Protein AF-0000000076203353 (afdb_homodimer)

Structure (mmCIF, N/CA/C/O backbone):
data_AF-0000000076203353-model_v1
#
loop_
_entity.id
_entity.type
_entity.pdbx_description
1 polymer Peroxin-26
#
loop_
_atom_site.group_PDB
_atom_site.id
_atom_site.type_symbol
_atom_site.label_atom_id
_atom_site.label_alt_id
_atom_site.label_comp_id
_atom_site.label_asym_id
_atom_site.label_entity_id
_atom_site.label_seq_id
_atom_site.pdbx_PDB_ins_code
_atom_site.Cartn_x
_atom_site.Cartn_y
_atom_site.Cartn_z
_atom_site.occupancy
_atom_site.B_iso_or_equiv
_atom_site.auth_seq_id
_atom_site.auth_comp_id
_atom_site.auth_asym_id
_atom_site.auth_atom_id
_atom_site.pdbx_PDB_model_num
ATOM 1 N N . MET A 1 1 ? -32.438 -30.594 28.797 1 20.84 1 MET A N 1
ATOM 2 C CA . MET A 1 1 ? -31.406 -31.25 28 1 20.84 1 MET A CA 1
ATOM 3 C C . MET A 1 1 ? -30.656 -30.25 27.141 1 20.84 1 MET A C 1
ATOM 5 O O . MET A 1 1 ? -31.25 -29.547 26.328 1 20.84 1 MET A O 1
ATOM 9 N N . ALA A 1 2 ? -29.484 -29.844 27.656 1 24.98 2 ALA A N 1
ATOM 10 C CA . ALA A 1 2 ? -28.609 -28.688 27.562 1 24.98 2 ALA A CA 1
ATOM 11 C C . ALA A 1 2 ? -27.797 -28.719 26.266 1 24.98 2 ALA A C 1
ATOM 13 O O . ALA A 1 2 ? -27.109 -29.703 25.969 1 24.98 2 ALA A O 1
ATOM 14 N N . SER A 1 3 ? -28.344 -28.109 25.188 1 23.17 3 SER A N 1
ATOM 15 C CA . SER A 1 3 ? -27.906 -28.141 23.797 1 23.17 3 SER A CA 1
ATOM 16 C C . SER A 1 3 ? -26.484 -27.609 23.641 1 23.17 3 SER A C 1
ATOM 18 O O . SER A 1 3 ? -26.203 -26.453 23.953 1 23.17 3 SER A O 1
ATOM 20 N N . LYS A 1 4 ? -25.453 -28.5 23.859 1 25.52 4 LYS A N 1
ATOM 21 C CA . LYS A 1 4 ? -24.016 -28.25 23.922 1 25.52 4 LYS A CA 1
ATOM 22 C C . LYS A 1 4 ? -23.5 -27.609 22.641 1 25.52 4 LYS A C 1
ATOM 24 O O . LYS A 1 4 ? -23.703 -28.156 21.547 1 25.52 4 LYS A O 1
ATOM 29 N N . GLU A 1 5 ? -23.281 -26.312 22.625 1 27.33 5 GLU A N 1
ATOM 30 C CA . GLU A 1 5 ? -22.875 -25.359 21.594 1 27.33 5 GLU A CA 1
ATOM 31 C C . GLU A 1 5 ? -21.516 -25.734 21 1 27.33 5 GLU A C 1
ATOM 33 O O . GLU A 1 5 ? -20.562 -26 21.75 1 27.33 5 GLU A O 1
ATOM 38 N N . ILE A 1 6 ? -21.5 -26.438 19.859 1 32 6 ILE A N 1
ATOM 39 C CA . ILE A 1 6 ? -20.344 -26.922 19.109 1 32 6 ILE A CA 1
ATOM 40 C C . ILE A 1 6 ? -19.375 -25.781 18.859 1 32 6 ILE A C 1
ATOM 42 O O . ILE A 1 6 ? -19.719 -24.797 18.188 1 32 6 ILE A O 1
ATOM 46 N N . GLY A 1 7 ? -18.422 -25.438 19.797 1 24.61 7 GLY A N 1
ATOM 47 C CA . GLY A 1 7 ? -17.422 -24.391 19.844 1 24.61 7 GLY A CA 1
ATOM 48 C C . GLY A 1 7 ? -16.438 -24.453 18.688 1 24.61 7 GLY A C 1
ATOM 49 O O . GLY A 1 7 ? -16.266 -25.5 18.078 1 24.61 7 GLY A O 1
ATOM 50 N N . PRO A 1 8 ? -16.078 -23.328 18.016 1 28.2 8 PRO A N 1
ATOM 51 C CA . PRO A 1 8 ? -15.297 -23.125 16.797 1 28.2 8 PRO A CA 1
ATOM 52 C C . PRO A 1 8 ? -13.93 -23.812 16.859 1 28.2 8 PRO A C 1
ATOM 54 O O . PRO A 1 8 ? -13.32 -23.875 17.922 1 28.2 8 PRO A O 1
ATOM 57 N N . ARG A 1 9 ? -13.664 -24.812 16.062 1 24.41 9 ARG A N 1
ATOM 58 C CA . ARG A 1 9 ? -12.508 -25.688 16.016 1 24.41 9 ARG A CA 1
ATOM 59 C C . ARG A 1 9 ? -11.211 -24.891 15.875 1 24.41 9 ARG A C 1
ATOM 61 O O . ARG A 1 9 ? -11.055 -24.125 14.922 1 24.41 9 ARG A O 1
ATOM 68 N N . LYS A 1 10 ? -10.367 -24.734 16.906 1 28.41 10 LYS A N 1
ATOM 69 C CA . LYS A 1 10 ? -9.023 -24.172 17.016 1 28.41 10 LYS A CA 1
ATOM 70 C C . LYS A 1 10 ? -8.016 -25 16.219 1 28.41 10 LYS A C 1
ATOM 72 O O . LYS A 1 10 ? -7.621 -26.078 16.656 1 28.41 10 LYS A O 1
ATOM 77 N N . THR A 1 11 ? -8.211 -25.297 14.883 1 26.12 11 THR A N 1
ATOM 78 C CA . THR A 1 11 ? -7.199 -26.125 14.242 1 26.12 11 THR A CA 1
ATOM 79 C C . THR A 1 11 ? -5.809 -25.531 14.445 1 26.12 11 THR A C 1
ATOM 81 O O . THR A 1 11 ? -5.582 -24.359 14.172 1 26.12 11 THR A O 1
ATOM 84 N N . ASP A 1 12 ? -4.98 -26.047 15.32 1 27.86 12 ASP A N 1
ATOM 85 C CA . ASP A 1 12 ? -3.586 -25.859 15.703 1 27.86 12 ASP A CA 1
ATOM 86 C C . ASP A 1 12 ? -2.654 -26.109 14.523 1 27.86 12 ASP A C 1
ATOM 88 O O . ASP A 1 12 ? -2.334 -27.25 14.203 1 27.86 12 ASP A O 1
ATOM 92 N N . HIS A 1 13 ? -2.809 -25.469 13.344 1 29.64 13 HIS A N 1
ATOM 93 C CA . HIS A 1 13 ? -1.892 -25.5 12.211 1 29.64 13 HIS A CA 1
ATOM 94 C C . HIS A 1 13 ? -0.461 -25.203 12.656 1 29.64 13 HIS A C 1
ATOM 96 O O . HIS A 1 13 ? 0.315 -24.609 11.906 1 29.64 13 HIS A O 1
ATOM 102 N N . SER A 1 14 ? 0.09 -25.703 13.773 1 28.64 14 SER A N 1
ATOM 103 C CA . SER A 1 14 ? 1.342 -25.297 14.398 1 28.64 14 SER A CA 1
ATOM 104 C C . SER A 1 14 ? 2.547 -25.828 13.641 1 28.64 14 SER A C 1
ATOM 106 O O . SER A 1 14 ? 3.629 -25.25 13.672 1 28.64 14 SER A O 1
ATOM 108 N N . THR A 1 15 ? 2.633 -27.156 13.242 1 30.2 15 THR A N 1
ATOM 109 C CA . THR A 1 15 ? 3.982 -27.672 13.062 1 30.2 15 THR A CA 1
ATOM 110 C C . THR A 1 15 ? 4.57 -27.203 11.734 1 30.2 15 THR A C 1
ATOM 112 O O . THR A 1 15 ? 4.484 -27.906 10.727 1 30.2 15 THR A O 1
ATOM 115 N N . ILE A 1 16 ? 4.082 -26.375 10.93 1 35.88 16 ILE A N 1
ATOM 116 C CA . ILE A 1 16 ? 4.754 -25.953 9.695 1 35.88 16 ILE A CA 1
ATOM 117 C C . ILE A 1 16 ? 6.234 -25.719 9.977 1 35.88 16 ILE A C 1
ATOM 119 O O . ILE A 1 16 ? 6.59 -25.109 10.984 1 35.88 16 ILE A O 1
ATOM 123 N N . HIS A 1 17 ? 7.258 -26.562 9.562 1 34.19 17 HIS A N 1
ATOM 124 C CA . HIS A 1 17 ? 8.672 -26.203 9.586 1 34.19 17 HIS A CA 1
ATOM 125 C C . HIS A 1 17 ? 8.859 -24.688 9.648 1 34.19 17 HIS A C 1
ATOM 127 O O . HIS A 1 17 ? 8.188 -23.953 8.93 1 34.19 17 HIS A O 1
ATOM 133 N N . THR A 1 18 ? 9.195 -24.141 10.703 1 37.22 18 THR A N 1
ATOM 134 C CA . THR A 1 18 ? 9.445 -22.781 11.133 1 37.22 18 THR A CA 1
ATOM 135 C C . THR A 1 18 ? 10.297 -22.031 10.109 1 37.22 18 THR A C 1
ATOM 137 O O . THR A 1 18 ? 11.531 -22.094 10.148 1 37.22 18 THR A O 1
ATOM 140 N N . ASN A 1 19 ? 10.375 -22.406 8.867 1 44.5 19 ASN A N 1
ATOM 141 C CA . ASN A 1 19 ? 11.031 -21.484 7.938 1 44.5 19 ASN A CA 1
ATOM 142 C C . ASN A 1 19 ? 11.008 -20.047 8.445 1 44.5 19 ASN A C 1
ATOM 144 O O . ASN A 1 19 ? 9.93 -19.5 8.711 1 44.5 19 ASN A O 1
ATOM 148 N N . ILE A 1 20 ? 12.094 -19.75 9.211 1 51.66 20 ILE A N 1
ATOM 149 C CA . ILE A 1 20 ? 12.336 -18.406 9.703 1 51.66 20 ILE A CA 1
ATOM 150 C C . ILE A 1 20 ? 11.664 -17.391 8.781 1 51.66 20 ILE A C 1
ATOM 152 O O . ILE A 1 20 ? 12.047 -17.25 7.613 1 51.66 20 ILE A O 1
ATOM 156 N N . GLU A 1 21 ? 10.477 -17.312 8.969 1 75.56 21 GLU A N 1
ATOM 157 C CA . GLU A 1 21 ? 9.68 -16.312 8.281 1 75.56 21 GLU A CA 1
ATOM 158 C C . GLU A 1 21 ? 10.43 -14.977 8.195 1 75.56 21 GLU A C 1
ATOM 160 O O . GLU A 1 21 ? 10.742 -14.367 9.219 1 75.56 21 GLU A O 1
ATOM 16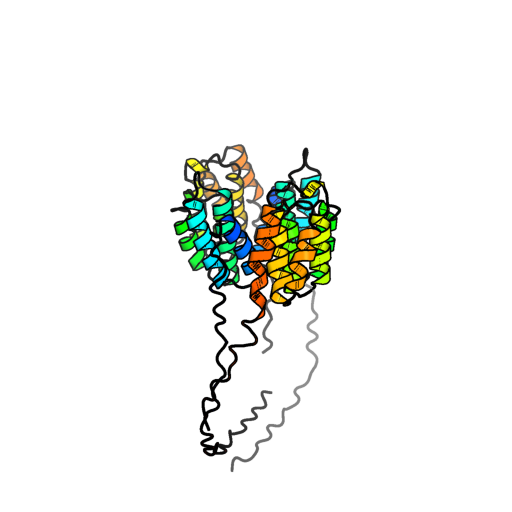5 N N . SER A 1 22 ? 11.195 -14.859 7.109 1 88.69 22 SER A N 1
ATOM 166 C CA . SER A 1 22 ? 11.898 -13.602 6.867 1 88.69 22 SER A CA 1
ATOM 167 C C . SER A 1 22 ? 10.945 -12.414 6.977 1 88.69 22 SER A C 1
ATOM 169 O O . SER A 1 22 ? 9.727 -12.586 7.023 1 88.69 22 SER A O 1
ATOM 171 N N . ALA A 1 23 ? 11.445 -11.32 7.273 1 93.75 23 ALA A N 1
ATOM 172 C CA . ALA A 1 23 ? 10.656 -10.094 7.297 1 93.75 23 ALA A CA 1
ATOM 173 C C . ALA A 1 23 ? 9.828 -9.953 6.02 1 93.75 23 ALA A C 1
ATOM 175 O O . ALA A 1 23 ? 8.672 -9.523 6.066 1 93.75 23 ALA A O 1
ATOM 176 N N . LYS A 1 24 ? 10.445 -10.344 4.961 1 93.12 24 LYS A N 1
ATOM 177 C CA . LYS A 1 24 ? 9.75 -10.281 3.68 1 93.12 24 LYS A CA 1
ATOM 178 C C . LYS A 1 24 ? 8.555 -11.227 3.656 1 93.12 24 LYS A C 1
ATOM 180 O O . LYS A 1 24 ? 7.488 -10.875 3.141 1 93.12 24 LYS A O 1
ATOM 185 N N . HIS A 1 25 ? 8.688 -12.367 4.168 1 93.31 25 HIS A N 1
ATOM 186 C CA . HIS A 1 25 ? 7.574 -13.305 4.266 1 93.31 25 HIS A CA 1
ATOM 187 C C . HIS A 1 25 ? 6.449 -12.734 5.121 1 93.31 25 HIS A C 1
ATOM 189 O O . HIS A 1 25 ? 5.27 -12.898 4.793 1 93.31 25 HIS A O 1
ATOM 195 N N . CYS A 1 26 ? 6.855 -12.086 6.195 1 96.19 26 CYS A N 1
ATOM 196 C CA . CYS A 1 26 ? 5.855 -11.453 7.043 1 96.19 26 CYS A CA 1
ATOM 197 C C . CYS A 1 26 ? 5.082 -10.391 6.266 1 96.19 26 CYS A C 1
ATOM 199 O O . CYS A 1 26 ? 3.863 -10.273 6.414 1 96.19 26 CYS A O 1
ATOM 201 N N . LEU A 1 27 ? 5.777 -9.711 5.449 1 96.88 27 LEU A N 1
ATOM 202 C CA . LEU A 1 27 ? 5.129 -8.664 4.668 1 96.88 27 LEU A CA 1
ATOM 203 C C . LEU A 1 27 ? 4.113 -9.266 3.697 1 96.88 27 LEU A C 1
ATOM 205 O O . LEU A 1 27 ? 2.988 -8.766 3.588 1 96.88 27 LEU A O 1
ATOM 209 N N . ASP A 1 28 ? 4.473 -10.305 3.08 1 94.62 28 ASP A N 1
ATOM 210 C CA . ASP A 1 28 ? 3.574 -10.953 2.129 1 94.62 28 ASP A CA 1
ATOM 211 C C . ASP A 1 28 ? 2.34 -11.516 2.832 1 94.62 28 ASP A C 1
ATOM 213 O O . ASP A 1 28 ? 1.22 -11.367 2.338 1 94.62 28 ASP A O 1
ATOM 217 N N . LEU A 1 29 ? 2.58 -12.094 3.9 1 96.12 29 LEU A N 1
ATOM 218 C CA . LEU A 1 29 ? 1.475 -12.633 4.688 1 96.12 29 LEU A CA 1
ATOM 219 C C . LEU A 1 29 ? 0.569 -11.508 5.188 1 96.12 29 LEU A C 1
ATOM 221 O O . LEU A 1 29 ? -0.657 -11.641 5.172 1 96.12 29 LEU A O 1
ATOM 225 N N . ALA A 1 30 ? 1.167 -10.484 5.648 1 98 30 ALA A N 1
ATOM 226 C CA . ALA A 1 30 ? 0.386 -9.344 6.129 1 98 30 ALA A CA 1
ATOM 227 C C . ALA A 1 30 ? -0.497 -8.773 5.023 1 98 30 ALA A C 1
ATOM 229 O O . ALA A 1 30 ? -1.661 -8.445 5.258 1 98 30 ALA A O 1
ATOM 230 N N . ARG A 1 31 ? 0.06 -8.641 3.875 1 95.44 31 ARG A N 1
ATOM 231 C CA . ARG A 1 31 ? -0.713 -8.148 2.74 1 95.44 31 ARG A CA 1
ATOM 232 C C . ARG A 1 31 ? -1.909 -9.047 2.457 1 95.44 31 ARG A C 1
ATOM 234 O O . ARG A 1 31 ? -3.01 -8.562 2.188 1 95.44 31 ARG A O 1
ATOM 241 N N . GLU A 1 32 ? -1.694 -10.281 2.479 1 95.12 32 GLU A N 1
ATOM 242 C CA . GLU A 1 32 ? -2.768 -11.258 2.307 1 95.12 32 GLU A CA 1
ATOM 243 C C . GLU A 1 32 ? -3.844 -11.086 3.377 1 95.12 32 GLU A C 1
ATOM 245 O O . GLU A 1 32 ? -5.035 -11.055 3.064 1 95.12 32 GLU A O 1
ATOM 250 N N . GLN A 1 33 ? -3.385 -10.977 4.547 1 97.56 33 GLN A N 1
ATOM 251 C CA . GLN A 1 33 ? -4.312 -10.867 5.672 1 97.56 33 GLN A CA 1
ATOM 252 C C . GLN A 1 33 ? -5.129 -9.578 5.586 1 97.56 33 GLN A C 1
ATOM 254 O O . GLN A 1 33 ? -6.301 -9.562 5.961 1 97.56 33 GLN A O 1
ATOM 259 N N . LEU A 1 34 ? -4.461 -8.523 5.098 1 97.19 34 LEU A N 1
ATOM 260 C CA . LEU A 1 34 ? -5.191 -7.277 4.883 1 97.19 34 LEU A CA 1
ATOM 261 C C . LEU A 1 34 ? -6.27 -7.457 3.818 1 97.19 34 LEU A C 1
ATOM 263 O O . LEU A 1 34 ? -7.422 -7.082 4.027 1 97.19 34 LEU A O 1
ATOM 267 N N . LEU A 1 35 ? -5.926 -8.078 2.779 1 94.31 35 LEU A N 1
ATOM 268 C CA . LEU A 1 35 ? -6.84 -8.289 1.663 1 94.31 35 LEU A CA 1
ATOM 269 C C . LEU A 1 35 ? -8.016 -9.156 2.086 1 94.31 35 LEU A C 1
ATOM 271 O O . LEU A 1 35 ? -9.148 -8.938 1.642 1 94.31 35 LEU A O 1
ATOM 275 N N . PHE A 1 36 ? -7.789 -10.094 2.971 1 94 36 PHE A N 1
ATOM 276 C CA . PHE A 1 36 ? -8.812 -11.031 3.404 1 94 36 PHE A CA 1
ATOM 277 C C . PHE A 1 36 ? -9.547 -10.508 4.637 1 94 36 PHE A C 1
ATOM 279 O O . PHE A 1 36 ? -10.352 -11.219 5.234 1 94 36 PHE A O 1
ATOM 286 N N . LYS A 1 37 ? -9.203 -9.344 5.043 1 95.88 37 LYS A N 1
ATOM 287 C CA . LYS A 1 37 ? -9.867 -8.617 6.121 1 95.88 37 LYS A CA 1
ATOM 288 C C . LYS A 1 37 ? -9.648 -9.305 7.465 1 95.88 37 LYS A C 1
ATOM 290 O O . LYS A 1 37 ? -10.539 -9.328 8.312 1 95.88 37 LYS A O 1
ATOM 295 N N . HIS A 1 38 ? -8.57 -10.023 7.59 1 97.5 38 HIS A N 1
ATOM 296 C CA . HIS A 1 38 ? -8.086 -10.523 8.875 1 97.5 38 HIS A CA 1
ATOM 297 C C . HIS A 1 38 ? -7.184 -9.5 9.555 1 97.5 38 HIS A C 1
ATOM 299 O O . HIS A 1 38 ? -5.984 -9.727 9.711 1 97.5 38 HIS A O 1
ATOM 305 N N . PHE A 1 39 ? -7.758 -8.5 10.086 1 98.06 39 PHE A N 1
ATOM 306 C CA . PHE A 1 39 ? -7.035 -7.289 10.461 1 98.06 39 PHE A CA 1
ATOM 307 C C . PHE A 1 39 ? -6.223 -7.516 11.727 1 98.06 39 PHE A C 1
ATOM 309 O O . PHE A 1 39 ? -5.078 -7.062 11.828 1 98.06 39 PHE A O 1
ATOM 316 N N . ASP A 1 40 ? -6.824 -8.234 12.672 1 98.31 40 ASP A N 1
ATOM 317 C CA . ASP A 1 40 ? -6.09 -8.492 13.906 1 98.31 40 ASP A CA 1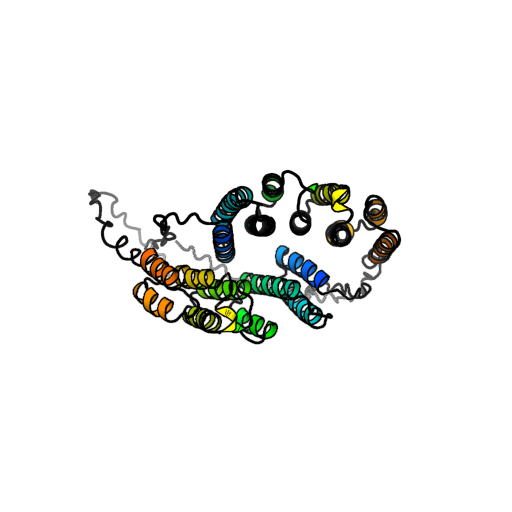
ATOM 318 C C . ASP A 1 40 ? -4.824 -9.297 13.633 1 98.31 40 ASP A C 1
ATOM 320 O O . ASP A 1 40 ? -3.746 -8.969 14.133 1 98.31 40 ASP A O 1
ATOM 324 N N . ASP A 1 41 ? -5.012 -10.297 12.836 1 98.62 41 ASP A N 1
ATOM 325 C CA . ASP A 1 41 ? -3.863 -11.125 12.461 1 98.62 41 ASP A CA 1
ATOM 326 C C . ASP A 1 41 ? -2.844 -10.32 11.664 1 98.62 41 ASP A C 1
ATOM 328 O O . ASP A 1 41 ? -1.636 -10.508 11.82 1 98.62 41 ASP A O 1
ATOM 332 N N . CYS A 1 42 ? -3.299 -9.469 10.812 1 98.62 42 CYS A N 1
ATOM 333 C CA . CYS A 1 42 ? -2.455 -8.594 10 1 98.62 42 CYS A CA 1
ATOM 334 C C . CYS A 1 42 ? -1.559 -7.73 10.883 1 98.62 42 CYS A C 1
ATOM 336 O O . CYS A 1 42 ? -0.35 -7.652 10.664 1 98.62 42 CYS A O 1
ATOM 338 N N . ILE A 1 43 ? -2.121 -7.16 11.875 1 98.69 43 ILE A N 1
ATOM 339 C CA . ILE A 1 43 ? -1.39 -6.273 12.773 1 98.69 43 ILE A CA 1
ATOM 340 C C . ILE A 1 43 ? -0.302 -7.062 13.5 1 98.69 43 ILE A C 1
ATOM 342 O O . ILE A 1 43 ? 0.851 -6.625 13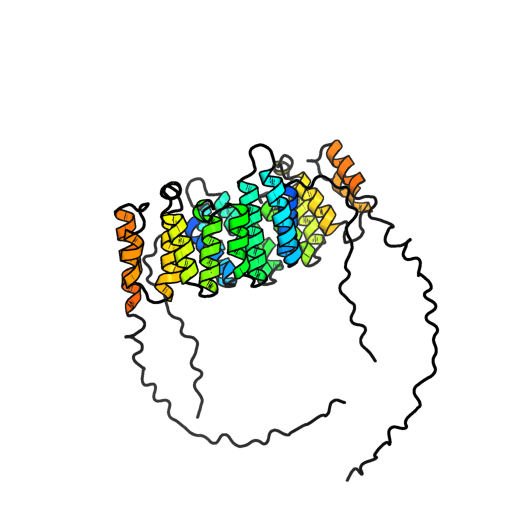.562 1 98.69 43 ILE A O 1
ATOM 346 N N . LYS A 1 44 ? -0.649 -8.211 13.953 1 98.62 44 LYS A N 1
ATOM 347 C CA . LYS A 1 44 ? 0.315 -9.062 14.648 1 98.62 44 LYS A CA 1
ATOM 348 C C . LYS A 1 44 ? 1.466 -9.453 13.727 1 98.62 44 LYS A C 1
ATOM 350 O O . LYS A 1 44 ? 2.629 -9.43 14.133 1 98.62 44 LYS A O 1
ATOM 355 N N . THR A 1 45 ? 1.125 -9.82 12.578 1 98.69 45 THR A N 1
ATOM 356 C CA . THR A 1 45 ? 2.123 -10.211 11.586 1 98.69 45 THR A CA 1
ATOM 357 C C . THR A 1 45 ? 3.047 -9.047 11.258 1 98.69 45 THR A C 1
ATOM 359 O O . THR A 1 45 ? 4.258 -9.227 11.102 1 98.69 45 THR A O 1
ATOM 362 N N . CYS A 1 46 ? 2.484 -7.82 11.086 1 98.69 46 CYS A N 1
ATOM 363 C CA . CYS A 1 46 ? 3.291 -6.633 10.82 1 98.69 46 CYS A CA 1
ATOM 364 C C . CYS A 1 46 ? 4.266 -6.367 11.961 1 98.69 46 CYS A C 1
ATOM 366 O O . CYS A 1 46 ? 5.441 -6.082 11.727 1 98.69 46 CYS A O 1
ATOM 368 N N . GLU A 1 47 ? 3.777 -6.508 13.141 1 98.25 47 GLU A N 1
ATOM 369 C CA . GLU A 1 47 ? 4.629 -6.262 14.305 1 98.25 47 GLU A CA 1
ATOM 370 C C . GLU A 1 47 ? 5.785 -7.254 14.359 1 98.25 47 GLU A C 1
ATOM 372 O O . GLU A 1 47 ? 6.934 -6.863 14.594 1 98.25 47 GLU A O 1
ATOM 377 N N . LYS A 1 48 ? 5.477 -8.477 14.133 1 97.75 48 LYS A N 1
ATOM 378 C CA . LYS A 1 48 ? 6.508 -9.508 14.102 1 97.75 48 LYS A CA 1
ATOM 379 C C . LYS A 1 48 ? 7.52 -9.242 13 1 97.75 48 LYS A C 1
ATOM 381 O O . LYS A 1 48 ? 8.727 -9.359 13.211 1 97.75 48 LYS A O 1
ATOM 386 N N . GLY A 1 49 ? 7.012 -8.906 11.867 1 97.75 49 GLY A N 1
ATOM 387 C CA . GLY A 1 49 ? 7.879 -8.633 10.727 1 97.75 49 GLY A CA 1
ATOM 388 C C . GLY A 1 49 ? 8.805 -7.449 10.953 1 97.75 49 GLY A C 1
ATOM 389 O O . GLY A 1 49 ? 9.961 -7.469 10.523 1 97.75 49 GLY A O 1
ATOM 390 N N . ILE A 1 50 ? 8.32 -6.438 11.586 1 97.5 50 ILE A N 1
ATOM 391 C CA . ILE A 1 50 ? 9.109 -5.242 11.852 1 97.5 50 ILE A CA 1
ATOM 392 C C . ILE A 1 50 ? 10.273 -5.586 12.773 1 97.5 50 ILE A C 1
ATOM 394 O O . ILE A 1 50 ? 11.406 -5.148 12.547 1 97.5 50 ILE A O 1
ATOM 398 N N . VAL A 1 51 ? 10 -6.379 13.805 1 95.94 51 VAL A N 1
ATOM 399 C CA . VAL A 1 51 ? 11.047 -6.809 14.727 1 95.94 51 VAL A CA 1
ATOM 400 C C . VAL A 1 51 ? 12.133 -7.57 13.961 1 95.94 51 VAL A C 1
ATOM 402 O O . VAL A 1 51 ? 13.32 -7.301 14.117 1 95.94 51 VAL A O 1
ATOM 405 N N . LYS A 1 52 ? 11.688 -8.422 13.086 1 95.06 52 LYS A N 1
ATOM 406 C CA . LYS A 1 52 ? 12.609 -9.227 12.297 1 95.06 52 LYS A CA 1
ATOM 407 C C . LYS A 1 52 ? 13.414 -8.359 11.336 1 95.06 52 LYS A C 1
ATOM 409 O O . LYS A 1 52 ? 14.617 -8.562 11.172 1 95.06 52 LYS A O 1
ATOM 414 N N . ALA A 1 53 ? 12.742 -7.457 10.719 1 95.69 53 ALA A N 1
ATOM 415 C CA . ALA A 1 53 ? 13.398 -6.594 9.734 1 95.69 53 ALA A CA 1
ATOM 416 C C . ALA A 1 53 ? 14.461 -5.723 10.398 1 95.69 53 ALA A C 1
ATOM 418 O O . ALA A 1 53 ? 15.508 -5.445 9.805 1 95.69 53 ALA A O 1
ATOM 419 N N . LYS A 1 54 ? 14.227 -5.266 11.531 1 93.88 54 LYS A N 1
ATOM 420 C CA . LYS A 1 54 ? 15.156 -4.379 12.234 1 93.88 54 LYS A CA 1
ATOM 421 C C . LYS A 1 54 ? 16.359 -5.156 12.773 1 93.88 54 LYS A C 1
ATOM 423 O O . LYS A 1 54 ? 17.438 -4.594 12.945 1 93.88 54 LYS A O 1
ATOM 428 N N . LEU A 1 55 ? 16.188 -6.43 13.031 1 91.44 55 LEU A N 1
ATOM 429 C CA . LEU A 1 55 ? 17.25 -7.27 13.562 1 91.44 55 LEU A CA 1
ATOM 430 C C . LEU A 1 55 ? 18.172 -7.762 12.445 1 91.44 55 LEU A C 1
ATOM 432 O O . LEU A 1 55 ? 19.297 -8.18 12.703 1 91.44 55 LEU A O 1
ATOM 436 N N . GLU A 1 56 ? 17.562 -7.781 11.195 1 84.88 56 GLU A N 1
ATOM 437 C CA . GLU A 1 56 ? 18.375 -8.195 10.062 1 84.88 56 GLU A CA 1
ATOM 438 C C . GLU A 1 56 ? 19.594 -7.285 9.891 1 84.88 56 GLU A C 1
ATOM 440 O O . GLU A 1 56 ? 19.547 -6.113 10.258 1 84.88 56 GLU A O 1
ATOM 445 N N . TYR A 1 57 ? 20.688 -7.824 9.336 1 70.12 57 TYR A N 1
ATOM 446 C CA . TYR A 1 57 ? 21.922 -7.074 9.062 1 70.12 57 TYR A CA 1
ATOM 447 C C . TYR A 1 57 ? 21.641 -5.895 8.141 1 70.12 57 TYR A C 1
ATOM 449 O O . TYR A 1 57 ? 20.984 -6.047 7.102 1 70.12 57 TYR A O 1
ATOM 457 N N . ASN A 1 58 ? 22.062 -4.719 8.391 1 74 58 ASN A N 1
ATOM 458 C CA . ASN A 1 58 ? 21.906 -3.447 7.695 1 74 58 ASN A CA 1
ATOM 459 C C . ASN A 1 58 ? 20.469 -2.949 7.738 1 74 58 ASN A C 1
ATOM 461 O O . ASN A 1 58 ? 20.172 -1.841 7.289 1 74 58 ASN A O 1
ATOM 465 N N . GLY A 1 59 ? 19.609 -3.818 8.289 1 72.81 59 GLY A N 1
ATOM 466 C CA . GLY A 1 59 ? 18.219 -3.391 8.359 1 72.81 59 GLY A CA 1
ATOM 467 C C . GLY A 1 59 ? 17.562 -3.285 6.996 1 72.81 59 GLY A C 1
ATOM 468 O O . GLY A 1 59 ? 18.234 -3.352 5.965 1 72.81 59 GLY A O 1
ATOM 469 N N . SER A 1 60 ? 16.281 -3.471 6.758 1 86.44 60 SER A N 1
ATOM 470 C CA . SER A 1 60 ? 15.508 -3.291 5.539 1 86.44 60 SER A CA 1
ATOM 471 C C . SER A 1 60 ? 14.469 -2.18 5.699 1 86.44 60 SER A C 1
ATOM 473 O O . SER A 1 60 ? 13.289 -2.449 5.926 1 86.44 60 SER A O 1
ATOM 475 N N . PRO A 1 61 ? 15.023 -0.859 5.547 1 92.88 61 PRO A N 1
ATOM 476 C CA . PRO A 1 61 ? 14.102 0.252 5.797 1 92.88 61 PRO A CA 1
ATOM 477 C C . PRO A 1 61 ? 12.852 0.189 4.922 1 92.88 61 PRO A C 1
ATOM 479 O O . PRO A 1 61 ? 11.766 0.583 5.355 1 92.88 61 PRO A O 1
ATOM 482 N N . ASP A 1 62 ? 13.086 -0.354 3.777 1 94 62 ASP A N 1
ATOM 483 C CA . ASP A 1 62 ? 11.945 -0.432 2.863 1 94 62 ASP A CA 1
ATOM 484 C C . ASP A 1 62 ? 10.898 -1.421 3.369 1 94 62 ASP A C 1
ATOM 486 O O . ASP A 1 62 ? 9.695 -1.171 3.262 1 94 62 ASP A O 1
ATOM 490 N N . ILE A 1 63 ? 11.367 -2.521 3.875 1 96 63 ILE A N 1
ATOM 491 C CA . ILE A 1 63 ? 10.453 -3.541 4.379 1 96 63 ILE A CA 1
ATOM 492 C C . ILE A 1 63 ? 9.789 -3.051 5.66 1 96 63 ILE A C 1
ATOM 494 O O . ILE A 1 63 ? 8.594 -3.268 5.867 1 96 63 ILE A O 1
ATOM 498 N N . VAL A 1 64 ? 10.539 -2.359 6.512 1 97.5 64 VAL A N 1
ATOM 499 C CA . VAL A 1 64 ? 9.984 -1.796 7.738 1 97.5 64 VAL A CA 1
ATOM 500 C C . VAL A 1 64 ? 8.867 -0.808 7.395 1 97.5 64 VAL A C 1
ATOM 502 O O . VAL A 1 64 ? 7.781 -0.87 7.969 1 97.5 64 VAL A O 1
ATOM 505 N N . GLU A 1 65 ? 9.125 0.034 6.488 1 97.69 65 GLU A N 1
ATOM 506 C CA . GLU A 1 65 ? 8.133 1.032 6.09 1 97.69 65 GLU A CA 1
ATOM 507 C C . GLU A 1 65 ? 6.887 0.371 5.512 1 97.69 65 GLU A C 1
ATOM 509 O O . GLU A 1 65 ? 5.762 0.767 5.828 1 97.69 65 GLU A O 1
ATOM 514 N N . ALA A 1 66 ? 7.098 -0.638 4.672 1 97.06 66 ALA A N 1
ATOM 515 C CA . ALA A 1 66 ? 5.969 -1.327 4.051 1 97.06 66 ALA A CA 1
ATOM 516 C C . ALA A 1 66 ? 5.109 -2.027 5.102 1 97.06 66 ALA A C 1
ATOM 518 O O . ALA A 1 66 ? 3.881 -1.935 5.066 1 97.06 66 ALA A O 1
ATOM 519 N N . LEU A 1 67 ? 5.777 -2.643 6.016 1 98.25 67 LEU A N 1
ATOM 520 C CA . LEU A 1 67 ? 5.055 -3.311 7.094 1 98.25 67 LEU A CA 1
ATOM 521 C C . LEU A 1 67 ? 4.301 -2.299 7.949 1 98.25 67 LEU A C 1
ATOM 523 O O . LEU A 1 67 ? 3.16 -2.545 8.352 1 98.25 67 LEU A O 1
ATOM 527 N N . CYS A 1 68 ? 4.941 -1.229 8.234 1 98.62 68 CYS A N 1
ATOM 528 C CA . CYS A 1 68 ? 4.297 -0.18 9.016 1 98.62 68 CYS A CA 1
ATOM 529 C C . CYS A 1 68 ? 3.055 0.345 8.305 1 98.62 68 CYS A C 1
ATOM 531 O O . CYS A 1 68 ? 2.004 0.516 8.922 1 98.62 68 CYS A O 1
ATOM 533 N N . ILE A 1 69 ? 3.137 0.538 7.055 1 98.19 69 ILE A N 1
ATOM 534 C CA . ILE A 1 69 ? 2.033 1.062 6.258 1 98.19 69 ILE A CA 1
ATOM 535 C C . ILE A 1 69 ? 0.881 0.059 6.25 1 98.19 69 ILE A C 1
ATOM 537 O O . ILE A 1 69 ? -0.277 0.433 6.449 1 98.19 69 ILE A O 1
ATOM 541 N N . VAL A 1 70 ? 1.186 -1.187 6.066 1 98.25 70 VAL A N 1
ATOM 542 C CA . VAL A 1 70 ? 0.158 -2.223 6.074 1 98.25 70 VAL A CA 1
ATOM 543 C C . VAL A 1 70 ? -0.523 -2.262 7.441 1 98.25 70 VAL A C 1
ATOM 545 O O . VAL A 1 70 ? -1.746 -2.389 7.527 1 98.25 70 VAL A O 1
ATOM 548 N N . GLY A 1 71 ? 0.25 -2.141 8.5 1 98.69 71 GLY A N 1
ATOM 549 C CA . GLY A 1 71 ? -0.31 -2.078 9.844 1 98.69 71 GLY A CA 1
ATOM 550 C C . GLY A 1 71 ? -1.256 -0.909 10.039 1 98.69 71 GLY A C 1
ATOM 551 O O . GLY A 1 71 ? -2.348 -1.074 10.586 1 98.69 71 GLY A O 1
ATOM 552 N N . ILE A 1 72 ? -0.841 0.239 9.555 1 98.38 72 ILE A N 1
ATOM 553 C CA . ILE A 1 72 ? -1.684 1.427 9.648 1 98.38 72 ILE A CA 1
ATOM 554 C C . ILE A 1 72 ? -3.004 1.181 8.93 1 98.38 72 ILE A C 1
ATOM 556 O O . ILE A 1 72 ? -4.074 1.515 9.445 1 98.38 72 ILE A O 1
ATOM 560 N N . GLN A 1 73 ? -2.924 0.592 7.781 1 96.44 73 GLN A N 1
ATOM 561 C CA . GLN A 1 73 ? -4.125 0.31 7.004 1 96.44 73 GLN A CA 1
ATOM 562 C C . GLN A 1 73 ? -5.055 -0.637 7.754 1 96.44 73 GLN A C 1
ATOM 564 O O . GLN A 1 73 ? -6.277 -0.457 7.742 1 96.44 73 GLN A O 1
ATOM 569 N N . ALA A 1 74 ? -4.477 -1.575 8.375 1 98.19 74 ALA A N 1
ATOM 570 C CA . ALA A 1 74 ? -5.289 -2.508 9.148 1 98.19 74 ALA A CA 1
ATOM 571 C C . ALA A 1 74 ? -5.992 -1.795 10.305 1 98.19 74 ALA A C 1
ATOM 573 O O . ALA A 1 74 ? -7.188 -1.999 10.531 1 98.19 74 ALA A O 1
ATOM 574 N N . TYR A 1 75 ? -5.305 -0.927 11.008 1 97.81 75 TYR A N 1
ATOM 575 C CA . TYR A 1 75 ? -5.914 -0.147 12.078 1 97.81 75 TYR A CA 1
ATOM 576 C C . TYR A 1 75 ? -7.039 0.732 11.539 1 97.81 75 TYR A C 1
ATOM 578 O O . TYR A 1 75 ? -8.07 0.894 12.188 1 97.81 75 TYR A O 1
ATOM 586 N N . ALA A 1 76 ? -6.746 1.329 10.383 1 95.88 76 ALA A N 1
ATOM 587 C CA . ALA A 1 76 ? -7.758 2.188 9.766 1 95.88 76 ALA A CA 1
ATOM 588 C C . ALA A 1 76 ? -9.023 1.401 9.453 1 95.88 76 ALA A C 1
ATOM 590 O O . ALA A 1 76 ? -10.133 1.874 9.703 1 95.88 76 ALA A O 1
ATOM 591 N N . GLU A 1 77 ? -8.922 0.194 8.922 1 94.38 77 GLU A N 1
ATOM 592 C CA . GLU A 1 77 ? -10.055 -0.661 8.586 1 94.38 77 GLU A CA 1
ATOM 593 C C . GLU A 1 77 ? -10.844 -1.054 9.836 1 94.38 77 GLU A C 1
ATOM 595 O O . GLU A 1 77 ? -12.062 -1.192 9.781 1 94.38 77 GLU A O 1
ATOM 600 N N . LEU A 1 78 ? -10.125 -1.14 10.93 1 96.31 78 LEU A N 1
ATOM 601 C CA . LEU A 1 78 ? -10.734 -1.517 12.195 1 96.31 78 LEU A CA 1
ATOM 602 C C . LEU A 1 78 ? -11.328 -0.297 12.898 1 96.31 78 LEU A C 1
ATOM 604 O O . LEU A 1 78 ? -12 -0.431 13.922 1 96.31 78 LEU A O 1
ATOM 608 N N . ASN A 1 79 ? -11.117 0.821 12.398 1 94.44 79 ASN A N 1
ATOM 609 C CA . ASN A 1 79 ? -11.5 2.09 13.008 1 94.44 79 ASN A CA 1
ATOM 610 C C . ASN A 1 79 ? -10.836 2.279 14.367 1 94.44 79 ASN A C 1
ATOM 612 O O . ASN A 1 79 ? -11.469 2.748 15.312 1 94.44 79 ASN A O 1
ATOM 616 N N . HIS A 1 80 ? -9.641 1.744 14.492 1 96.56 80 HIS A N 1
ATOM 617 C CA . HIS A 1 80 ? -8.828 1.949 15.68 1 96.56 80 HIS A CA 1
ATOM 618 C C . HIS A 1 80 ? -7.766 3.02 15.438 1 96.56 80 HIS A C 1
ATOM 620 O O . HIS A 1 80 ? -6.578 2.785 15.672 1 96.56 80 HIS A O 1
ATOM 626 N N . TRP A 1 81 ? -8.211 4.227 15.062 1 93.81 81 TRP A N 1
ATOM 627 C CA . TRP A 1 81 ? -7.312 5.301 14.672 1 93.81 81 TRP A CA 1
ATOM 628 C C . TRP A 1 81 ? -6.449 5.75 15.844 1 93.81 81 TRP A C 1
ATOM 630 O O . TRP A 1 81 ? -5.305 6.168 15.656 1 93.81 81 TRP A O 1
ATOM 640 N N . GLN A 1 82 ? -6.902 5.57 17.062 1 95.94 82 GLN A N 1
ATOM 641 C CA . GLN A 1 82 ? -6.168 5.996 18.25 1 95.94 82 GLN A CA 1
ATOM 642 C C . GLN A 1 82 ? -4.918 5.145 18.469 1 95.94 82 GLN A C 1
ATOM 644 O O . GLN A 1 82 ? -4 5.551 19.188 1 95.94 82 GLN A O 1
ATOM 649 N N . GLN A 1 83 ? -4.898 4.027 17.875 1 97.44 83 GLN A N 1
ATOM 650 C CA . GLN A 1 83 ? -3.781 3.111 18.062 1 97.44 83 GLN A CA 1
ATOM 651 C C . GLN A 1 83 ? -2.662 3.396 17.062 1 97.44 83 GLN A C 1
ATOM 653 O O . GLN A 1 83 ? -1.546 2.896 17.219 1 97.44 83 GLN A O 1
ATOM 658 N N . VAL A 1 84 ? -2.902 4.199 16.125 1 97.69 84 VAL A N 1
ATOM 659 C CA . VAL A 1 84 ? -1.979 4.379 15.008 1 97.69 84 VAL A CA 1
ATOM 660 C C . VAL A 1 84 ? -0.735 5.129 15.477 1 97.69 84 VAL A C 1
ATOM 662 O O . VAL A 1 84 ? 0.392 4.719 15.188 1 97.69 84 VAL A O 1
ATOM 665 N N . LEU A 1 85 ? -0.917 6.152 16.203 1 97.75 85 LEU A N 1
ATOM 666 C CA . LEU A 1 85 ? 0.239 6.938 16.625 1 97.75 85 LEU A CA 1
ATOM 667 C C . LEU A 1 85 ? 1.121 6.141 17.578 1 97.75 85 LEU A C 1
ATOM 669 O O . LEU A 1 85 ? 2.342 6.094 17.406 1 97.75 85 LEU A O 1
ATOM 673 N N . PRO A 1 86 ? 0.542 5.473 18.578 1 97.75 86 PRO A N 1
ATOM 674 C CA . PRO A 1 86 ? 1.374 4.594 19.406 1 97.75 86 PRO A CA 1
ATOM 675 C C . PRO A 1 86 ? 2.092 3.521 18.578 1 97.75 86 PRO A C 1
ATOM 677 O O . PRO A 1 86 ? 3.264 3.23 18.844 1 97.75 86 PRO A O 1
ATOM 680 N N . TYR A 1 87 ? 1.432 2.986 17.688 1 98.31 87 TYR A N 1
ATOM 681 C CA . TYR A 1 87 ? 1.991 1.965 16.797 1 98.31 87 TYR A CA 1
ATOM 682 C C . TYR A 1 87 ? 3.186 2.508 16.031 1 98.31 87 TYR A C 1
ATOM 684 O O . TYR A 1 87 ? 4.262 1.9 16.031 1 98.31 87 TYR A O 1
ATOM 692 N N . VAL A 1 88 ? 3.094 3.654 15.406 1 98.25 88 VAL A N 1
ATOM 693 C CA . VAL A 1 88 ? 4.137 4.273 14.594 1 98.25 88 VAL A CA 1
ATOM 694 C C . VAL A 1 88 ? 5.312 4.68 15.484 1 98.25 88 VAL A C 1
ATOM 696 O O . VAL A 1 88 ? 6.473 4.543 15.094 1 98.25 88 VAL A O 1
ATOM 699 N N . GLN A 1 89 ? 5.016 5.164 16.594 1 96.94 89 GLN A N 1
ATOM 700 C CA . GLN A 1 89 ? 6.062 5.59 17.516 1 96.94 89 GLN A CA 1
ATOM 701 C C . GLN A 1 89 ? 6.871 4.395 18.016 1 96.94 89 GLN A C 1
ATOM 703 O O . GLN A 1 89 ? 8.07 4.516 18.266 1 96.94 89 GLN A O 1
ATOM 708 N N . ASN A 1 90 ? 6.199 3.291 18.141 1 97.12 90 ASN A N 1
ATOM 709 C CA . ASN A 1 90 ? 6.914 2.07 18.5 1 97.12 90 ASN A CA 1
ATOM 710 C C . ASN A 1 90 ? 7.844 1.613 17.375 1 97.12 90 ASN A C 1
ATOM 712 O O . ASN A 1 90 ? 8.922 1.079 17.641 1 97.12 90 ASN A O 1
ATOM 716 N N . VAL A 1 91 ? 7.461 1.888 16.219 1 97.94 91 VAL A N 1
ATOM 717 C CA . VAL A 1 91 ? 8.242 1.441 15.062 1 97.94 91 VAL A CA 1
ATOM 718 C C . VAL A 1 91 ? 9.438 2.367 14.859 1 97.94 91 VAL A C 1
ATOM 720 O O . VAL A 1 91 ? 10.562 1.904 14.648 1 97.94 91 VAL A O 1
ATOM 723 N N . TYR A 1 92 ? 9.289 3.715 14.914 1 97.31 92 TYR A N 1
ATOM 724 C CA . TYR A 1 92 ? 10.336 4.656 14.523 1 97.31 92 TYR A CA 1
ATOM 725 C C . TYR A 1 92 ? 10.805 5.473 15.727 1 97.31 92 TYR A C 1
ATOM 727 O O . TYR A 1 92 ? 11.648 6.363 15.586 1 97.31 92 TYR A O 1
ATOM 735 N N . THR A 1 93 ? 10.344 5.273 16.828 1 95.69 93 THR A N 1
ATOM 736 C CA . THR A 1 93 ? 10.719 5.918 18.094 1 95.69 93 THR A CA 1
ATOM 737 C C . THR A 1 93 ? 10.023 7.266 18.234 1 95.69 93 THR A C 1
ATOM 739 O O . THR A 1 93 ? 9.641 7.66 19.344 1 95.69 93 THR A O 1
ATOM 742 N N . SER A 1 94 ? 9.906 8.078 17.094 1 96.56 94 SER A N 1
ATOM 743 C CA . SER A 1 94 ? 9.227 9.367 17.125 1 96.56 94 SER A CA 1
ATOM 744 C C . SER A 1 94 ? 8.703 9.742 15.734 1 96.56 94 SER A C 1
ATOM 746 O O . SER A 1 94 ? 9.094 9.141 14.734 1 96.56 94 SER A O 1
ATOM 748 N N . ILE A 1 95 ? 7.852 10.75 15.695 1 97.56 95 ILE A N 1
ATOM 749 C CA . ILE A 1 95 ? 7.199 11.172 14.461 1 97.56 95 ILE A CA 1
ATOM 750 C C . ILE A 1 95 ? 8.234 11.742 13.5 1 97.56 95 ILE A C 1
ATOM 752 O O . ILE A 1 95 ? 8.172 11.492 12.289 1 97.56 95 ILE A O 1
ATOM 756 N N . GLU A 1 96 ? 9.172 12.469 14.055 1 97.31 96 GLU A N 1
ATOM 757 C CA . GLU A 1 96 ? 10.148 13.133 13.188 1 97.31 96 GLU A CA 1
ATOM 758 C C . GLU A 1 96 ? 11.062 12.117 12.508 1 97.31 96 GLU A C 1
ATOM 760 O O . GLU A 1 96 ? 11.719 12.43 11.516 1 97.31 96 GLU A O 1
ATOM 765 N N . GLU A 1 97 ? 11.109 10.883 13 1 97.69 97 GLU A N 1
ATOM 766 C CA . GLU A 1 97 ? 11.961 9.836 12.438 1 97.69 97 GLU A CA 1
ATOM 767 C C . GLU A 1 97 ? 11.219 9.039 11.375 1 97.69 97 GLU A C 1
ATOM 769 O O . GLU A 1 97 ? 11.82 8.219 10.664 1 97.69 97 GLU A O 1
ATOM 774 N N . CYS A 1 98 ? 10 9.32 11.195 1 98.06 98 CYS A N 1
ATOM 775 C CA . CYS A 1 98 ? 9.18 8.562 10.258 1 98.06 98 CYS A CA 1
ATOM 776 C C . CYS A 1 98 ? 9.43 9.016 8.82 1 98.06 98 CYS A C 1
ATOM 778 O O . CYS A 1 98 ? 9.625 10.211 8.57 1 98.06 98 CYS A O 1
ATOM 780 N N . PRO A 1 99 ? 9.391 8 7.926 1 97.62 99 PRO A N 1
ATOM 781 C CA . PRO A 1 99 ? 9.359 8.414 6.52 1 97.62 99 PRO A CA 1
ATOM 782 C C . PRO A 1 99 ? 8.094 9.188 6.156 1 97.62 99 PRO A C 1
ATOM 784 O O . PRO A 1 99 ? 7.066 9.047 6.82 1 97.62 99 PRO A O 1
ATOM 787 N N . PHE A 1 100 ? 8.133 9.992 5.094 1 97.38 100 PHE A N 1
ATOM 788 C CA . PHE A 1 100 ? 7.051 10.875 4.656 1 97.38 100 PHE A CA 1
ATOM 789 C C . PHE A 1 100 ? 5.746 10.102 4.52 1 97.38 100 PHE A C 1
ATOM 791 O O . PHE A 1 100 ? 4.695 10.562 4.977 1 97.38 100 PHE A O 1
ATOM 798 N N . ARG A 1 101 ? 5.816 8.914 3.914 1 96.44 101 ARG A N 1
ATOM 799 C CA . ARG A 1 101 ? 4.602 8.164 3.619 1 96.44 101 ARG A CA 1
ATOM 800 C C . ARG A 1 101 ? 3.863 7.793 4.902 1 96.44 101 ARG A C 1
ATOM 802 O O . ARG A 1 101 ? 2.631 7.809 4.941 1 96.44 101 ARG A O 1
ATOM 809 N N . VAL A 1 102 ? 4.57 7.469 5.844 1 98.25 102 VAL A N 1
ATOM 810 C CA . VAL A 1 102 ? 3.982 7.109 7.133 1 98.25 102 VAL A CA 1
ATOM 811 C C . VAL A 1 102 ? 3.35 8.344 7.773 1 98.25 102 VAL A C 1
ATOM 813 O O . VAL A 1 102 ? 2.215 8.289 8.258 1 98.25 102 VAL A O 1
ATOM 816 N N . VAL A 1 103 ? 4.059 9.445 7.754 1 98.5 103 VAL A N 1
ATOM 817 C CA . VAL A 1 103 ? 3.555 10.688 8.328 1 98.5 103 VAL A CA 1
ATOM 818 C C . VAL A 1 103 ? 2.305 11.133 7.57 1 98.5 103 VAL A C 1
ATOM 820 O O . VAL A 1 103 ? 1.325 11.57 8.18 1 98.5 103 VAL A O 1
ATOM 823 N N . GLN A 1 104 ? 2.33 11.016 6.336 1 97.94 104 GLN A N 1
ATOM 824 C CA . GLN A 1 104 ? 1.192 11.336 5.48 1 97.94 104 GLN A CA 1
ATOM 825 C C . GLN A 1 104 ? -0.058 10.578 5.926 1 97.94 104 GLN A C 1
ATOM 827 O O . GLN A 1 104 ? -1.122 11.18 6.094 1 97.94 104 GLN A O 1
ATOM 832 N N . LEU A 1 105 ? 0.111 9.328 6.098 1 97.69 105 LEU A N 1
ATOM 833 C CA . LEU A 1 105 ? -1.017 8.492 6.492 1 97.69 105 LEU A CA 1
ATOM 834 C C . LEU A 1 105 ? -1.527 8.883 7.875 1 97.69 105 LEU A C 1
ATOM 836 O O . LEU A 1 105 ? -2.738 8.906 8.109 1 97.69 105 LEU A O 1
ATOM 840 N N . CYS A 1 106 ? -0.585 9.188 8.75 1 98.19 106 CYS A N 1
ATOM 841 C CA . CYS A 1 106 ? -0.983 9.617 10.086 1 98.19 106 CYS A CA 1
ATOM 842 C C . CYS A 1 106 ? -1.812 10.898 10.023 1 98.19 106 CYS A C 1
ATOM 844 O O . CYS A 1 106 ? -2.871 10.984 10.648 1 98.19 106 CYS A O 1
ATOM 846 N N . VAL A 1 107 ? -1.402 11.844 9.258 1 98.12 107 VAL A N 1
ATOM 847 C CA . VAL A 1 107 ? -2.117 13.109 9.148 1 98.12 107 VAL A CA 1
ATOM 848 C C . VAL A 1 107 ? -3.48 12.883 8.5 1 98.12 107 VAL A C 1
ATOM 850 O O . VAL A 1 107 ? -4.5 13.359 9 1 98.12 107 VAL A O 1
ATOM 853 N N . LEU A 1 108 ? -3.533 12.102 7.449 1 97.5 108 LEU A N 1
ATOM 854 C CA . LEU A 1 108 ? -4.77 11.852 6.719 1 97.5 108 LEU A CA 1
ATOM 855 C C . LEU A 1 108 ? -5.781 11.125 7.598 1 97.5 108 LEU A C 1
ATOM 857 O O . LEU A 1 108 ? -6.965 11.461 7.605 1 97.5 108 LEU A O 1
ATOM 861 N N . LEU A 1 109 ? -5.305 10.188 8.289 1 97.38 109 LEU A N 1
ATOM 862 C CA . LEU A 1 109 ? -6.195 9.406 9.141 1 97.38 109 LEU A CA 1
ATOM 863 C C . LEU A 1 109 ? -6.812 10.281 10.227 1 97.38 109 LEU A C 1
ATOM 865 O O . LEU A 1 109 ? -8.016 10.203 10.477 1 97.38 109 LEU A O 1
ATOM 869 N N . HIS A 1 110 ? -6.012 11.094 10.852 1 97.5 110 HIS A N 1
ATOM 870 C CA . HIS A 1 110 ? -6.523 11.953 11.914 1 97.5 110 HIS A CA 1
ATOM 871 C C . HIS A 1 110 ? -7.406 13.055 11.352 1 97.5 110 HIS A C 1
ATOM 873 O O . HIS A 1 110 ? -8.344 13.508 12.008 1 97.5 110 HIS A O 1
ATOM 879 N N . ALA A 1 111 ? -7.129 13.469 10.141 1 96.75 111 ALA A N 1
ATOM 880 C CA . ALA A 1 111 ? -8.023 14.414 9.477 1 96.75 111 ALA A CA 1
ATOM 881 C C . ALA A 1 111 ? -9.383 13.781 9.203 1 96.75 111 ALA A C 1
ATOM 883 O O . ALA A 1 111 ? -10.422 14.438 9.367 1 96.75 111 ALA A O 1
ATOM 884 N N . LYS A 1 112 ? -9.375 12.578 8.805 1 95.69 112 LYS A N 1
ATOM 885 C CA . LYS A 1 112 ? -10.594 11.844 8.5 1 95.69 112 LYS A CA 1
ATOM 886 C C . LYS A 1 11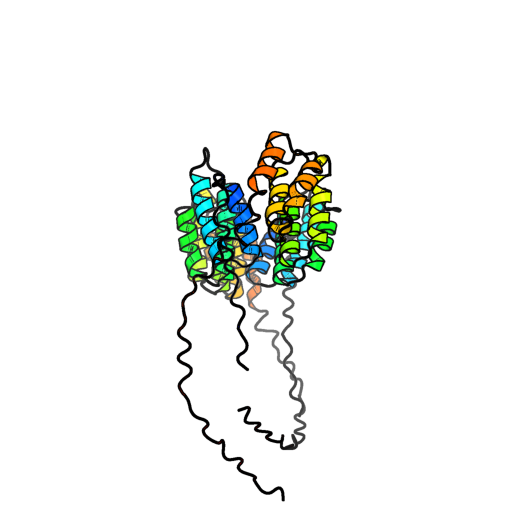2 ? -11.531 11.812 9.703 1 95.69 112 LYS A C 1
ATOM 888 O O . LYS A 1 112 ? -12.75 11.938 9.555 1 95.69 112 LYS A O 1
ATOM 893 N N . VAL A 1 113 ? -11.023 11.672 10.859 1 95.81 113 VAL A N 1
ATOM 894 C CA . VAL A 1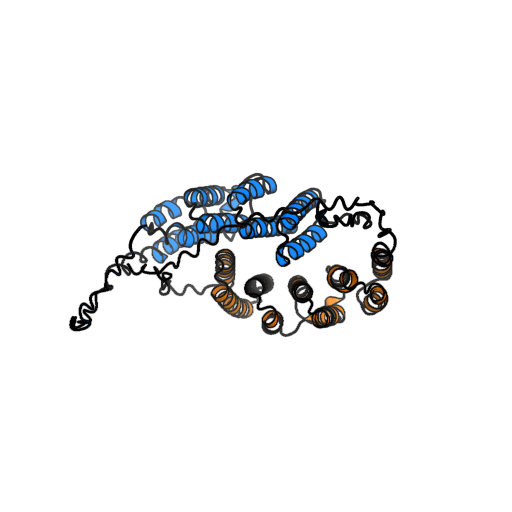 113 ? -11.844 11.57 12.062 1 95.81 113 VAL A CA 1
ATOM 895 C C . VAL A 1 113 ? -11.922 12.93 12.75 1 95.81 113 VAL A C 1
ATOM 897 O O . VAL A 1 113 ? -12.344 13.023 13.906 1 95.81 113 VAL A O 1
ATOM 900 N N . GLU A 1 114 ? -11.367 13.906 12.203 1 96.19 114 GLU A N 1
ATOM 901 C CA . GLU A 1 114 ? -11.453 15.305 12.602 1 96.19 114 GLU A CA 1
ATOM 902 C C . GLU A 1 114 ? -10.688 15.555 13.898 1 96.19 114 GLU A C 1
ATOM 904 O O . GLU A 1 114 ? -11.141 16.312 14.758 1 96.19 114 GLU A O 1
ATOM 909 N N . GLU A 1 115 ? -9.68 14.797 14.086 1 96.44 115 GLU A N 1
ATOM 910 C CA . GLU A 1 115 ? -8.727 15.086 15.148 1 96.44 115 GLU A CA 1
ATOM 911 C C . GLU A 1 115 ? -7.656 16.078 14.68 1 96.44 115 GLU A C 1
ATOM 913 O O . GLU A 1 115 ? -6.473 15.727 14.609 1 96.44 115 GLU A O 1
ATOM 918 N N . TYR A 1 116 ? -8.008 17.312 14.523 1 97.12 116 TYR A N 1
ATOM 919 C CA . TYR A 1 116 ? -7.215 18.312 13.82 1 97.12 116 TYR A CA 1
ATOM 920 C C . TYR A 1 116 ? -6.031 18.766 14.664 1 97.12 116 TYR A C 1
ATOM 922 O O . TYR A 1 116 ? -4.973 19.109 14.133 1 97.12 116 TYR A O 1
ATOM 930 N N . SER A 1 117 ? -6.277 18.766 15.977 1 96.56 117 SER A N 1
ATOM 931 C CA . SER A 1 117 ? -5.156 19.094 16.844 1 96.56 117 SER A CA 1
ATOM 932 C C . SER A 1 117 ? -4 18.125 16.656 1 96.56 117 SER A C 1
ATOM 934 O O . SER A 1 117 ? -2.836 18.516 16.625 1 96.56 117 SER A O 1
ATOM 936 N N . GLN A 1 118 ? -4.336 16.891 16.531 1 96.88 118 GLN A N 1
ATOM 937 C CA . GLN A 1 118 ? -3.324 15.867 16.297 1 96.88 118 GLN A CA 1
ATOM 938 C C . GLN A 1 118 ? -2.682 16.047 14.922 1 96.88 118 GLN A C 1
ATOM 940 O O . GLN A 1 118 ? -1.474 15.859 14.766 1 96.88 118 GLN A O 1
ATOM 945 N N . CYS A 1 119 ? -3.477 16.406 13.922 1 97.94 119 CYS A N 1
ATOM 946 C CA . CYS A 1 119 ? -2.936 16.688 12.594 1 97.94 119 CYS A CA 1
ATOM 947 C C . CYS A 1 119 ? -1.835 17.734 12.664 1 97.94 119 CYS A C 1
ATOM 949 O O . CYS A 1 119 ? -0.758 17.547 12.094 1 97.94 119 CYS A O 1
ATOM 951 N N . TYR A 1 120 ? -2.152 18.75 13.43 1 97.75 120 TYR A N 1
ATOM 952 C CA . TYR A 1 120 ? -1.188 19.828 13.555 1 97.75 120 TYR A CA 1
ATOM 953 C C . TYR A 1 120 ? 0.082 19.359 14.25 1 97.75 120 TYR A C 1
ATOM 955 O O . TYR A 1 120 ? 1.192 19.656 13.797 1 97.75 120 TYR A O 1
ATOM 963 N N . ALA A 1 121 ? -0.151 18.703 15.328 1 97.81 121 ALA A N 1
ATOM 964 C CA . ALA A 1 121 ? 0.992 18.234 16.109 1 97.81 121 ALA A CA 1
ATOM 965 C C . ALA A 1 121 ? 1.902 17.344 15.266 1 97.81 121 ALA A C 1
ATOM 967 O O . ALA A 1 121 ? 3.117 17.562 15.219 1 97.81 121 ALA A O 1
ATOM 968 N N . ILE A 1 122 ? 1.354 16.391 14.539 1 98.44 122 ILE A N 1
ATOM 969 C CA . ILE A 1 122 ? 2.1 15.438 13.719 1 98.44 122 ILE A CA 1
ATOM 970 C C . ILE A 1 122 ? 2.855 16.188 12.625 1 98.44 122 ILE A C 1
ATOM 972 O O . ILE A 1 122 ? 4.07 16.016 12.477 1 98.44 122 ILE A O 1
ATOM 976 N N . ALA A 1 123 ? 2.152 17.031 11.883 1 98.56 123 ALA A N 1
ATOM 977 C CA . ALA A 1 123 ? 2.764 17.766 10.781 1 98.56 123 ALA A CA 1
ATOM 978 C C . ALA A 1 123 ? 3.861 18.688 11.281 1 98.56 123 ALA A C 1
ATOM 980 O O . ALA A 1 123 ? 4.965 18.719 10.727 1 98.56 123 ALA A O 1
ATOM 981 N N . SER A 1 124 ? 3.6 19.375 12.344 1 97.94 124 SER A N 1
ATOM 982 C CA . SER A 1 124 ? 4.535 20.375 12.867 1 97.94 124 SER A CA 1
ATOM 983 C C . SER A 1 124 ? 5.82 19.703 13.359 1 97.94 124 SER A C 1
ATOM 985 O O . SER A 1 124 ? 6.918 20.188 13.078 1 97.94 124 SER A O 1
ATOM 987 N N . ILE A 1 125 ? 5.637 18.625 14.078 1 98.12 125 ILE A N 1
ATOM 988 C CA . ILE A 1 125 ? 6.789 17.906 14.625 1 98.12 125 ILE A CA 1
ATOM 989 C C . ILE A 1 125 ? 7.699 17.453 13.484 1 98.12 125 ILE A C 1
ATOM 991 O O . ILE A 1 125 ? 8.914 17.656 13.531 1 98.12 125 ILE A O 1
ATOM 995 N N . TRP A 1 126 ? 7.16 16.891 12.438 1 98.62 126 TRP A N 1
ATOM 996 C CA . TRP A 1 126 ? 7.934 16.359 11.32 1 98.62 126 TRP A CA 1
ATOM 997 C C . TRP A 1 126 ? 8.562 17.5 10.516 1 98.62 126 TRP A C 1
ATOM 999 O O . TRP A 1 126 ? 9.742 17.438 10.164 1 98.62 126 TRP A O 1
ATOM 1009 N N . LEU A 1 127 ? 7.836 18.594 10.281 1 98.62 127 LEU A N 1
ATOM 1010 C CA . LEU A 1 127 ? 8.258 19.688 9.414 1 98.62 127 LEU A CA 1
ATOM 1011 C C . LEU A 1 127 ? 9.328 20.531 10.086 1 98.62 127 LEU A C 1
ATOM 1013 O O . LEU A 1 127 ? 10.18 21.109 9.414 1 98.62 127 LEU A O 1
ATOM 1017 N N . LYS A 1 128 ? 9.359 20.594 11.344 1 97.94 128 LYS A N 1
ATOM 1018 C CA . LYS A 1 128 ? 10.266 21.469 12.07 1 97.94 128 LYS A CA 1
ATOM 1019 C C . LYS A 1 128 ? 11.617 20.781 12.305 1 97.94 128 LYS A C 1
ATOM 1021 O O . LYS A 1 128 ? 12.602 21.453 12.633 1 97.94 128 LYS A O 1
ATOM 1026 N N . ASP A 1 129 ? 11.609 19.5 12.141 1 98 129 ASP A N 1
ATOM 1027 C CA . ASP A 1 129 ? 12.867 18.781 12.344 1 98 129 ASP A CA 1
ATOM 1028 C C . ASP A 1 129 ? 13.859 19.078 11.227 1 98 129 ASP A C 1
ATOM 1030 O O . ASP A 1 129 ? 13.523 18.969 10.047 1 98 129 ASP A O 1
ATOM 1034 N N . VAL A 1 130 ? 15.102 19.359 11.562 1 97.75 130 VAL A N 1
ATOM 1035 C CA . VAL A 1 130 ? 16.141 19.797 10.633 1 97.75 130 VAL A CA 1
ATOM 1036 C C . VAL A 1 130 ? 16.422 18.688 9.617 1 97.75 130 VAL A C 1
ATOM 1038 O O . VAL A 1 130 ? 16.688 18.969 8.445 1 97.75 130 VAL A O 1
ATOM 1041 N N . LYS A 1 131 ? 16.297 17.453 9.969 1 96.94 131 LYS A N 1
ATOM 1042 C CA . LYS A 1 131 ? 16.594 16.312 9.117 1 96.94 131 LYS A CA 1
ATOM 1043 C C . LYS A 1 131 ? 15.602 16.219 7.953 1 96.94 131 LYS A C 1
ATOM 1045 O O . LYS A 1 131 ? 15.93 15.672 6.898 1 96.94 131 LYS A O 1
ATOM 1050 N N . ASN A 1 132 ? 14.398 16.781 8.242 1 98.12 132 ASN A N 1
ATOM 1051 C CA . ASN A 1 132 ? 13.336 16.594 7.258 1 98.12 132 ASN A CA 1
ATOM 1052 C C . ASN A 1 132 ? 13.203 17.828 6.355 1 98.12 132 ASN A C 1
ATOM 1054 O O . ASN A 1 132 ? 12.469 17.797 5.363 1 98.12 132 ASN A O 1
ATOM 1058 N N . GLN A 1 133 ? 13.906 18.828 6.574 1 97.31 133 GLN A N 1
ATOM 1059 C CA . GLN A 1 133 ? 13.734 20.094 5.871 1 97.31 133 GLN A CA 1
ATOM 1060 C C . GLN A 1 133 ? 14.117 19.969 4.402 1 97.31 133 GLN A C 1
ATOM 1062 O O . GLN A 1 133 ? 13.602 20.703 3.555 1 97.31 133 GLN A O 1
ATOM 1067 N N . ASN A 1 134 ? 15.031 19 4.082 1 96.75 134 ASN A N 1
ATOM 1068 C CA . ASN A 1 134 ? 15.477 18.828 2.701 1 96.75 134 ASN A CA 1
ATOM 1069 C C . ASN A 1 134 ? 14.82 17.594 2.057 1 96.75 134 ASN A C 1
ATOM 1071 O O . ASN A 1 134 ? 15.211 17.188 0.965 1 96.75 134 ASN A O 1
ATOM 1075 N N . ASP A 1 135 ? 13.914 17 2.752 1 97 135 ASP A N 1
ATOM 1076 C CA . ASP A 1 135 ? 13.188 15.867 2.17 1 97 135 ASP A CA 1
ATOM 1077 C C . ASP A 1 135 ? 12.469 16.281 0.886 1 97 135 ASP A C 1
ATOM 1079 O O . ASP A 1 135 ? 11.867 17.359 0.824 1 97 135 ASP A O 1
ATOM 1083 N N . PRO A 1 136 ? 12.516 15.453 -0.108 1 95.19 136 PRO A N 1
ATOM 1084 C CA . PRO A 1 136 ? 11.883 15.805 -1.38 1 95.19 136 PRO A CA 1
ATOM 1085 C C . PRO A 1 136 ? 10.375 15.984 -1.255 1 95.19 136 PRO A C 1
ATOM 1087 O O . PRO A 1 136 ? 9.766 16.688 -2.066 1 95.19 136 PRO A O 1
ATOM 1090 N N . ASP A 1 137 ? 9.836 15.43 -0.164 1 96.31 137 ASP A N 1
ATOM 1091 C CA . ASP A 1 137 ? 8.383 15.477 -0.021 1 96.31 137 ASP A CA 1
ATOM 1092 C C . ASP A 1 137 ? 7.969 16.5 1.024 1 96.31 137 ASP A C 1
ATOM 1094 O O . ASP A 1 137 ? 6.82 16.516 1.474 1 96.31 137 ASP A O 1
ATOM 1098 N N . TYR A 1 138 ? 8.922 17.359 1.381 1 97.94 138 TYR A N 1
ATOM 1099 C CA . TYR A 1 138 ? 8.656 18.375 2.398 1 97.94 138 TYR A CA 1
ATOM 1100 C C . TYR A 1 138 ? 7.469 19.234 2.01 1 97.94 138 TYR A C 1
ATOM 1102 O O . TYR A 1 138 ? 6.512 19.375 2.777 1 97.94 138 TYR A O 1
ATOM 1110 N N . LEU A 1 139 ? 7.469 19.734 0.852 1 97.19 139 LEU A N 1
ATOM 1111 C CA . LEU A 1 139 ? 6.406 20.594 0.341 1 97.19 139 LEU A CA 1
ATOM 1112 C C . LEU A 1 139 ? 5.078 19.844 0.283 1 97.19 139 LEU A C 1
ATOM 1114 O O . LEU A 1 139 ? 4.027 20.406 0.592 1 97.19 139 LEU A O 1
ATOM 1118 N N . THR A 1 140 ? 5.145 18.594 -0.115 1 96.38 140 THR A N 1
ATOM 1119 C CA . THR A 1 140 ? 3.949 17.766 -0.231 1 96.38 140 THR A CA 1
ATOM 1120 C C . THR A 1 140 ? 3.23 17.672 1.111 1 96.38 140 THR A C 1
ATOM 1122 O O . THR A 1 140 ? 2 17.719 1.168 1 96.38 140 THR A O 1
ATOM 1125 N N . LEU A 1 141 ? 4.012 17.547 2.168 1 98.12 141 LEU A N 1
ATOM 1126 C CA . LEU A 1 141 ? 3.391 17.438 3.484 1 98.12 141 LEU A CA 1
ATOM 1127 C C . LEU A 1 141 ? 2.715 18.75 3.871 1 98.12 141 LEU A C 1
ATOM 1129 O O . LEU A 1 141 ? 1.619 18.75 4.438 1 98.12 141 LEU A O 1
ATOM 1133 N N . VAL A 1 142 ? 3.344 19.828 3.555 1 98.12 142 VAL A N 1
ATOM 1134 C CA . VAL A 1 142 ? 2.768 21.141 3.85 1 98.12 142 VAL A CA 1
ATOM 1135 C C . VAL A 1 142 ? 1.438 21.297 3.115 1 98.12 142 VAL A C 1
ATOM 1137 O O . VAL A 1 142 ? 0.429 21.672 3.719 1 98.12 142 VAL A O 1
ATOM 1140 N N . GLU A 1 143 ? 1.429 20.969 1.943 1 96.25 143 GLU A N 1
ATOM 1141 C CA . GLU A 1 143 ? 0.222 21.078 1.129 1 96.25 143 GLU A CA 1
ATOM 1142 C C . GLU A 1 143 ? -0.878 20.156 1.641 1 96.25 143 GLU A C 1
ATOM 1144 O O . GLU A 1 143 ? -2.051 20.531 1.672 1 96.25 143 GLU A O 1
ATOM 1149 N N . LEU A 1 144 ? -0.463 19.062 1.903 1 96.81 144 LEU A N 1
ATOM 1150 C CA . LEU A 1 144 ? -1.414 18.094 2.43 1 96.81 144 LEU A CA 1
ATOM 1151 C C . LEU A 1 144 ? -2.133 18.641 3.656 1 96.81 144 LEU A C 1
ATOM 1153 O O . LEU A 1 144 ? -3.357 18.531 3.762 1 96.81 144 LEU A O 1
ATOM 1157 N N . TYR A 1 145 ? -1.355 19.156 4.582 1 97.94 145 TYR A N 1
ATOM 1158 C CA . TYR A 1 145 ? -1.946 19.734 5.785 1 97.94 145 TYR A CA 1
ATOM 1159 C C . TYR A 1 145 ? -2.904 20.875 5.438 1 97.94 145 TYR A C 1
ATOM 1161 O O . TYR A 1 145 ? -4.012 20.938 5.977 1 97.94 145 TYR A O 1
ATOM 1169 N N . ILE A 1 146 ? -2.537 21.672 4.535 1 97.06 146 ILE A N 1
ATOM 1170 C CA . ILE A 1 146 ? -3.355 22.812 4.145 1 97.06 146 ILE A CA 1
ATOM 1171 C C . ILE A 1 146 ? -4.656 22.312 3.508 1 97.06 146 ILE A C 1
ATOM 1173 O O . ILE A 1 146 ? -5.746 22.734 3.912 1 97.06 146 ILE A O 1
ATOM 1177 N N . ILE A 1 147 ? -4.574 21.406 2.66 1 94.44 147 ILE A N 1
ATOM 1178 C CA . ILE A 1 147 ? -5.699 20.969 1.842 1 94.44 147 ILE A CA 1
ATOM 1179 C C . ILE A 1 147 ? -6.664 20.141 2.689 1 94.44 147 ILE A C 1
ATOM 1181 O O . ILE A 1 147 ? -7.883 20.234 2.539 1 94.44 147 ILE A O 1
ATOM 1185 N N . ASN A 1 148 ? -6.148 19.406 3.594 1 95.62 148 ASN A N 1
ATOM 1186 C CA . ASN A 1 148 ? -6.992 18.422 4.27 1 95.62 148 ASN A CA 1
ATOM 1187 C C . ASN A 1 148 ? -7.383 18.891 5.668 1 95.62 148 ASN A C 1
ATOM 1189 O O . ASN A 1 148 ? -8.281 18.328 6.289 1 95.62 148 ASN A O 1
ATOM 1193 N N . VAL A 1 149 ? -6.715 19.938 6.156 1 96.88 149 VAL A N 1
ATOM 1194 C CA . VAL A 1 149 ? -6.996 20.359 7.523 1 96.88 149 VAL A CA 1
ATOM 1195 C C . VAL A 1 149 ? -7.457 21.812 7.523 1 96.88 149 VAL A C 1
ATOM 1197 O O . VAL A 1 149 ? -8.562 22.125 7.98 1 96.88 149 VAL A O 1
ATOM 1200 N N . LEU A 1 150 ? -6.691 22.703 6.941 1 96.75 150 LEU A N 1
ATOM 1201 C CA . LEU A 1 150 ? -6.996 24.125 7.047 1 96.75 150 LEU A CA 1
ATOM 1202 C C . LEU A 1 150 ? -8.156 24.5 6.141 1 96.75 150 LEU A C 1
ATOM 1204 O O . LEU A 1 150 ? -9.094 25.172 6.57 1 96.75 150 LEU A O 1
ATOM 1208 N N . VAL A 1 151 ? -8.164 24.031 4.926 1 94.06 151 VAL A N 1
ATOM 1209 C CA . VAL A 1 151 ? -9.141 24.453 3.918 1 94.06 151 VAL A CA 1
ATOM 1210 C C . VAL A 1 151 ? -10.523 23.938 4.293 1 94.06 151 VAL A C 1
ATOM 1212 O O . VAL A 1 151 ? -11.484 24.703 4.344 1 94.06 151 VAL A O 1
ATOM 1215 N N . PRO A 1 152 ? -10.625 22.688 4.594 1 92.69 152 PRO A N 1
ATOM 1216 C CA . PRO A 1 152 ? -11.969 22.203 4.926 1 92.69 152 PRO A CA 1
ATOM 1217 C C . PRO A 1 152 ? -12.555 22.875 6.164 1 92.69 152 PRO A C 1
ATOM 1219 O O . PRO A 1 152 ? -13.773 22.984 6.297 1 92.69 152 PRO A O 1
ATOM 1222 N N . ARG A 1 153 ? -11.68 23.328 7.078 1 94.75 153 ARG A N 1
ATOM 1223 C CA . ARG A 1 153 ? -12.102 24 8.305 1 94.75 153 ARG A CA 1
ATOM 1224 C C . ARG A 1 153 ? -12.25 25.5 8.086 1 94.75 153 ARG A C 1
ATOM 1226 O O . ARG A 1 153 ? -12.469 26.25 9.039 1 94.75 153 ARG A O 1
ATOM 1233 N N . GLN A 1 154 ? -12.133 25.938 6.867 1 92.38 154 GLN A N 1
ATOM 1234 C CA . GLN A 1 154 ? -12.25 27.328 6.473 1 92.38 154 GLN A CA 1
ATOM 1235 C C . GLN A 1 154 ? -11.258 28.203 7.246 1 92.38 154 GLN A C 1
ATOM 1237 O O . GLN A 1 154 ? -11.609 29.297 7.688 1 92.38 154 GLN A O 1
ATOM 1242 N N . GLN A 1 155 ? -10.133 27.688 7.535 1 94.75 155 GLN A N 1
ATOM 1243 C CA . GLN A 1 155 ? -9.094 28.406 8.266 1 94.75 155 GLN A CA 1
ATOM 1244 C C . GLN A 1 155 ? -7.965 28.844 7.336 1 94.75 155 GLN A C 1
ATOM 1246 O O . GLN A 1 155 ? -6.789 28.625 7.633 1 94.75 155 GLN A O 1
ATOM 1251 N N . CYS A 1 156 ? -8.32 29.453 6.277 1 92.19 156 CYS A N 1
ATOM 1252 C CA . CYS A 1 156 ? -7.355 29.891 5.273 1 92.19 156 CYS A CA 1
ATOM 1253 C C . CYS A 1 156 ? -6.449 30.984 5.824 1 92.19 156 CYS A C 1
ATOM 1255 O O . CYS A 1 156 ? -5.316 31.141 5.367 1 92.19 156 CYS A O 1
ATOM 1257 N N . ASN A 1 157 ? -6.984 31.734 6.777 1 93.25 157 ASN A N 1
ATOM 1258 C CA . ASN A 1 157 ? -6.195 32.781 7.414 1 93.25 157 ASN A CA 1
ATOM 1259 C C . ASN A 1 157 ? -4.973 32.219 8.125 1 93.25 157 ASN A C 1
ATOM 1261 O O . ASN A 1 157 ? -4.012 32.938 8.391 1 93.25 157 ASN A O 1
ATOM 1265 N N . LEU A 1 158 ? -4.996 30.938 8.414 1 95.38 158 LEU A N 1
ATOM 1266 C CA . LEU A 1 158 ? -3.91 30.312 9.148 1 95.38 158 LEU A CA 1
ATOM 1267 C C . LEU A 1 158 ? -2.863 29.734 8.195 1 95.38 158 LEU A C 1
ATOM 1269 O O . LEU A 1 158 ? -1.807 29.281 8.633 1 95.38 158 LEU A O 1
ATOM 1273 N N . ILE A 1 159 ? -3.059 29.844 6.926 1 96.38 159 ILE A N 1
ATOM 1274 C CA . ILE A 1 159 ? -2.145 29.266 5.945 1 96.38 159 ILE A CA 1
ATOM 1275 C C . ILE A 1 159 ? -0.81 30 5.988 1 96.38 159 ILE A C 1
ATOM 1277 O O . ILE A 1 159 ? 0.251 29.375 6.074 1 96.38 159 ILE A O 1
ATOM 1281 N N . GLN A 1 160 ? -0.912 31.281 5.996 1 95.44 160 GLN A N 1
ATOM 1282 C CA . GLN A 1 160 ? 0.312 32.062 5.973 1 95.44 160 GLN A CA 1
ATOM 1283 C C . GLN A 1 160 ? 1.145 31.828 7.23 1 95.44 160 GLN A C 1
ATOM 1285 O O . GLN A 1 160 ? 2.336 31.531 7.145 1 95.44 160 GLN A O 1
ATOM 1290 N N . PRO A 1 161 ? 0.595 32 8.445 1 96.38 161 PRO A N 1
ATOM 1291 C CA . PRO A 1 161 ? 1.385 31.719 9.648 1 96.38 161 PRO A CA 1
ATOM 1292 C C . PRO A 1 161 ? 1.972 30.312 9.641 1 96.38 161 PRO A C 1
ATOM 1294 O O . PRO A 1 161 ? 3.09 30.094 10.117 1 96.38 161 PRO A O 1
ATOM 1297 N N . PHE A 1 162 ? 1.238 29.375 9.148 1 97.19 162 PHE A N 1
ATOM 1298 C CA . PHE A 1 162 ? 1.708 27.984 9.102 1 97.19 162 PHE A CA 1
ATOM 1299 C C . PHE A 1 162 ? 2.893 27.859 8.156 1 97.19 162 PHE A C 1
ATOM 1301 O O . PHE A 1 162 ? 3.902 27.234 8.5 1 97.19 162 PHE A O 1
ATOM 1308 N N . VAL A 1 163 ? 2.779 28.391 6.957 1 97.38 163 VAL A N 1
ATOM 1309 C CA . VAL A 1 163 ? 3.809 28.344 5.926 1 97.38 163 VAL A CA 1
ATOM 1310 C C . VAL A 1 163 ? 5.07 29.047 6.426 1 97.38 163 VAL A C 1
ATOM 1312 O O . VAL A 1 163 ? 6.184 28.562 6.195 1 97.38 163 VAL A O 1
ATOM 1315 N N . GLU A 1 164 ? 4.949 30.094 7.145 1 96.12 164 GLU A N 1
ATOM 1316 C CA . GLU A 1 164 ? 6.078 30.844 7.672 1 96.12 164 GLU A CA 1
ATOM 1317 C C . GLU A 1 164 ? 6.816 30.062 8.758 1 96.12 164 GLU A C 1
ATOM 1319 O O . GLU A 1 164 ? 8.016 30.266 8.961 1 96.12 164 GLU A O 1
ATOM 1324 N N . ALA A 1 165 ? 6.047 29.219 9.391 1 96.62 165 ALA A N 1
ATOM 1325 C CA . ALA A 1 165 ? 6.629 28.422 10.469 1 96.62 165 ALA A CA 1
ATOM 1326 C C . ALA A 1 165 ? 7.348 27.188 9.922 1 96.62 165 ALA A C 1
ATOM 1328 O O . ALA A 1 165 ? 7.883 26.391 10.68 1 96.62 165 ALA A O 1
ATOM 1329 N N . CYS A 1 166 ? 7.422 27 8.594 1 97.88 166 CYS A N 1
ATOM 1330 C CA . CYS A 1 166 ? 8.07 25.844 7.961 1 97.88 166 CYS A CA 1
ATOM 1331 C C . CYS A 1 166 ? 9.43 26.234 7.398 1 97.88 166 CYS A C 1
ATOM 1333 O O . CYS A 1 166 ? 9.516 26.766 6.289 1 97.88 166 CYS A O 1
ATOM 1335 N N . PRO A 1 167 ? 10.461 25.875 8.031 1 97.25 167 PRO A N 1
ATOM 1336 C CA . PRO A 1 167 ? 11.789 26.359 7.648 1 97.25 167 PRO A CA 1
ATOM 1337 C C . PRO A 1 167 ? 12.289 25.734 6.344 1 97.25 167 PRO A C 1
ATOM 1339 O O . PRO A 1 167 ? 13.18 26.266 5.695 1 97.25 167 PRO A O 1
ATOM 1342 N N . GLY A 1 168 ? 11.719 24.641 6.004 1 97.75 168 GLY A N 1
ATOM 1343 C CA . GLY A 1 168 ? 12.211 23.938 4.828 1 97.75 168 GLY A CA 1
ATOM 1344 C C . GLY A 1 168 ? 11.695 24.516 3.525 1 97.75 168 GLY A C 1
ATOM 1345 O O . GLY A 1 168 ? 12.133 24.109 2.445 1 97.75 168 GLY A O 1
ATOM 1346 N N . LEU A 1 169 ? 10.836 25.484 3.57 1 98.06 169 LEU A N 1
ATOM 1347 C CA . LEU A 1 169 ? 10.25 26.094 2.375 1 98.06 169 LEU A CA 1
ATOM 1348 C C . LEU A 1 169 ? 11.109 27.25 1.878 1 98.06 169 LEU A C 1
ATOM 1350 O O . LEU A 1 169 ? 11.617 28.031 2.678 1 98.06 169 LEU A O 1
ATOM 1354 N N . ASN A 1 170 ? 11.352 27.281 0.609 1 96.88 170 ASN A N 1
ATOM 1355 C CA . ASN A 1 170 ? 11.984 28.469 0.035 1 96.88 170 ASN A CA 1
ATOM 1356 C C . ASN A 1 170 ? 10.961 29.547 -0.292 1 96.88 170 ASN A C 1
ATOM 1358 O O . ASN A 1 170 ? 9.758 29.344 -0.119 1 96.88 170 ASN A O 1
ATOM 1362 N N . TYR A 1 171 ? 11.461 30.641 -0.71 1 96.25 171 TYR A N 1
ATOM 1363 C CA . TYR A 1 171 ? 10.625 31.812 -0.916 1 96.25 171 TYR A CA 1
ATOM 1364 C C . TYR A 1 171 ? 9.547 31.547 -1.959 1 96.25 171 TYR A C 1
ATOM 1366 O O . TYR A 1 171 ? 8.383 31.875 -1.754 1 96.25 171 TYR A O 1
ATOM 1374 N N . GLU A 1 172 ? 9.844 30.969 -3.045 1 96.44 172 GLU A N 1
ATOM 1375 C CA . GLU A 1 172 ? 8.906 30.703 -4.133 1 96.44 172 GLU A CA 1
ATOM 1376 C C . GLU A 1 172 ? 7.793 29.766 -3.68 1 96.44 172 GLU A C 1
ATOM 1378 O O . GLU A 1 172 ? 6.625 29.969 -4.023 1 96.44 172 GLU A O 1
ATOM 1383 N N . GLN A 1 173 ? 8.211 28.781 -2.916 1 96.44 173 GLN A N 1
ATOM 1384 C CA . GLN A 1 173 ? 7.238 27.828 -2.404 1 96.44 173 GLN A CA 1
ATOM 1385 C C . GLN A 1 173 ? 6.254 28.5 -1.453 1 96.44 173 GLN A C 1
ATOM 1387 O O . GLN A 1 173 ? 5.051 28.234 -1.514 1 96.44 173 GLN A O 1
ATOM 1392 N N . ARG A 1 174 ? 6.715 29.328 -0.612 1 96.12 174 ARG A N 1
ATOM 1393 C CA . ARG A 1 174 ? 5.867 30.031 0.338 1 96.12 174 ARG A CA 1
ATOM 1394 C C . ARG A 1 174 ? 4.832 30.891 -0.385 1 96.12 174 ARG A C 1
ATOM 1396 O O . ARG A 1 174 ? 3.652 30.875 -0.033 1 96.12 174 ARG A O 1
ATOM 1403 N N . LYS A 1 175 ? 5.289 31.562 -1.356 1 94.62 175 LYS A N 1
ATOM 1404 C CA . LYS A 1 175 ? 4.406 32.438 -2.131 1 94.62 175 LYS A CA 1
ATOM 1405 C C . LYS A 1 175 ? 3.344 31.625 -2.867 1 94.62 175 LYS A C 1
ATOM 1407 O O . LYS A 1 175 ? 2.17 32 -2.887 1 94.62 175 LYS A O 1
ATOM 1412 N N . MET A 1 176 ? 3.752 30.594 -3.471 1 94.25 176 MET A N 1
ATOM 1413 C CA . MET A 1 176 ? 2.842 29.734 -4.215 1 94.25 176 MET A CA 1
ATOM 1414 C C . MET A 1 176 ? 1.744 29.188 -3.305 1 94.25 176 MET A C 1
ATOM 1416 O O . MET A 1 176 ? 0.564 29.219 -3.658 1 94.25 176 MET A O 1
ATOM 1420 N N . LEU A 1 177 ? 2.104 28.734 -2.139 1 94.88 177 LEU A N 1
ATOM 1421 C CA . LEU A 1 177 ? 1.163 28.141 -1.193 1 94.88 177 LEU A CA 1
ATOM 1422 C C . LEU A 1 177 ? 0.16 29.188 -0.702 1 94.88 177 LEU A C 1
ATOM 1424 O O . LEU A 1 177 ? -1.038 28.906 -0.622 1 94.88 177 LEU A O 1
ATOM 1428 N N . CYS A 1 178 ? 0.609 30.328 -0.41 1 93.12 178 CYS A N 1
ATOM 1429 C CA . CYS A 1 178 ? -0.261 31.391 0.09 1 93.12 178 CYS A CA 1
ATOM 1430 C C . CYS A 1 178 ? -1.203 31.875 -1.003 1 93.12 178 CYS A C 1
ATOM 1432 O O . CYS A 1 178 ? -2.367 32.188 -0.734 1 93.12 178 CYS A O 1
ATOM 1434 N N . ASN A 1 179 ? -0.788 31.875 -2.203 1 91.44 179 ASN A N 1
ATOM 1435 C CA . ASN A 1 179 ? -1.59 32.375 -3.316 1 91.44 179 ASN A CA 1
ATOM 1436 C C . ASN A 1 179 ? -2.613 31.328 -3.773 1 91.44 179 ASN A C 1
ATOM 1438 O O . ASN A 1 179 ? -3.73 31.688 -4.156 1 91.44 179 ASN A O 1
ATOM 1442 N N . ASN A 1 180 ? -2.174 30.125 -3.758 1 88.88 180 ASN A N 1
ATOM 1443 C CA . ASN A 1 180 ? -3.014 29.062 -4.289 1 88.88 180 ASN A CA 1
ATOM 1444 C C . ASN A 1 180 ? -4.277 28.875 -3.451 1 88.88 180 ASN A C 1
ATOM 1446 O O . ASN A 1 180 ? -5.324 28.5 -3.979 1 88.88 180 ASN A O 1
ATOM 1450 N N . TYR A 1 181 ? -4.176 29.125 -2.205 1 84.38 181 TYR A N 1
ATOM 1451 C CA . TYR A 1 181 ? -5.281 28.703 -1.354 1 84.38 181 TYR A CA 1
ATOM 1452 C C . TYR A 1 181 ? -5.902 29.891 -0.638 1 84.38 181 TYR A C 1
ATOM 1454 O O . TYR A 1 181 ? -6.781 29.734 0.213 1 84.38 181 TYR A O 1
ATOM 1462 N N . LYS A 1 182 ? -5.547 31.078 -0.798 1 72.38 182 LYS A N 1
ATOM 1463 C CA . LYS A 1 182 ? -6.16 32.281 -0.25 1 72.38 182 LYS A CA 1
ATOM 1464 C C . LYS A 1 182 ? -7.586 32.438 -0.758 1 72.38 182 LYS A C 1
ATOM 1466 O O . LYS A 1 182 ? -8.477 32.875 -0.006 1 72.38 182 LYS A O 1
ATOM 1471 N N . ASN A 1 183 ? -7.895 32.219 -2.061 1 61.69 183 ASN A N 1
ATOM 1472 C CA . ASN A 1 183 ? -9.172 32.594 -2.65 1 61.69 183 ASN A CA 1
ATOM 1473 C C . ASN A 1 183 ? -10.234 31.516 -2.412 1 61.69 183 ASN A C 1
ATOM 1475 O O . ASN A 1 183 ? -11.328 31.578 -2.984 1 61.69 183 ASN A O 1
ATOM 1479 N N . PHE A 1 184 ? -10.008 30.531 -1.716 1 55 184 PHE A N 1
ATOM 1480 C CA . PHE A 1 184 ? -11.086 29.594 -1.434 1 55 184 PHE A CA 1
ATOM 1481 C C . PHE A 1 184 ? -12.078 30.203 -0.449 1 55 184 PHE A C 1
ATOM 1483 O O . PHE A 1 184 ? -13.008 29.531 -0.001 1 55 184 PHE A O 1
ATOM 1490 N N . GLU A 1 185 ? -12.07 31.5 0.002 1 49.25 185 GLU A N 1
ATOM 1491 C CA . GLU A 1 185 ? -13.078 32.156 0.837 1 49.25 185 GLU A CA 1
ATOM 1492 C C . GLU A 1 185 ? -14.477 31.969 0.276 1 49.25 185 GLU A C 1
ATOM 1494 O O . GLU A 1 185 ? -15.383 31.531 0.994 1 49.25 185 GLU A O 1
ATOM 1499 N N . PHE A 1 186 ? -15.078 33.094 -0.725 1 39.5 186 PHE A N 1
ATOM 1500 C CA . PHE A 1 186 ? -16.406 33.656 -0.965 1 39.5 186 PHE A CA 1
ATOM 1501 C C . PHE A 1 186 ? -17.266 32.688 -1.787 1 39.5 186 PHE A C 1
ATOM 1503 O O . PHE A 1 186 ? -18.375 33.031 -2.188 1 39.5 186 PHE A O 1
ATOM 1510 N N . LYS A 1 187 ? -16.781 31.828 -2.537 1 43.12 187 LYS A N 1
ATOM 1511 C CA . LYS A 1 187 ? -17.844 31.297 -3.381 1 43.12 187 LYS A CA 1
ATOM 1512 C C . LYS A 1 187 ? -18.969 30.703 -2.539 1 43.12 187 LYS A C 1
ATOM 1514 O O . LYS A 1 187 ? -19.984 30.25 -3.076 1 43.12 187 LYS A O 1
ATOM 1519 N N . SER A 1 188 ? -18.719 30.469 -1.293 1 36.97 188 SER A N 1
ATOM 1520 C CA . SER A 1 188 ? -19.953 29.969 -0.689 1 36.97 188 SER A CA 1
ATOM 1521 C C . SER A 1 188 ? -20.984 31.078 -0.541 1 36.97 188 SER A C 1
ATOM 1523 O O . SER A 1 188 ? -22.188 30.812 -0.415 1 36.97 188 SER A O 1
ATOM 1525 N N . SER A 1 189 ? -20.594 32.281 -0.079 1 34.31 189 SER A N 1
ATOM 1526 C CA . SER A 1 189 ? -21.703 33.188 0.275 1 34.31 189 SER A CA 1
ATOM 1527 C C . SER A 1 189 ? -22.375 33.75 -0.969 1 34.31 189 SER A C 1
ATOM 1529 O O . SER A 1 189 ? -23.531 34.156 -0.918 1 34.31 189 SER A O 1
ATOM 1531 N N . SER A 1 190 ? -21.688 34.25 -1.918 1 34.53 190 SER A N 1
ATOM 1532 C CA . SER A 1 190 ? -22.406 35.188 -2.77 1 34.53 190 SER A CA 1
ATOM 1533 C C . SER A 1 190 ? -23.328 34.469 -3.732 1 34.53 190 SER A C 1
ATOM 1535 O O . SER A 1 190 ? -24.406 34.969 -4.09 1 34.53 190 SER A O 1
ATOM 1537 N N . ASN A 1 191 ? -22.844 33.562 -4.516 1 34.38 191 ASN A N 1
ATOM 1538 C CA . ASN A 1 191 ? -23.734 33.281 -5.629 1 34.38 191 ASN A CA 1
ATOM 1539 C C . ASN A 1 191 ? -24.922 32.406 -5.191 1 34.38 191 ASN A C 1
ATOM 1541 O O . ASN A 1 191 ? -25.562 31.766 -6.02 1 34.38 191 ASN A O 1
ATOM 1545 N N . LEU A 1 192 ? -25.062 32.125 -3.828 1 29.8 192 LEU A N 1
ATOM 1546 C CA . LEU A 1 192 ? -26.359 31.578 -3.473 1 29.8 192 LEU A CA 1
ATOM 1547 C C . LEU A 1 192 ? -27.469 32.594 -3.709 1 29.8 192 LEU A C 1
ATOM 1549 O O . LEU A 1 192 ? -28.047 33.125 -2.756 1 29.8 192 LEU A O 1
ATOM 1553 N N . GLU A 1 193 ? -27.281 33.531 -4.598 1 29.67 193 GLU A N 1
ATOM 1554 C CA . GLU A 1 193 ? -28.547 34.156 -4.949 1 29.67 193 GLU A CA 1
ATOM 1555 C C . GLU A 1 193 ? -29.625 33.125 -5.25 1 29.67 193 GLU A C 1
ATOM 1557 O O . GLU A 1 193 ? -29.406 32.188 -6.016 1 29.67 193 GLU A O 1
ATOM 1562 N N . ASN A 1 194 ? -30.578 33 -4.367 1 29.19 194 ASN A N 1
ATOM 1563 C CA . ASN A 1 194 ? -31.875 32.312 -4.297 1 29.19 194 ASN A CA 1
ATOM 1564 C C . ASN A 1 194 ? -32.625 32.406 -5.613 1 29.19 194 ASN A C 1
ATOM 1566 O O . ASN A 1 194 ? -33.062 33.5 -6.008 1 29.19 194 ASN A O 1
ATOM 1570 N N . PRO A 1 195 ? -32.25 31.797 -6.66 1 28.44 195 PRO A N 1
ATOM 1571 C CA . PRO A 1 195 ? -33.312 32 -7.648 1 28.44 195 PRO A CA 1
ATOM 1572 C C . PRO A 1 195 ? -34.719 31.797 -7.07 1 28.44 195 PRO A C 1
ATOM 1574 O O . PRO A 1 195 ? -34.938 30.828 -6.34 1 28.44 195 PRO A O 1
ATOM 1577 N N . GLU A 1 196 ? -35.406 32.875 -6.754 1 28.98 196 GLU A N 1
ATOM 1578 C CA . GLU A 1 196 ? -36.812 33.031 -6.406 1 28.98 196 GLU A CA 1
ATOM 1579 C C . GLU A 1 196 ? -37.719 32.094 -7.254 1 28.98 196 GLU A C 1
ATOM 1581 O O . GLU A 1 196 ? -37.969 32.406 -8.422 1 28.98 196 GLU A O 1
ATOM 1586 N N . HIS A 1 197 ? -37.312 30.766 -7.438 1 26.44 197 HIS A N 1
ATOM 1587 C CA . HIS A 1 197 ? -38.469 30.062 -8 1 26.44 197 HIS A CA 1
ATOM 1588 C C . HIS A 1 197 ? -39.719 30.25 -7.148 1 26.44 197 HIS A C 1
ATOM 1590 O O . HIS A 1 197 ? -39.688 30 -5.941 1 26.44 197 HIS A O 1
ATOM 1596 N N . GLU A 1 198 ? -40.562 31.172 -7.504 1 24.08 198 GLU A N 1
ATOM 1597 C CA . GLU A 1 198 ? -41.969 31.391 -7.145 1 24.08 198 GLU A CA 1
ATOM 1598 C C . GLU A 1 198 ? -42.75 30.078 -7.035 1 24.08 198 GLU A C 1
ATOM 1600 O O . GLU A 1 198 ? -43.031 29.438 -8.047 1 24.08 198 GLU A O 1
ATOM 1605 N N . TYR A 1 199 ? -42.219 29.188 -6.191 1 21.41 199 TYR A N 1
ATOM 1606 C CA . TYR A 1 199 ? -43.156 28.125 -5.953 1 21.41 199 TYR A CA 1
ATOM 1607 C C . TYR A 1 199 ? -44.5 28.672 -5.484 1 21.41 199 TYR A C 1
ATOM 1609 O O . TYR A 1 199 ? -44.562 29.453 -4.523 1 21.41 199 TYR A O 1
ATOM 1617 N N . ASN A 1 200 ? -45.438 28.953 -6.461 1 21.81 200 ASN A N 1
ATOM 1618 C CA . ASN A 1 200 ? -46.844 29.125 -6.234 1 21.81 200 ASN A CA 1
ATOM 1619 C C . ASN A 1 200 ? -47.406 28.078 -5.281 1 21.81 200 ASN A C 1
ATOM 1621 O O . ASN A 1 200 ? -47.312 26.875 -5.547 1 21.81 200 ASN A O 1
ATOM 1625 N N . THR A 1 201 ? -47.438 28.422 -3.996 1 20.39 201 THR A N 1
ATOM 1626 C CA . THR A 1 201 ? -48.062 27.797 -2.826 1 20.39 201 THR A CA 1
ATOM 1627 C C . THR A 1 201 ? -49.5 27.422 -3.111 1 20.39 201 THR A C 1
ATOM 1629 O O . THR A 1 201 ? -50.406 27.766 -2.334 1 20.39 201 THR A O 1
ATOM 1632 N N . LYS A 1 202 ? -49.938 26.938 -4.418 1 21.27 202 LYS A N 1
ATOM 1633 C CA . LYS A 1 202 ? -51.344 26.562 -4.383 1 21.27 202 LYS A CA 1
ATOM 1634 C C . LYS A 1 202 ? -51.625 25.547 -3.275 1 21.27 202 LYS A C 1
ATOM 1636 O O . LYS A 1 202 ? -51.031 24.453 -3.275 1 21.27 202 LYS A O 1
ATOM 1641 N N . GLY A 1 203 ? -51.812 26 -1.964 1 20.77 203 GLY A N 1
ATOM 1642 C CA . GLY A 1 203 ? -52.344 25.484 -0.711 1 20.77 203 GLY A CA 1
ATOM 1643 C C . GLY A 1 203 ? -53.562 24.578 -0.896 1 20.77 203 GLY A C 1
ATOM 1644 O O . GLY A 1 203 ? -54.219 24.25 0.073 1 20.77 203 GLY A O 1
ATOM 1645 N N . GLU A 1 204 ? -54.094 24.281 -2.164 1 21.25 204 GLU A N 1
ATOM 1646 C CA . GLU A 1 204 ? -55.5 24.031 -1.898 1 21.25 204 GLU A CA 1
ATOM 1647 C C . GLU A 1 204 ? -55.688 22.828 -0.972 1 21.25 204 GLU A C 1
ATOM 1649 O O . GLU A 1 204 ? -56.562 22.844 -0.104 1 21.25 204 GLU A O 1
ATOM 1654 N N . ILE A 1 205 ? -55 21.672 -1.36 1 19.59 205 ILE A N 1
ATOM 1655 C CA . ILE A 1 205 ? -56 20.625 -1.428 1 19.59 205 ILE A CA 1
ATOM 1656 C C . ILE A 1 205 ? -56.438 20.25 -0.017 1 19.59 205 ILE A C 1
ATOM 1658 O O . ILE A 1 205 ? -57.656 20.219 0.268 1 19.59 205 ILE A O 1
ATOM 1662 N N . ILE A 1 206 ? -55.781 19.062 0.46 1 20.17 206 ILE A N 1
ATOM 1663 C CA . ILE A 1 206 ? -56.625 17.938 0.838 1 20.17 206 ILE A CA 1
ATOM 1664 C C . ILE A 1 206 ? -57.156 18.141 2.256 1 20.17 206 ILE A C 1
ATOM 1666 O O . ILE A 1 206 ? -56.406 18.5 3.16 1 20.17 206 ILE A O 1
ATOM 1670 N N . LYS A 1 207 ? -58.438 18.156 2.279 1 19.25 207 LYS A N 1
ATOM 1671 C CA . LYS A 1 207 ? -59.531 18.156 3.236 1 19.25 207 LYS A CA 1
ATOM 1672 C C . LYS A 1 207 ? -59.281 17.172 4.375 1 19.25 207 LYS A C 1
ATOM 1674 O O . LYS A 1 207 ? -58.562 16.172 4.188 1 19.25 207 LYS A O 1
ATOM 1679 N N . GLU A 1 208 ? -59.781 17.453 5.586 1 20.11 208 GLU A N 1
ATOM 1680 C CA . GLU A 1 208 ? -59.875 17.234 7.023 1 20.11 208 GLU A CA 1
ATOM 1681 C C . GLU A 1 208 ? -60.344 15.812 7.332 1 20.11 208 GLU A C 1
ATOM 1683 O O . GLU A 1 208 ? -60.594 15.477 8.492 1 20.11 208 GLU A O 1
ATOM 1688 N N . GLN A 1 209 ? -60.094 14.742 6.387 1 21.47 209 GLN A N 1
ATOM 1689 C CA . GLN A 1 209 ? -61.062 13.75 6.816 1 21.47 209 GLN A CA 1
ATOM 1690 C C . GLN A 1 209 ? -60.75 13.266 8.234 1 21.47 209 GLN A C 1
ATOM 1692 O O . GLN A 1 209 ? -59.594 13.086 8.602 1 21.47 209 GLN A O 1
ATOM 1697 N N . SER A 1 210 ? -61.75 13.422 9.164 1 20.8 210 SER A N 1
ATOM 1698 C CA . SER A 1 210 ? -62.094 13.234 10.57 1 20.8 210 SER A CA 1
ATOM 1699 C C . SER A 1 210 ? -61.781 11.805 11.031 1 20.8 210 SER A C 1
ATOM 1701 O O . SER A 1 210 ? -62.312 10.844 10.469 1 20.8 210 SER A O 1
ATOM 1703 N N . PRO A 1 211 ? -60.406 11.523 11.336 1 20.84 211 PRO A N 1
ATOM 1704 C CA . PRO A 1 211 ? -60.219 10.148 11.812 1 20.84 211 PRO A CA 1
ATOM 1705 C C . PRO A 1 211 ? -61.125 9.797 12.984 1 20.84 211 PRO A C 1
ATOM 1707 O O . PRO A 1 211 ? -61.312 10.609 13.898 1 20.84 211 PRO A O 1
ATOM 1710 N N . ASN A 1 212 ? -62.25 9.078 12.672 1 21.8 212 ASN A N 1
ATOM 1711 C CA . ASN A 1 212 ? -63.188 8.477 13.633 1 21.8 212 ASN A CA 1
ATOM 1712 C C . ASN A 1 212 ? -62.438 7.723 14.727 1 21.8 212 ASN A C 1
ATOM 1714 O O . ASN A 1 212 ? -61.562 6.906 14.438 1 21.8 212 ASN A O 1
ATOM 1718 N N . ILE A 1 213 ? -62.375 8.312 15.914 1 20.75 213 ILE A N 1
ATOM 1719 C CA . ILE A 1 213 ? -61.906 8.016 17.266 1 20.75 213 ILE A CA 1
ATOM 1720 C C . ILE A 1 213 ? -62.531 6.703 17.75 1 20.75 213 ILE A C 1
ATOM 1722 O O . ILE A 1 213 ? -63.75 6.645 18 1 20.75 213 ILE A O 1
ATOM 1726 N N . VAL A 1 214 ? -62.438 5.527 16.984 1 19.53 214 VAL A N 1
ATOM 1727 C CA . VAL A 1 214 ? -63.156 4.426 17.609 1 19.53 214 VAL A CA 1
ATOM 1728 C C . VAL A 1 214 ? -62.625 4.199 19.031 1 19.53 214 VAL A C 1
ATOM 1730 O O . VAL A 1 214 ? -61.438 4.012 19.234 1 19.53 214 VAL A O 1
ATOM 1733 N N . LYS A 1 215 ? -63.438 4.641 20.078 1 20.95 215 LYS A N 1
ATOM 1734 C CA . LYS A 1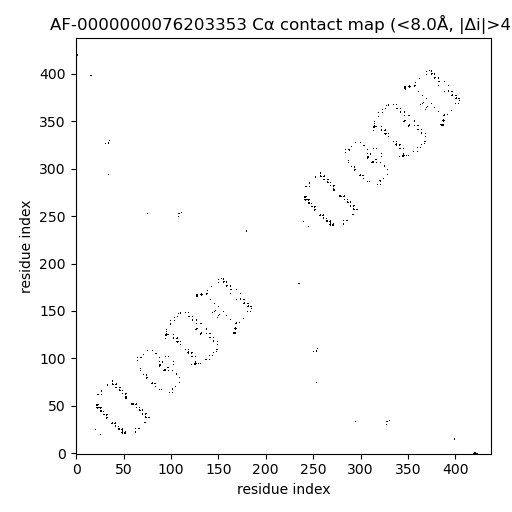 215 ? -63.531 4.605 21.531 1 20.95 215 LYS A CA 1
ATOM 1735 C C . LYS A 1 215 ? -63.594 3.17 22.047 1 20.95 215 LYS A C 1
ATOM 1737 O O . LYS A 1 215 ? -64.625 2.531 21.984 1 20.95 215 LYS A O 1
ATOM 1742 N N . GLY A 1 216 ? -62.906 2.041 21.531 1 21.88 216 GLY A N 1
ATOM 1743 C CA . GLY A 1 216 ? -63.281 0.779 22.156 1 21.88 216 GLY A CA 1
ATOM 1744 C C . GLY A 1 216 ? -63.125 0.785 23.656 1 21.88 216 GLY A C 1
ATOM 1745 O O . GLY A 1 216 ? -62.312 1.521 24.203 1 21.88 216 GLY A O 1
ATOM 1746 N N . THR A 1 217 ? -64.25 0.373 24.391 1 22.23 217 THR A N 1
ATOM 1747 C CA . THR A 1 217 ? -64.812 0.134 25.719 1 22.23 217 THR A CA 1
ATOM 1748 C C . THR A 1 217 ? -63.875 -0.736 26.547 1 22.23 217 THR A C 1
ATOM 1750 O O . THR A 1 217 ? -63.469 -1.818 26.109 1 22.23 217 THR A O 1
ATOM 1753 N N . LEU A 1 218 ? -62.938 -0.091 27.359 1 20.8 218 LEU A N 1
ATOM 1754 C CA . LEU A 1 218 ? -62.188 -0.622 28.5 1 20.8 218 LEU A CA 1
ATOM 1755 C C . LEU A 1 218 ? -63.125 -1.396 29.438 1 20.8 218 LEU A C 1
ATOM 1757 O O . LEU A 1 218 ? -64.062 -0.837 29.969 1 20.8 218 LEU A O 1
ATOM 1761 N N . TYR A 1 219 ? -63.562 -2.738 29.062 1 20.98 219 TYR A N 1
ATOM 1762 C CA . TYR A 1 219 ? -63.781 -3.506 30.281 1 20.98 219 TYR A CA 1
ATOM 1763 C C . TYR A 1 219 ? -62.438 -3.83 30.938 1 20.98 219 TYR A C 1
ATOM 1765 O O . TYR A 1 219 ? -61.406 -3.986 30.25 1 20.98 219 TYR A O 1
ATOM 1773 N N . MET B 1 1 ? -44.281 14.055 11 1 19.69 1 MET B N 1
ATOM 1774 C CA . MET B 1 1 ? -43.125 14.938 11.125 1 19.69 1 MET B CA 1
ATOM 1775 C C . MET B 1 1 ? -41.906 14.375 10.367 1 19.69 1 MET B C 1
ATOM 1777 O O . MET B 1 1 ? -41.375 13.32 10.727 1 19.69 1 MET B O 1
ATOM 1781 N N . ALA B 1 2 ? -41.844 14.641 9.039 1 26.56 2 ALA B N 1
ATOM 1782 C CA . ALA B 1 2 ? -41.094 14.039 7.945 1 26.56 2 ALA B CA 1
ATOM 1783 C C . ALA B 1 2 ? -39.594 14.398 8.039 1 26.56 2 ALA B C 1
ATOM 1785 O O . ALA B 1 2 ? -39.25 15.57 8.164 1 26.56 2 ALA B O 1
ATOM 1786 N N . SER B 1 3 ? -38.75 13.539 8.57 1 26.17 3 SER B N 1
ATOM 1787 C CA . SER B 1 3 ? -37.344 13.641 8.969 1 26.17 3 SER B CA 1
ATOM 1788 C C . SER B 1 3 ? -36.438 13.961 7.773 1 26.17 3 SER B C 1
ATOM 1790 O O . SER B 1 3 ? -36.469 13.242 6.773 1 26.17 3 SER B O 1
ATOM 1792 N N . LYS B 1 4 ? -36.094 15.273 7.512 1 29.33 4 LYS B N 1
ATOM 1793 C CA . LYS B 1 4 ? -35.375 15.883 6.398 1 29.33 4 LYS B CA 1
ATOM 1794 C C . LYS B 1 4 ? -33.969 15.281 6.266 1 29.33 4 LYS B C 1
ATOM 1796 O O . LYS B 1 4 ? -33.156 15.375 7.188 1 29.33 4 LYS B O 1
ATOM 1801 N N . GLU B 1 5 ? -33.875 14.203 5.5 1 27.64 5 GLU B N 1
ATOM 1802 C CA . GLU B 1 5 ? -32.656 13.438 5.215 1 27.64 5 GLU B CA 1
ATOM 1803 C C . GLU B 1 5 ? -31.578 14.32 4.609 1 27.64 5 GLU B C 1
ATOM 1805 O O . GLU B 1 5 ? -31.812 15.008 3.609 1 27.64 5 GLU B O 1
ATOM 1810 N N . ILE B 1 6 ? -30.719 14.945 5.457 1 31.27 6 ILE B N 1
ATOM 1811 C CA . ILE B 1 6 ? -29.609 15.828 5.133 1 31.27 6 ILE B CA 1
ATOM 1812 C C . ILE B 1 6 ? -28.703 15.164 4.102 1 31.27 6 ILE B C 1
ATOM 1814 O O . ILE B 1 6 ? -28.125 14.102 4.363 1 31.27 6 ILE B O 1
ATOM 1818 N N . GLY B 1 7 ? -28.969 15.273 2.766 1 26.03 7 GLY B N 1
ATOM 1819 C CA . GLY B 1 7 ? -28.266 14.703 1.618 1 26.03 7 GLY B CA 1
ATOM 1820 C C . GLY B 1 7 ? -26.797 15.086 1.562 1 26.03 7 GLY B C 1
ATOM 1821 O O . GLY B 1 7 ? -26.375 16.062 2.184 1 26.03 7 GLY B O 1
ATOM 1822 N N . PRO B 1 8 ? -25.875 14.148 1.266 1 30.06 8 PRO B N 1
ATOM 1823 C CA . PRO B 1 8 ? -24.406 14.266 1.315 1 30.06 8 PRO B CA 1
ATOM 1824 C C . PRO B 1 8 ? -23.875 15.445 0.498 1 30.06 8 PRO B C 1
ATOM 1826 O O . PRO B 1 8 ? -24.453 15.773 -0.549 1 30.06 8 PRO B O 1
ATOM 1829 N N . ARG B 1 9 ? -23.297 16.469 1.083 1 28.25 9 ARG B N 1
ATOM 1830 C CA . ARG B 1 9 ? -22.766 17.719 0.561 1 28.25 9 ARG B CA 1
ATOM 1831 C C . ARG B 1 9 ? -21.75 17.469 -0.545 1 28.25 9 ARG B C 1
ATOM 1833 O O . ARG B 1 9 ? -20.719 16.828 -0.315 1 28.25 9 ARG B O 1
ATOM 1840 N N . LYS B 1 10 ? -22.078 17.469 -1.862 1 31.38 10 LYS B N 1
ATOM 1841 C CA . LYS B 1 10 ? -21.234 17.438 -3.043 1 31.38 10 LYS B CA 1
ATOM 1842 C C . LYS B 1 10 ? -20.312 18.656 -3.09 1 31.38 10 LYS B C 1
ATOM 1844 O O . LYS B 1 10 ? -20.766 19.781 -3.35 1 31.38 10 LYS B O 1
ATOM 1849 N N . THR B 1 11 ? -19.422 18.938 -2.123 1 29.17 11 THR B N 1
ATOM 1850 C CA . THR B 1 11 ? -18.562 20.109 -2.281 1 29.17 11 THR B CA 1
ATOM 1851 C C . THR B 1 11 ? -17.797 20.031 -3.604 1 29.17 11 THR B C 1
ATOM 1853 O O . THR B 1 11 ? -17.156 19.031 -3.91 1 29.17 11 THR B O 1
ATOM 1856 N N . ASP B 1 12 ? -18.266 20.688 -4.648 1 28.94 12 ASP B N 1
ATOM 1857 C CA . ASP B 1 12 ? -17.703 20.969 -5.969 1 28.94 12 ASP B CA 1
ATOM 1858 C C . ASP B 1 12 ? -16.328 21.625 -5.852 1 28.94 12 ASP B C 1
ATOM 1860 O O . ASP B 1 12 ? -16.234 22.828 -5.645 1 28.94 12 ASP B O 1
ATOM 1864 N N . HIS B 1 13 ? -15.32 21.062 -5.191 1 30.36 13 HIS B N 1
ATOM 1865 C CA . HIS B 1 13 ? -13.953 21.562 -5.105 1 30.36 13 HIS B CA 1
ATOM 1866 C C . HIS B 1 13 ? -13.344 21.734 -6.496 1 30.36 13 HIS B C 1
ATOM 1868 O O . HIS B 1 13 ? -12.141 21.578 -6.68 1 30.36 13 HIS B O 1
ATOM 1874 N N . SER B 1 14 ? -14.047 22.219 -7.547 1 29.12 14 SER B N 1
ATOM 1875 C CA . SER B 1 14 ? -13.57 22.172 -8.922 1 29.12 14 SER B CA 1
ATOM 1876 C C . SER B 1 14 ? -12.469 23.188 -9.164 1 29.12 14 SER B C 1
ATOM 1878 O O . SER B 1 14 ? -11.656 23.047 -10.078 1 29.12 14 SER B O 1
ATOM 1880 N N . THR B 1 15 ? -12.562 24.484 -8.781 1 30.7 15 THR B N 1
ATOM 1881 C CA . THR B 1 15 ? -11.766 25.469 -9.492 1 30.7 15 THR B CA 1
ATOM 1882 C C . THR B 1 15 ? -10.305 25.391 -9.07 1 30.7 15 THR B C 1
ATOM 1884 O O . THR B 1 15 ? -9.859 26.156 -8.211 1 30.7 15 THR B O 1
ATOM 1887 N N . ILE B 1 16 ? -9.719 24.531 -8.359 1 35.91 16 ILE B N 1
ATOM 1888 C CA . ILE B 1 16 ? -8.312 24.578 -7.988 1 35.91 16 ILE B CA 1
ATOM 1889 C C . ILE B 1 16 ? -7.457 24.844 -9.227 1 35.91 16 ILE B C 1
ATOM 1891 O O . ILE B 1 16 ? -7.711 24.297 -10.297 1 35.91 16 ILE B O 1
ATOM 1895 N N . HIS B 1 17 ? -6.699 25.984 -9.445 1 34.12 17 HIS B N 1
ATOM 1896 C CA . HIS B 1 17 ? -5.648 26.188 -10.438 1 34.12 17 HIS B CA 1
ATOM 1897 C C . HIS B 1 17 ? -5.066 24.859 -10.906 1 34.12 17 HIS B C 1
ATOM 1899 O O . HIS B 1 17 ? -4.922 23.922 -10.109 1 34.12 17 HIS B O 1
ATOM 1905 N N . THR B 1 18 ? -5.195 24.469 -12.109 1 37.69 18 THR B N 1
ATOM 1906 C CA . THR B 1 18 ? -4.812 23.297 -12.883 1 37.69 18 THR B CA 1
ATOM 1907 C C . THR B 1 18 ? -3.361 22.906 -12.602 1 37.69 18 THR B C 1
ATOM 1909 O O . THR B 1 18 ? -2.447 23.375 -13.289 1 37.69 18 THR B O 1
ATOM 1912 N N . ASN B 1 19 ? -2.686 23.344 -11.602 1 44.56 19 ASN B N 1
ATOM 1913 C CA . ASN B 1 19 ? -1.375 22.766 -11.344 1 44.56 19 ASN B CA 1
ATOM 1914 C C . ASN B 1 19 ? -1.295 21.328 -11.844 1 44.56 19 ASN B C 1
ATOM 1916 O O . ASN B 1 19 ? -2.121 20.484 -11.477 1 44.56 19 ASN B O 1
ATOM 1920 N N . ILE B 1 20 ? -0.776 21.203 -13.094 1 51.88 20 ILE B N 1
ATOM 1921 C CA . ILE B 1 20 ? -0.503 19.938 -13.75 1 51.88 20 ILE B CA 1
ATOM 1922 C C . ILE B 1 20 ? -0.23 18.859 -12.695 1 51.88 20 ILE B C 1
ATOM 1924 O O . ILE B 1 20 ? 0.77 18.922 -11.977 1 51.88 20 ILE B O 1
ATOM 1928 N N . GLU B 1 21 ? -1.249 18.469 -12.18 1 75.25 21 GLU B N 1
ATOM 1929 C CA . GLU B 1 21 ? -1.219 17.359 -11.227 1 75.25 21 GLU B CA 1
ATOM 1930 C C . GLU B 1 21 ? -0.259 16.266 -11.688 1 75.25 21 GLU B C 1
ATOM 1932 O O . GLU B 1 21 ? -0.458 15.672 -12.75 1 75.25 21 GLU B O 1
ATOM 1937 N N . SER B 1 22 ? 0.985 16.438 -11.25 1 88.56 22 SER B N 1
ATOM 1938 C CA . SER B 1 22 ? 1.98 15.406 -11.547 1 88.56 22 SER B CA 1
ATOM 1939 C C . SER B 1 22 ? 1.472 14.016 -11.18 1 88.56 22 SER B C 1
ATOM 1941 O O . SER B 1 22 ? 0.446 13.883 -10.508 1 88.56 22 SER B O 1
ATOM 1943 N N . ALA B 1 23 ? 1.978 13.078 -11.773 1 93.88 23 ALA B N 1
ATOM 1944 C CA . ALA B 1 23 ? 1.645 11.695 -11.438 1 93.88 23 ALA B CA 1
ATOM 1945 C C . ALA B 1 23 ? 1.766 11.453 -9.938 1 93.88 23 ALA B C 1
ATOM 1947 O O . ALA B 1 23 ? 0.937 10.758 -9.344 1 93.88 23 ALA B O 1
ATOM 1948 N N . LYS B 1 24 ? 2.75 12.07 -9.398 1 93 24 LYS B N 1
ATOM 1949 C CA . LYS B 1 24 ? 2.955 11.938 -7.961 1 93 24 LYS B CA 1
ATOM 1950 C C . LYS B 1 24 ? 1.799 12.562 -7.184 1 93 24 LYS B C 1
ATOM 1952 O O . LYS B 1 24 ? 1.345 12.008 -6.184 1 93 24 LYS B O 1
ATOM 1957 N N . HIS B 1 25 ? 1.34 13.664 -7.578 1 93.06 25 HIS B N 1
ATOM 1958 C CA . HIS B 1 25 ? 0.181 14.281 -6.953 1 93.06 25 HIS B CA 1
ATOM 1959 C C . HIS B 1 25 ? -1.05 13.391 -7.055 1 93.06 25 HIS B C 1
ATOM 1961 O O . HIS B 1 25 ? -1.826 13.281 -6.102 1 93.06 25 HIS B O 1
ATOM 1967 N N . CYS B 1 26 ? -1.192 12.781 -8.219 1 96.19 26 CYS B N 1
ATOM 1968 C CA . CYS B 1 26 ? -2.303 11.852 -8.391 1 96.19 26 CYS B CA 1
ATOM 1969 C C . CYS B 1 26 ? -2.207 10.695 -7.398 1 96.19 26 CYS B C 1
ATOM 1971 O O . CYS B 1 26 ? -3.215 10.273 -6.832 1 96.19 26 CYS B O 1
ATOM 1973 N N . LEU B 1 27 ? -1.026 10.273 -7.18 1 96.88 27 LEU B N 1
ATOM 1974 C CA . LEU B 1 27 ? -0.831 9.164 -6.254 1 96.88 27 LEU B CA 1
ATOM 1975 C C . LEU B 1 27 ? -1.22 9.57 -4.836 1 96.88 27 LEU B C 1
ATOM 1977 O O . LEU B 1 27 ? -1.918 8.828 -4.145 1 96.88 27 LEU B O 1
ATOM 1981 N N . ASP B 1 28 ? -0.84 10.711 -4.449 1 94.44 28 ASP B N 1
ATOM 1982 C CA . ASP B 1 28 ? -1.161 11.188 -3.109 1 94.44 28 ASP B CA 1
ATOM 1983 C C . ASP B 1 28 ? -2.668 11.367 -2.939 1 94.44 28 ASP B C 1
ATOM 1985 O O . ASP B 1 28 ? -3.23 10.992 -1.906 1 94.44 28 ASP B O 1
ATOM 1989 N N . LEU B 1 29 ? -3.234 11.906 -3.906 1 96 29 LEU B N 1
ATOM 1990 C CA . LEU B 1 29 ? -4.684 12.086 -3.879 1 96 29 LEU B CA 1
ATOM 1991 C C . LEU B 1 29 ? -5.402 10.742 -3.859 1 96 29 LEU B C 1
ATOM 1993 O O . LEU B 1 29 ? -6.383 10.57 -3.135 1 96 29 LEU B O 1
ATOM 1997 N N . ALA B 1 30 ? -4.945 9.859 -4.652 1 98 30 ALA B N 1
ATOM 1998 C CA . ALA B 1 30 ? -5.551 8.531 -4.691 1 98 30 ALA B CA 1
ATOM 1999 C C . ALA B 1 30 ? -5.469 7.852 -3.33 1 98 30 ALA B C 1
ATOM 2001 O O . ALA B 1 30 ? -6.434 7.227 -2.883 1 98 30 ALA B O 1
ATOM 2002 N N . ARG B 1 31 ? -4.336 7.953 -2.719 1 95.38 31 ARG B N 1
ATOM 2003 C CA . ARG B 1 31 ? -4.172 7.375 -1.389 1 95.38 31 ARG B CA 1
ATOM 2004 C C . ARG B 1 31 ? -5.172 7.977 -0.405 1 95.38 31 ARG B C 1
ATOM 2006 O O . ARG B 1 31 ? -5.758 7.258 0.407 1 95.38 31 ARG B O 1
ATOM 2013 N N . GLU B 1 32 ? -5.312 9.219 -0.435 1 94.94 32 GLU B N 1
ATOM 2014 C CA . GLU B 1 32 ? -6.297 9.906 0.392 1 94.94 32 GLU B CA 1
ATOM 2015 C C . GLU B 1 32 ? -7.707 9.398 0.117 1 94.94 32 GLU B C 1
ATOM 2017 O O . GLU B 1 32 ? -8.453 9.094 1.048 1 94.94 32 GLU B O 1
ATOM 2022 N N . GLN B 1 33 ? -7.988 9.312 -1.115 1 97.56 33 GLN B N 1
ATOM 2023 C CA . GLN B 1 33 ? -9.328 8.891 -1.514 1 97.56 33 GLN B CA 1
ATOM 2024 C C . GLN B 1 33 ? -9.602 7.449 -1.078 1 97.56 33 GLN B C 1
ATOM 2026 O O . GLN B 1 33 ? -10.734 7.109 -0.722 1 97.56 33 GLN B O 1
ATOM 2031 N N . LEU B 1 34 ? -8.547 6.641 -1.143 1 97.19 34 LEU B N 1
ATOM 2032 C CA . LEU B 1 34 ? -8.688 5.273 -0.65 1 97.19 34 LEU B CA 1
ATOM 2033 C C . LEU B 1 34 ? -8.969 5.266 0.849 1 97.19 34 LEU B C 1
ATOM 2035 O O . LEU B 1 34 ? -9.906 4.598 1.306 1 97.19 34 LEU B O 1
ATOM 2039 N N . LEU B 1 35 ? -8.25 6.027 1.553 1 94.19 35 LEU B N 1
ATOM 2040 C CA . LEU B 1 35 ? -8.383 6.094 3.004 1 94.19 35 LEU B CA 1
ATOM 2041 C C . LEU B 1 35 ? -9.766 6.617 3.398 1 94.19 35 LEU B C 1
ATOM 2043 O O . LEU B 1 35 ? -10.344 6.164 4.391 1 94.19 35 LEU B O 1
ATOM 2047 N N . PHE B 1 36 ? -10.328 7.5 2.631 1 93.88 36 PHE B N 1
ATOM 2048 C CA . PHE B 1 36 ? -11.609 8.125 2.936 1 93.88 36 PHE B CA 1
ATOM 2049 C C . PHE B 1 36 ? -12.758 7.344 2.303 1 93.88 36 PHE B C 1
ATOM 2051 O O . PHE B 1 36 ? -13.906 7.789 2.334 1 93.88 36 PHE B O 1
ATOM 2058 N N . LYS B 1 37 ? -12.438 6.266 1.684 1 95.88 37 LYS B N 1
ATOM 2059 C CA . LYS B 1 37 ? -13.398 5.316 1.124 1 95.88 37 LYS B CA 1
ATOM 2060 C C . LYS B 1 37 ? -14.156 5.93 -0.048 1 95.88 37 LYS B C 1
ATOM 2062 O O . LYS B 1 37 ? -15.344 5.664 -0.228 1 95.88 37 LYS B O 1
ATOM 2067 N N . HIS B 1 38 ? -13.555 6.883 -0.706 1 97.44 38 HIS B N 1
ATOM 2068 C CA . HIS B 1 38 ? -14.031 7.383 -1.99 1 97.44 38 HIS B CA 1
ATOM 2069 C C . HIS B 1 38 ? -13.469 6.562 -3.145 1 97.44 38 HIS B C 1
ATOM 2071 O O . HIS B 1 38 ? -12.672 7.066 -3.939 1 97.44 38 HIS B O 1
ATOM 2077 N N . PHE B 1 39 ? -13.977 5.418 -3.334 1 98.06 39 PHE B N 1
ATOM 2078 C CA . PHE B 1 39 ? -13.328 4.395 -4.148 1 98.06 39 PHE B CA 1
ATOM 2079 C C . PHE B 1 39 ? -13.469 4.715 -5.629 1 98.06 39 PHE B C 1
ATOM 2081 O O . PHE B 1 39 ? -12.516 4.547 -6.398 1 98.06 39 PHE B O 1
ATOM 2088 N N . ASP B 1 40 ? -14.656 5.18 -6.004 1 98.25 40 ASP B N 1
ATOM 2089 C CA . ASP B 1 40 ? -14.852 5.512 -7.414 1 98.25 40 ASP B CA 1
ATOM 2090 C C . ASP B 1 40 ? -13.898 6.625 -7.848 1 98.25 40 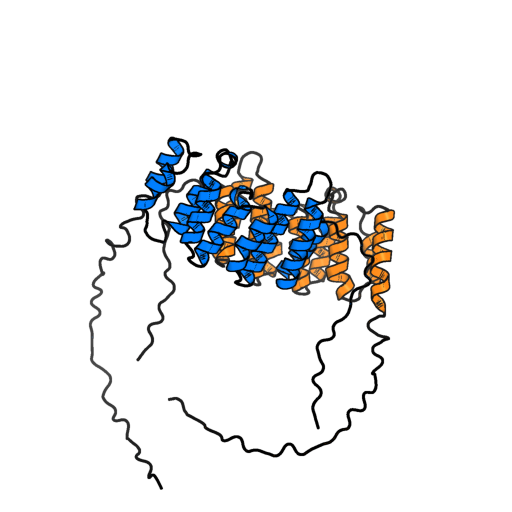ASP B C 1
ATOM 2092 O O . ASP B 1 40 ? -13.266 6.531 -8.898 1 98.25 40 ASP B O 1
ATOM 2096 N N . ASP B 1 41 ? -13.836 7.613 -7.02 1 98.56 41 ASP B N 1
ATOM 2097 C CA . ASP B 1 41 ? -12.93 8.719 -7.305 1 98.56 41 ASP B CA 1
ATOM 2098 C C . ASP B 1 41 ? -11.477 8.25 -7.297 1 98.56 41 ASP B C 1
ATOM 2100 O O . ASP B 1 41 ? -10.664 8.719 -8.102 1 98.56 41 ASP B O 1
ATOM 2104 N N . CYS B 1 42 ? -11.156 7.375 -6.398 1 98.62 42 CYS B N 1
ATOM 2105 C CA . CYS B 1 42 ? -9.82 6.805 -6.289 1 98.62 42 CYS B CA 1
ATOM 2106 C C . CYS B 1 42 ? -9.414 6.121 -7.59 1 98.62 42 CYS B C 1
ATOM 2108 O O . CYS B 1 42 ? -8.312 6.359 -8.102 1 98.62 42 CYS B O 1
ATOM 2110 N N . ILE B 1 43 ? -10.266 5.359 -8.125 1 98.69 43 ILE B N 1
ATOM 2111 C CA . ILE B 1 43 ? -9.984 4.613 -9.344 1 98.69 43 ILE B CA 1
ATOM 2112 C C . ILE B 1 43 ? -9.742 5.586 -10.5 1 98.69 43 ILE B C 1
ATOM 2114 O O . ILE B 1 43 ? -8.773 5.441 -11.242 1 98.69 43 ILE B O 1
ATOM 2118 N N . LYS B 1 44 ? -10.547 6.574 -10.586 1 98.56 44 LYS B N 1
ATOM 2119 C CA . LYS B 1 44 ? -10.398 7.574 -11.641 1 98.56 44 LYS B CA 1
ATOM 2120 C C . LYS B 1 44 ? -9.07 8.312 -11.508 1 98.56 44 LYS B C 1
ATOM 2122 O O . LYS B 1 44 ? -8.383 8.539 -12.508 1 98.56 44 LYS B O 1
ATOM 2127 N N . THR B 1 45 ? -8.758 8.656 -10.336 1 98.69 45 THR B N 1
ATOM 2128 C CA . THR B 1 45 ? -7.512 9.367 -10.07 1 98.69 45 THR B CA 1
ATOM 2129 C C . THR B 1 45 ? -6.309 8.492 -10.414 1 98.69 45 THR B C 1
ATOM 2131 O O . THR B 1 45 ? -5.32 8.977 -10.969 1 98.69 45 THR B O 1
ATOM 2134 N N . CYS B 1 46 ? -6.359 7.188 -10.07 1 98.69 46 CYS B N 1
ATOM 2135 C CA . CYS B 1 46 ? -5.281 6.258 -10.398 1 98.69 46 CYS B CA 1
ATOM 2136 C C . CYS B 1 46 ? -5.105 6.145 -11.906 1 98.69 46 CYS B C 1
ATOM 2138 O O . CYS B 1 46 ? -3.979 6.176 -12.406 1 98.69 46 CYS B O 1
ATOM 2140 N N . GLU B 1 47 ? -6.191 6.074 -12.578 1 98.25 47 GLU B N 1
ATOM 2141 C CA . GLU B 1 47 ? -6.125 5.953 -14.031 1 98.25 47 GLU B CA 1
ATOM 2142 C C . GLU B 1 47 ? -5.496 7.195 -14.664 1 98.25 47 GLU B C 1
ATOM 2144 O O . GLU B 1 47 ? -4.637 7.082 -15.539 1 98.25 47 GLU B O 1
ATOM 2149 N N . LYS B 1 48 ? -5.918 8.32 -14.203 1 97.69 48 LYS B N 1
ATOM 2150 C CA . LYS B 1 48 ? -5.348 9.57 -14.688 1 97.69 48 LYS B CA 1
ATOM 2151 C C . LYS B 1 48 ? -3.854 9.648 -14.375 1 97.69 48 LYS B C 1
ATOM 2153 O O . LYS B 1 48 ? -3.059 10.047 -15.234 1 97.69 48 LYS B O 1
ATOM 2158 N N . GLY B 1 49 ? -3.525 9.281 -13.188 1 97.75 49 GLY B N 1
ATOM 2159 C CA . GLY B 1 49 ? -2.131 9.32 -12.781 1 97.75 49 GLY B CA 1
ATOM 2160 C C . GLY B 1 49 ? -1.245 8.383 -13.586 1 97.75 49 GLY B C 1
ATOM 2161 O O . GLY B 1 49 ? -0.101 8.719 -13.898 1 97.75 49 GLY B O 1
ATOM 2162 N N . ILE B 1 50 ? -1.744 7.246 -13.898 1 97.5 50 ILE B N 1
ATOM 2163 C CA . ILE B 1 50 ? -0.981 6.262 -14.664 1 97.5 50 ILE B CA 1
ATOM 2164 C C . ILE B 1 50 ? -0.68 6.809 -16.062 1 97.5 50 ILE B C 1
ATOM 2166 O O . ILE B 1 50 ? 0.443 6.684 -16.547 1 97.5 50 ILE B O 1
ATOM 2170 N N . VAL B 1 51 ? -1.673 7.43 -16.688 1 96 51 VAL B N 1
ATOM 2171 C CA . VAL B 1 51 ? -1.482 8.031 -18 1 96 51 VAL B CA 1
ATOM 2172 C C . VAL B 1 51 ? -0.388 9.094 -17.938 1 96 51 VAL B C 1
ATOM 2174 O O . VAL B 1 51 ? 0.522 9.109 -18.766 1 96 51 VAL B O 1
ATOM 2177 N N . LYS B 1 52 ? -0.444 9.867 -16.906 1 95 52 LYS B N 1
ATOM 2178 C CA . LYS B 1 52 ? 0.53 10.938 -16.719 1 95 52 LYS B CA 1
ATOM 2179 C C . LYS B 1 52 ? 1.926 10.375 -16.469 1 95 52 LYS B C 1
ATOM 2181 O O . LYS B 1 52 ? 2.914 10.883 -17 1 95 52 LYS B O 1
ATOM 2186 N N . ALA B 1 53 ? 1.976 9.383 -15.641 1 95.75 53 ALA B N 1
ATOM 2187 C CA . ALA B 1 53 ? 3.26 8.789 -15.281 1 95.75 53 ALA B CA 1
ATOM 2188 C C . ALA B 1 53 ? 3.934 8.164 -16.5 1 95.75 53 ALA B C 1
ATOM 2190 O O . ALA B 1 53 ? 5.16 8.203 -16.625 1 95.75 53 ALA B O 1
ATOM 2191 N N . LYS B 1 54 ? 3.211 7.582 -17.328 1 93.88 54 LYS B N 1
ATOM 2192 C CA . LYS B 1 54 ? 3.758 6.906 -18.5 1 93.88 54 LYS B CA 1
ATOM 2193 C C . LYS B 1 54 ? 4.191 7.914 -19.562 1 93.88 54 LYS B C 1
ATOM 2195 O O . LYS B 1 54 ? 5.09 7.633 -20.359 1 93.88 54 LYS B O 1
ATOM 2200 N N . LEU B 1 55 ? 3.594 9.062 -19.578 1 91.31 55 LEU B N 1
ATOM 2201 C CA . LEU B 1 55 ? 3.912 10.094 -20.562 1 91.31 55 LEU B CA 1
ATOM 2202 C C . LEU B 1 55 ? 5.145 10.883 -20.141 1 91.31 55 LEU B C 1
ATOM 2204 O O . LEU B 1 55 ? 5.789 11.531 -20.969 1 91.31 55 LEU B O 1
ATOM 2208 N N . GLU B 1 56 ? 5.363 10.859 -18.766 1 84.75 56 GLU B N 1
ATOM 2209 C CA . GLU B 1 56 ? 6.547 11.555 -18.281 1 84.75 56 GLU B CA 1
ATOM 2210 C C . GLU B 1 56 ? 7.82 10.977 -18.906 1 84.75 56 GLU B C 1
ATOM 2212 O O . GLU B 1 56 ? 7.859 9.805 -19.266 1 84.75 56 GLU B O 1
ATOM 2217 N N . TYR B 1 57 ? 8.875 11.812 -19.031 1 69.94 57 TYR B N 1
ATOM 2218 C CA . TYR B 1 57 ? 10.172 11.406 -19.562 1 69.94 57 TYR B CA 1
ATOM 2219 C C . TYR B 1 57 ? 10.766 10.266 -18.75 1 69.94 57 TYR B C 1
ATOM 2221 O O . TYR B 1 57 ? 10.828 10.336 -17.531 1 69.94 57 TYR B O 1
ATOM 2229 N N . ASN B 1 58 ? 11.258 9.227 -19.297 1 74 58 ASN B N 1
ATOM 2230 C CA . ASN B 1 58 ? 11.852 8.008 -18.75 1 74 58 ASN B CA 1
ATOM 2231 C C . ASN B 1 58 ? 10.82 7.176 -18 1 74 58 ASN B C 1
ATOM 2233 O O . ASN B 1 58 ? 11.117 6.062 -17.562 1 74 58 ASN B O 1
ATOM 2237 N N . GLY B 1 59 ? 9.609 7.762 -17.875 1 72.81 59 GLY B N 1
ATOM 2238 C CA . GLY B 1 59 ? 8.586 7.004 -17.156 1 72.81 59 GLY B CA 1
ATOM 2239 C C . GLY B 1 59 ? 8.891 6.84 -15.68 1 72.81 59 GLY B C 1
ATOM 2240 O O . GLY B 1 59 ? 9.992 7.145 -15.227 1 72.81 59 GLY B O 1
ATOM 2241 N N . SER B 1 60 ? 7.977 6.711 -14.734 1 86.38 60 SER B N 1
ATOM 2242 C CA . SER B 1 60 ? 8.117 6.441 -13.305 1 86.38 60 SER B CA 1
ATOM 2243 C C . SER B 1 60 ? 7.496 5.098 -12.93 1 86.38 60 SER B C 1
ATOM 2245 O O . SER B 1 60 ? 6.375 5.047 -12.422 1 86.38 60 SER B O 1
ATOM 2247 N N . PRO B 1 61 ? 8.344 3.98 -13.219 1 92.81 61 PRO B N 1
ATOM 2248 C CA . PRO B 1 61 ? 7.754 2.658 -12.984 1 92.81 61 PRO B CA 1
ATOM 2249 C C . PRO B 1 61 ? 7.258 2.48 -11.555 1 92.81 61 PRO B C 1
ATOM 2251 O O . PRO B 1 61 ? 6.258 1.795 -11.32 1 92.81 61 PRO B O 1
ATOM 2254 N N . ASP B 1 62 ? 7.961 3.15 -10.703 1 94.06 62 ASP B N 1
ATOM 2255 C CA . ASP B 1 62 ? 7.57 3.02 -9.305 1 94.06 62 ASP B CA 1
ATOM 2256 C C . ASP B 1 62 ? 6.219 3.678 -9.047 1 94.06 62 ASP B C 1
ATOM 2258 O O . ASP B 1 62 ? 5.398 3.146 -8.297 1 94.06 62 ASP B O 1
ATOM 2262 N N . ILE B 1 63 ? 6.016 4.812 -9.641 1 96 63 ILE B N 1
ATOM 2263 C CA . ILE B 1 63 ? 4.762 5.531 -9.445 1 96 63 ILE B CA 1
ATOM 2264 C C . ILE B 1 63 ? 3.629 4.789 -10.156 1 96 63 ILE B C 1
ATOM 2266 O O . ILE B 1 63 ? 2.521 4.688 -9.625 1 96 63 ILE B O 1
ATOM 2270 N N . VAL B 1 64 ? 3.916 4.246 -11.336 1 97.5 64 VAL B N 1
ATOM 2271 C CA . VAL B 1 64 ? 2.922 3.467 -12.07 1 97.5 64 VAL B CA 1
ATOM 2272 C C . VAL B 1 64 ? 2.486 2.266 -11.234 1 97.5 64 VAL B C 1
ATOM 2274 O O . VAL B 1 64 ? 1.29 2.012 -11.078 1 97.5 64 VAL B O 1
ATOM 2277 N N . GLU B 1 65 ? 3.41 1.594 -10.695 1 97.69 65 GLU B N 1
ATOM 2278 C CA . GLU B 1 65 ? 3.107 0.42 -9.883 1 97.69 65 GLU B CA 1
ATOM 2279 C C . GLU B 1 65 ? 2.295 0.798 -8.648 1 97.69 65 GLU B C 1
ATOM 2281 O O . GLU B 1 65 ? 1.328 0.117 -8.305 1 97.69 65 GLU B O 1
ATOM 2286 N N . ALA B 1 66 ? 2.695 1.885 -8 1 97.06 66 ALA B N 1
ATOM 2287 C CA . ALA B 1 66 ? 1.994 2.324 -6.801 1 97.06 66 ALA B CA 1
ATOM 2288 C C . ALA B 1 66 ? 0.55 2.703 -7.113 1 97.06 66 ALA B C 1
ATOM 2290 O O . ALA B 1 66 ? -0.372 2.311 -6.395 1 97.06 66 ALA B O 1
ATOM 2291 N N . LEU B 1 67 ? 0.395 3.393 -8.188 1 98.25 67 LEU B N 1
ATOM 2292 C CA . LEU B 1 67 ? -0.95 3.773 -8.602 1 98.25 67 LEU B CA 1
ATOM 2293 C C . LEU B 1 67 ? -1.78 2.545 -8.953 1 98.25 67 LEU B C 1
ATOM 2295 O O . LEU B 1 67 ? -2.963 2.471 -8.609 1 98.25 67 LEU B O 1
ATOM 2299 N N . CYS B 1 68 ? -1.163 1.646 -9.633 1 98.62 68 CYS B N 1
ATOM 2300 C CA . CYS B 1 68 ? -1.855 0.412 -9.992 1 98.62 68 CYS B CA 1
ATOM 2301 C C . CYS B 1 68 ? -2.295 -0.346 -8.742 1 98.62 68 CYS B C 1
ATOM 2303 O O . CYS B 1 68 ? -3.43 -0.819 -8.672 1 98.62 68 CYS B O 1
ATOM 2305 N N . ILE B 1 69 ? -1.477 -0.413 -7.785 1 98.19 69 ILE B N 1
ATOM 2306 C CA . ILE B 1 69 ? -1.759 -1.129 -6.547 1 98.19 69 ILE B CA 1
ATOM 2307 C C . ILE B 1 69 ? -2.902 -0.443 -5.805 1 98.19 69 ILE B C 1
ATOM 2309 O O . ILE B 1 69 ? -3.834 -1.105 -5.336 1 98.19 69 ILE B O 1
ATOM 2313 N N . VAL B 1 70 ? -2.873 0.841 -5.719 1 98.25 70 VAL B N 1
ATOM 2314 C CA . VAL B 1 70 ? -3.939 1.588 -5.059 1 98.25 70 VAL B CA 1
ATOM 2315 C C . VAL B 1 70 ? -5.262 1.35 -5.785 1 98.25 70 VAL B C 1
ATOM 2317 O O . VAL B 1 70 ? -6.301 1.157 -5.152 1 98.25 70 VAL B O 1
ATOM 2320 N N . GLY B 1 71 ? -5.238 1.354 -7.109 1 98.69 71 GLY B N 1
ATOM 2321 C CA . GLY B 1 71 ? -6.426 1.051 -7.891 1 98.69 71 GLY B CA 1
ATOM 2322 C C . GLY B 1 71 ? -6.992 -0.327 -7.605 1 98.69 71 GLY B C 1
ATOM 2323 O O . GLY B 1 71 ? -8.203 -0.482 -7.418 1 98.69 71 GLY B O 1
ATOM 2324 N N . ILE B 1 72 ? -6.098 -1.293 -7.535 1 98.44 72 ILE B N 1
ATOM 2325 C CA . ILE B 1 72 ? -6.52 -2.654 -7.227 1 98.44 72 ILE B CA 1
ATOM 2326 C C . ILE B 1 72 ? -7.207 -2.688 -5.863 1 98.44 72 ILE B C 1
ATOM 2328 O O . ILE B 1 72 ? -8.258 -3.314 -5.703 1 98.44 72 ILE B O 1
ATOM 2332 N N . GLN B 1 73 ? -6.641 -2.004 -4.922 1 96.5 73 GLN B N 1
ATOM 2333 C CA . GLN B 1 73 ? -7.211 -1.97 -3.58 1 96.5 73 GLN B CA 1
ATOM 2334 C C . GLN B 1 73 ? -8.602 -1.341 -3.59 1 96.5 73 GLN B C 1
ATOM 2336 O O . GLN B 1 73 ? -9.508 -1.813 -2.898 1 96.5 73 GLN B O 1
ATOM 2341 N N . ALA B 1 74 ? -8.734 -0.343 -4.352 1 98.19 74 ALA B N 1
ATOM 2342 C CA . ALA B 1 74 ? -10.039 0.297 -4.453 1 98.19 74 ALA B CA 1
ATOM 2343 C C . ALA B 1 74 ? -11.07 -0.655 -5.051 1 98.19 74 ALA B C 1
ATOM 2345 O O . ALA B 1 74 ? -12.188 -0.771 -4.539 1 98.19 74 ALA B O 1
ATOM 2346 N N . TYR B 1 75 ? -10.719 -1.376 -6.094 1 97.88 75 TYR B N 1
ATOM 2347 C CA . TYR B 1 75 ? -11.609 -2.365 -6.68 1 97.88 75 TYR B CA 1
ATOM 2348 C C . TYR B 1 75 ? -11.969 -3.449 -5.672 1 97.88 75 TYR B C 1
ATOM 2350 O O . TYR B 1 75 ? -13.109 -3.914 -5.625 1 97.88 75 TYR B O 1
ATOM 2358 N N . ALA B 1 76 ? -10.93 -3.859 -4.93 1 95.88 76 ALA B N 1
ATOM 2359 C CA . ALA B 1 76 ? -11.164 -4.887 -3.92 1 95.88 76 ALA B CA 1
ATOM 2360 C C . ALA B 1 76 ? -12.172 -4.418 -2.875 1 95.88 76 ALA B C 1
ATOM 2362 O O . ALA B 1 76 ? -13.07 -5.168 -2.486 1 95.88 76 ALA B O 1
ATOM 2363 N N . GLU B 1 77 ? -12.086 -3.193 -2.404 1 94.5 77 GLU B N 1
ATOM 2364 C CA . GLU B 1 77 ? -12.992 -2.623 -1.413 1 94.5 77 GLU B CA 1
ATOM 2365 C C . GLU B 1 77 ? -14.414 -2.539 -1.954 1 94.5 77 GLU B C 1
ATOM 2367 O O . GLU B 1 77 ? -15.383 -2.705 -1.205 1 94.5 77 GLU B O 1
ATOM 2372 N N . LEU B 1 78 ? -14.508 -2.355 -3.26 1 96.31 78 LEU B N 1
ATOM 2373 C CA . LEU B 1 78 ? -15.805 -2.244 -3.916 1 96.31 78 LEU B CA 1
ATOM 2374 C C . LEU B 1 78 ? -16.359 -3.623 -4.254 1 96.31 78 LEU B C 1
ATOM 2376 O O . LEU B 1 78 ? -17.5 -3.742 -4.703 1 96.31 78 LEU B O 1
ATOM 2380 N N . ASN B 1 79 ? -15.617 -4.609 -4.051 1 94.5 79 ASN B N 1
ATOM 2381 C CA . ASN B 1 79 ? -15.953 -5.977 -4.434 1 94.5 79 ASN B CA 1
ATOM 2382 C C . ASN B 1 79 ? -16.156 -6.105 -5.941 1 94.5 79 ASN B C 1
ATOM 2384 O O . ASN B 1 79 ? -17.078 -6.797 -6.391 1 94.5 79 ASN B O 1
ATOM 2388 N N . HIS B 1 80 ? -15.43 -5.312 -6.676 1 96.56 80 HIS B N 1
ATOM 2389 C CA . HIS B 1 80 ? -15.414 -5.398 -8.133 1 96.56 80 HIS B CA 1
ATOM 2390 C C . HIS B 1 80 ? -14.18 -6.152 -8.625 1 96.56 80 HIS B C 1
ATOM 2392 O O . HIS B 1 80 ? -13.438 -5.648 -9.469 1 96.56 80 HIS B O 1
ATOM 2398 N N . TRP B 1 81 ? -14.031 -7.414 -8.172 1 94 81 TRP B N 1
ATOM 2399 C CA . TRP B 1 81 ? -12.836 -8.203 -8.445 1 94 81 TRP B CA 1
ATOM 2400 C C . TRP B 1 81 ? -12.719 -8.516 -9.938 1 94 81 TRP B C 1
ATOM 2402 O O . TRP B 1 81 ? -11.617 -8.625 -10.469 1 94 81 TRP B O 1
ATOM 2412 N N . GLN B 1 82 ? -13.812 -8.531 -10.656 1 96.12 82 GLN B N 1
ATOM 2413 C CA . GLN B 1 82 ? -13.812 -8.859 -12.078 1 96.12 82 GLN B CA 1
ATOM 2414 C C . GLN B 1 82 ? -13.164 -7.746 -12.898 1 96.12 82 GLN B C 1
ATOM 2416 O O . GLN B 1 82 ? -12.758 -7.965 -14.039 1 96.12 82 GLN B O 1
ATOM 2421 N N . GLN B 1 83 ? -13.094 -6.621 -12.344 1 97.5 83 GLN B N 1
ATOM 2422 C CA . GLN B 1 83 ? -12.555 -5.473 -13.062 1 97.5 83 GLN B CA 1
ATOM 2423 C C . GLN B 1 83 ? -11.039 -5.391 -12.906 1 97.5 83 GLN B C 1
ATOM 2425 O O . GLN B 1 83 ? -10.375 -4.641 -13.625 1 97.5 83 GLN B O 1
ATOM 2430 N N . VAL B 1 84 ? -10.492 -6.156 -12.062 1 97.75 84 VAL B N 1
ATOM 2431 C CA . VAL B 1 84 ? -9.086 -6.008 -11.688 1 97.75 84 VAL B CA 1
ATOM 2432 C C . VAL B 1 84 ? -8.195 -6.465 -12.844 1 97.75 84 VAL B C 1
ATOM 2434 O O . VAL B 1 84 ? -7.25 -5.77 -13.211 1 97.75 84 VAL B O 1
ATO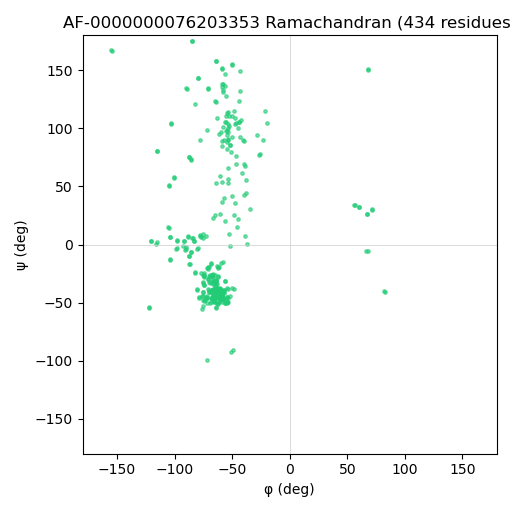M 2437 N N . LEU B 1 85 ? -8.5 -7.551 -13.406 1 97.75 85 LEU B N 1
ATOM 2438 C CA . LEU B 1 85 ? -7.641 -8.055 -14.469 1 97.75 85 LEU B CA 1
ATOM 2439 C C . LEU B 1 85 ? -7.688 -7.137 -15.688 1 97.75 85 LEU B C 1
ATOM 2441 O O . LEU B 1 85 ? -6.648 -6.777 -16.234 1 97.75 85 LEU B O 1
ATOM 2445 N N . PRO B 1 86 ? -8.875 -6.707 -16.125 1 97.81 86 PRO B N 1
ATOM 2446 C CA . PRO B 1 86 ? -8.914 -5.719 -17.203 1 97.81 86 PRO B CA 1
ATOM 2447 C C . PRO B 1 86 ? -8.141 -4.441 -16.859 1 97.81 86 PRO B C 1
ATOM 2449 O O . PRO B 1 86 ? -7.441 -3.893 -17.719 1 97.81 86 PRO B O 1
ATOM 2452 N N . TYR B 1 87 ? -8.273 -4.027 -15.719 1 98.31 87 TYR B N 1
ATOM 2453 C CA . TYR B 1 87 ? -7.59 -2.834 -15.242 1 98.31 87 TYR B CA 1
ATOM 2454 C C . TYR B 1 87 ? -6.078 -3.002 -15.328 1 98.31 87 TYR B C 1
ATOM 2456 O O . TYR B 1 87 ? -5.383 -2.154 -15.898 1 98.31 87 TYR B O 1
ATOM 2464 N N . VAL B 1 88 ? -5.516 -4.094 -14.859 1 98.31 88 VAL B N 1
ATOM 2465 C CA . VAL B 1 88 ? -4.082 -4.367 -14.836 1 98.31 88 VAL B CA 1
ATOM 2466 C C . VAL B 1 88 ? -3.568 -4.543 -16.266 1 98.31 88 VAL B C 1
ATOM 2468 O O . VAL B 1 88 ? -2.467 -4.098 -16.594 1 98.31 88 VAL B O 1
ATOM 2471 N N . GLN B 1 89 ? -4.316 -5.164 -17.031 1 97.06 89 GLN B N 1
ATOM 2472 C CA . GLN B 1 89 ? -3.918 -5.387 -18.422 1 97.06 89 GLN B CA 1
ATOM 2473 C C . GLN B 1 89 ? -3.857 -4.07 -19.188 1 97.06 89 GLN B C 1
ATOM 2475 O O . GLN B 1 89 ? -3.031 -3.912 -20.094 1 97.06 89 GLN B O 1
ATOM 2480 N N . ASN B 1 90 ? -4.73 -3.184 -18.844 1 97.19 90 ASN B N 1
ATOM 2481 C CA . ASN B 1 90 ? -4.676 -1.855 -19.453 1 97.19 90 ASN B CA 1
ATOM 2482 C C . ASN B 1 90 ? -3.42 -1.099 -19.031 1 97.19 90 ASN B C 1
ATOM 2484 O O . ASN B 1 90 ? -2.852 -0.34 -19.812 1 97.19 90 ASN B O 1
ATOM 2488 N N . VAL B 1 91 ? -2.99 -1.373 -17.859 1 97.94 91 VAL B N 1
ATOM 2489 C CA . VAL B 1 91 ? -1.834 -0.66 -17.328 1 97.94 91 VAL B CA 1
ATOM 2490 C C . VAL B 1 91 ? -0.551 -1.244 -17.922 1 97.94 91 VAL B C 1
ATOM 2492 O O . VAL B 1 91 ? 0.334 -0.502 -18.359 1 97.94 91 VAL B O 1
ATOM 2495 N N . TYR B 1 92 ? -0.361 -2.588 -18 1 97.38 92 TYR B N 1
ATOM 2496 C CA . TYR B 1 92 ? 0.911 -3.207 -18.344 1 97.38 92 TYR B CA 1
ATOM 2497 C C . TYR B 1 92 ? 0.798 -3.971 -19.656 1 97.38 92 TYR B C 1
ATOM 2499 O O . TYR B 1 92 ? 1.758 -4.609 -20.094 1 97.38 92 TYR B O 1
ATOM 2507 N N . THR B 1 93 ? -0.261 -3.99 -20.266 1 95.75 93 THR B N 1
ATOM 2508 C CA . THR B 1 93 ? -0.526 -4.621 -21.562 1 95.75 93 THR B CA 1
ATOM 2509 C C . THR B 1 93 ? -0.818 -6.109 -21.375 1 95.75 93 THR B C 1
ATOM 2511 O O . THR B 1 93 ? -1.655 -6.668 -22.094 1 95.75 93 THR B O 1
ATOM 2514 N N . SER B 1 94 ? -0.052 -6.824 -20.453 1 96.69 94 SER B N 1
ATOM 2515 C CA . SER B 1 94 ? -0.278 -8.242 -20.203 1 96.69 94 SER B CA 1
ATOM 2516 C C . SER B 1 94 ? 0.192 -8.625 -18.797 1 96.69 94 SER B C 1
ATOM 2518 O O . SER B 1 94 ? 0.924 -7.871 -18.156 1 96.69 94 SER B O 1
ATOM 2520 N N . ILE B 1 95 ? -0.204 -9.812 -18.359 1 97.62 95 ILE B N 1
ATOM 2521 C CA . ILE B 1 95 ? 0.091 -10.281 -17.016 1 97.62 95 ILE B CA 1
ATOM 2522 C C . ILE B 1 95 ? 1.595 -10.5 -16.859 1 97.62 95 ILE B C 1
ATOM 2524 O O . ILE B 1 95 ? 2.17 -10.18 -15.812 1 97.62 95 ILE B O 1
ATOM 2528 N N . GLU B 1 96 ? 2.201 -11.016 -17.906 1 97.38 96 GLU B N 1
ATOM 2529 C CA . GLU B 1 96 ? 3.621 -11.344 -17.797 1 97.38 96 GLU B CA 1
ATOM 2530 C C . GLU B 1 96 ? 4.473 -10.086 -17.688 1 97.38 96 GLU B C 1
ATOM 2532 O O . GLU B 1 96 ? 5.629 -10.148 -17.266 1 97.38 96 GLU B O 1
ATOM 2537 N N . GLU B 1 97 ? 3.92 -8.922 -18.031 1 97.62 97 GLU B N 1
ATOM 2538 C CA . GLU B 1 97 ? 4.645 -7.656 -17.969 1 97.62 97 GLU B CA 1
ATOM 2539 C C . GLU B 1 97 ? 4.473 -6.984 -16.609 1 97.62 97 GLU B C 1
ATOM 2541 O O . GLU B 1 97 ? 5.141 -5.992 -16.312 1 97.62 97 GLU B O 1
ATOM 2546 N N . CYS B 1 98 ? 3.699 -7.547 -15.797 1 98.12 98 CYS B N 1
ATOM 2547 C CA . CYS B 1 98 ? 3.4 -6.945 -14.5 1 98.12 98 CYS B CA 1
ATOM 2548 C C . CYS B 1 98 ? 4.527 -7.203 -13.508 1 98.12 98 CYS B C 1
ATOM 2550 O O . CYS B 1 98 ? 5.121 -8.281 -13.508 1 98.12 98 CYS B O 1
ATOM 2552 N N . PRO B 1 99 ? 4.746 -6.168 -12.68 1 97.62 99 PRO B N 1
ATOM 2553 C CA . PRO B 1 99 ? 5.625 -6.457 -11.547 1 97.62 99 PRO B CA 1
ATOM 2554 C C . PRO B 1 99 ? 5.035 -7.492 -10.586 1 97.62 99 PRO B C 1
ATOM 2556 O O . PRO B 1 99 ? 3.812 -7.66 -10.531 1 97.62 99 PRO B O 1
ATOM 2559 N N . PHE B 1 100 ? 5.871 -8.148 -9.805 1 97.31 100 PHE B N 1
ATOM 2560 C CA . PHE B 1 100 ? 5.488 -9.234 -8.906 1 97.31 100 PHE B CA 1
ATOM 2561 C C . PHE B 1 100 ? 4.352 -8.797 -7.988 1 97.31 100 PHE B C 1
ATOM 2563 O O . PHE B 1 100 ? 3.381 -9.539 -7.801 1 97.31 100 PHE B O 1
ATOM 2570 N N . ARG B 1 101 ? 4.461 -7.609 -7.41 1 96.44 101 ARG B N 1
ATOM 2571 C CA . ARG B 1 101 ? 3.492 -7.16 -6.418 1 96.44 101 ARG B CA 1
ATOM 2572 C C . ARG B 1 101 ? 2.09 -7.082 -7.012 1 96.44 101 ARG B C 1
ATOM 2574 O O . ARG B 1 101 ? 1.105 -7.395 -6.34 1 96.44 101 ARG B O 1
ATOM 2581 N N . VAL B 1 102 ? 2.025 -6.672 -8.164 1 98.31 102 VAL B N 1
ATOM 2582 C CA . VAL B 1 102 ? 0.743 -6.57 -8.852 1 98.31 102 VAL B CA 1
ATOM 2583 C C . VAL B 1 102 ? 0.184 -7.969 -9.109 1 98.31 102 VAL B C 1
ATOM 2585 O O . VAL B 1 102 ? -0.993 -8.227 -8.852 1 98.31 102 VAL B O 1
ATOM 2588 N N . VAL B 1 103 ? 1.022 -8.852 -9.586 1 98.5 103 VAL B N 1
ATOM 2589 C CA . VAL B 1 103 ? 0.607 -10.219 -9.867 1 98.5 103 VAL B CA 1
ATOM 2590 C C . VAL B 1 103 ? 0.17 -10.906 -8.57 1 98.5 103 VAL B C 1
ATOM 2592 O O . VAL B 1 103 ? -0.838 -11.609 -8.547 1 98.5 103 VAL B O 1
ATOM 2595 N N . GLN B 1 104 ? 0.863 -10.68 -7.562 1 98 104 GLN B N 1
ATOM 2596 C CA . GLN B 1 104 ? 0.537 -11.203 -6.242 1 98 104 GLN B CA 1
ATOM 2597 C C . GLN B 1 104 ? -0.882 -10.82 -5.832 1 98 104 GLN B C 1
ATOM 2599 O O . GLN B 1 104 ? -1.664 -11.672 -5.406 1 98 104 GLN B O 1
ATOM 2604 N N . LEU B 1 105 ? -1.152 -9.578 -5.965 1 97.75 105 LEU B N 1
ATOM 2605 C CA . LEU B 1 105 ? -2.467 -9.078 -5.582 1 97.75 105 LEU B CA 1
ATOM 2606 C C . LEU B 1 105 ? -3.559 -9.695 -6.453 1 97.75 105 LEU B C 1
ATOM 2608 O O . LEU B 1 105 ? -4.637 -10.039 -5.957 1 97.75 105 LEU B O 1
ATOM 2612 N N . CYS B 1 106 ? -3.254 -9.828 -7.727 1 98.25 106 CYS B N 1
ATOM 2613 C CA . CYS B 1 106 ? -4.223 -10.445 -8.625 1 98.25 106 CYS B CA 1
ATOM 2614 C C . CYS B 1 106 ? -4.523 -11.875 -8.203 1 98.25 106 CYS B C 1
ATOM 2616 O O . CYS B 1 106 ? -5.688 -12.273 -8.117 1 98.25 106 CYS B O 1
ATOM 2618 N N . VAL B 1 107 ? -3.523 -12.633 -7.891 1 98.19 107 VAL B N 1
ATOM 2619 C CA . VAL B 1 107 ? -3.711 -14.023 -7.496 1 98.19 107 VAL B CA 1
ATOM 2620 C C . VAL B 1 107 ? -4.469 -14.086 -6.172 1 98.19 107 VAL B C 1
ATOM 2622 O O . VAL B 1 107 ? -5.438 -14.844 -6.043 1 98.19 107 VAL B O 1
ATOM 2625 N N . LEU B 1 108 ? -4.105 -13.266 -5.223 1 97.56 108 LEU B N 1
ATOM 2626 C CA . LEU B 1 108 ? -4.723 -13.273 -3.9 1 97.56 108 LEU B CA 1
ATOM 2627 C C . LEU B 1 108 ? -6.195 -12.883 -3.988 1 97.56 108 LEU B C 1
ATOM 2629 O O . LEU B 1 108 ? -7.043 -13.508 -3.344 1 97.56 108 LEU B O 1
ATOM 2633 N N . LEU B 1 109 ? -6.445 -11.906 -4.738 1 97.5 109 LEU B N 1
ATOM 2634 C CA . LEU B 1 109 ? -7.82 -11.438 -4.867 1 97.5 109 LEU B CA 1
ATOM 2635 C C . LEU B 1 109 ? -8.711 -12.516 -5.477 1 97.5 109 LEU B C 1
ATOM 2637 O O . LEU B 1 109 ? -9.82 -12.758 -4.992 1 97.5 109 LEU B O 1
ATOM 2641 N N . HIS B 1 110 ? -8.234 -13.164 -6.512 1 97.56 110 HIS B N 1
ATOM 2642 C CA . HIS B 1 110 ? -9.031 -14.203 -7.152 1 97.56 110 HIS B CA 1
ATOM 2643 C C . HIS B 1 110 ? -9.133 -15.445 -6.27 1 97.56 110 HIS B C 1
ATOM 2645 O O . HIS B 1 110 ? -10.133 -16.156 -6.309 1 97.56 110 HIS B O 1
ATOM 2651 N N . ALA B 1 111 ? -8.117 -15.688 -5.469 1 96.88 111 ALA B N 1
ATOM 2652 C CA . ALA B 1 111 ? -8.211 -16.766 -4.488 1 96.88 111 ALA B CA 1
ATOM 2653 C C . ALA B 1 111 ? -9.273 -16.469 -3.438 1 96.88 111 ALA B C 1
ATOM 2655 O O . ALA B 1 111 ? -10.023 -17.359 -3.029 1 96.88 111 ALA B O 1
ATOM 2656 N N . LYS B 1 112 ? -9.328 -15.258 -3.027 1 95.88 112 LYS B N 1
ATOM 2657 C CA . LYS B 1 112 ? -10.297 -14.812 -2.023 1 95.88 112 LYS B CA 1
ATOM 2658 C C . LYS B 1 112 ? -11.727 -15.109 -2.465 1 95.88 112 LYS B C 1
ATOM 2660 O O . LYS B 1 112 ? -12.555 -15.523 -1.655 1 95.88 112 LYS B O 1
ATOM 2665 N N . VAL B 1 113 ? -12.016 -14.938 -3.695 1 95.94 113 VAL B N 1
ATOM 2666 C CA . VAL B 1 113 ? -13.375 -15.141 -4.199 1 95.94 113 VAL B CA 1
ATOM 2667 C C . VAL B 1 113 ? -13.484 -16.531 -4.824 1 95.94 113 VAL B C 1
ATOM 2669 O O . VAL B 1 113 ? -14.461 -16.828 -5.523 1 95.94 113 VAL B O 1
ATOM 2672 N N . GLU B 1 114 ? -12.5 -17.297 -4.773 1 96.25 114 GLU B N 1
ATOM 2673 C CA . GLU B 1 114 ? -12.453 -18.703 -5.16 1 96.25 114 GLU B CA 1
ATOM 2674 C C . GLU B 1 114 ? -12.531 -18.859 -6.676 1 96.25 114 GLU B C 1
ATOM 2676 O O . GLU B 1 114 ? -13.195 -19.766 -7.176 1 96.25 114 GLU B O 1
ATOM 2681 N N . GLU B 1 115 ? -12.047 -17.891 -7.348 1 96.44 115 GLU B N 1
ATOM 2682 C CA . GLU B 1 115 ? -11.836 -18.031 -8.781 1 96.44 115 GLU B CA 1
ATOM 2683 C C . GLU B 1 115 ? -10.484 -18.672 -9.086 1 96.44 115 GLU B C 1
ATOM 2685 O O . GLU B 1 115 ? -9.602 -18.047 -9.68 1 96.44 115 GLU B O 1
ATOM 2690 N N . TYR B 1 116 ? -10.359 -19.969 -8.852 1 97.19 116 TYR B N 1
ATOM 2691 C CA . TYR B 1 116 ? -9.086 -20.688 -8.805 1 97.19 116 TYR B CA 1
ATOM 2692 C C . TYR B 1 116 ? -8.531 -20.891 -10.211 1 97.19 116 TYR B C 1
ATOM 2694 O O . TYR B 1 116 ? -7.316 -20.938 -10.398 1 97.19 116 TYR B O 1
ATOM 2702 N N . SER B 1 117 ? -9.477 -21.047 -11.148 1 96.62 117 SER B N 1
ATOM 2703 C CA . SER B 1 117 ? -9.008 -21.156 -12.531 1 96.62 117 SER B CA 1
ATOM 2704 C C . SER B 1 117 ? -8.234 -19.922 -12.961 1 96.62 117 SER B C 1
ATOM 2706 O O . SER B 1 117 ? -7.207 -20.016 -13.633 1 96.62 117 SER B O 1
ATOM 2708 N N . GLN B 1 118 ? -8.742 -18.797 -12.562 1 96.94 118 GLN B N 1
ATOM 2709 C CA . GLN B 1 118 ? -8.055 -17.547 -12.859 1 96.94 118 GLN B CA 1
ATOM 2710 C C . GLN B 1 118 ? -6.727 -17.453 -12.117 1 96.94 118 GLN B C 1
ATOM 2712 O O . GLN B 1 118 ? -5.738 -16.969 -12.672 1 96.94 118 GLN B O 1
ATOM 2717 N N . CYS B 1 119 ? -6.699 -17.922 -10.883 1 98 119 CYS B N 1
ATOM 2718 C CA . CYS B 1 119 ? -5.449 -17.953 -10.133 1 98 119 CYS B CA 1
ATOM 2719 C C . CYS B 1 119 ? -4.367 -18.703 -10.898 1 98 119 CYS B C 1
ATOM 2721 O O . CYS B 1 119 ? -3.244 -18.219 -11.031 1 98 119 CYS B O 1
ATOM 2723 N N . TYR B 1 120 ? -4.793 -19.828 -11.414 1 97.75 120 TYR B N 1
ATOM 2724 C CA . TYR B 1 120 ? -3.846 -20.641 -12.156 1 97.75 120 TYR B CA 1
ATOM 2725 C C . TYR B 1 120 ? -3.365 -19.922 -13.414 1 97.75 120 TYR B C 1
ATOM 2727 O O . TYR B 1 120 ? -2.166 -19.906 -13.703 1 97.75 120 TYR B O 1
ATOM 2735 N N . ALA B 1 121 ? -4.324 -19.438 -14.117 1 97.81 121 ALA B N 1
ATOM 2736 C CA . ALA B 1 121 ? -3.988 -18.766 -15.367 1 97.81 121 ALA B CA 1
ATOM 2737 C C . ALA B 1 121 ? -3.012 -17.625 -15.133 1 97.81 121 ALA B C 1
ATOM 2739 O O . ALA B 1 121 ? -1.984 -17.516 -15.805 1 97.81 121 ALA B O 1
ATOM 2740 N N . ILE B 1 122 ? -3.256 -16.766 -14.141 1 98.44 122 ILE B N 1
ATOM 2741 C CA . ILE B 1 122 ? -2.439 -15.602 -13.828 1 98.44 122 ILE B CA 1
ATOM 2742 C C . ILE B 1 122 ? -1.039 -16.047 -13.414 1 98.44 122 ILE B C 1
ATOM 2744 O O . ILE B 1 122 ? -0.043 -15.586 -13.977 1 98.44 122 ILE B O 1
ATOM 2748 N N . ALA B 1 123 ? -0.967 -16.984 -12.477 1 98.56 123 ALA B N 1
ATOM 2749 C CA . ALA B 1 123 ? 0.322 -17.453 -11.977 1 98.56 123 ALA B CA 1
ATOM 2750 C C . ALA B 1 123 ? 1.126 -18.125 -13.086 1 98.56 123 ALA B C 1
ATOM 2752 O O . ALA B 1 123 ? 2.312 -17.844 -13.266 1 98.56 123 ALA B O 1
ATOM 2753 N N . SER B 1 124 ? 0.491 -18.938 -13.859 1 97.94 124 SER B N 1
ATOM 2754 C CA . SER B 1 124 ? 1.164 -19.703 -14.898 1 97.94 124 SER B CA 1
ATOM 2755 C C . SER B 1 124 ? 1.729 -18.781 -15.984 1 97.94 124 SER B C 1
ATOM 2757 O O . SER B 1 124 ? 2.871 -18.953 -16.422 1 97.94 124 SER B O 1
ATOM 2759 N N . ILE B 1 125 ? 0.906 -17.828 -16.391 1 98.06 125 ILE B N 1
ATOM 2760 C CA . ILE B 1 125 ? 1.325 -16.906 -17.438 1 98.06 125 ILE B CA 1
ATOM 2761 C C . ILE B 1 125 ? 2.576 -16.156 -16.984 1 98.06 125 ILE B C 1
ATOM 2763 O O . ILE B 1 125 ? 3.547 -16.047 -17.734 1 98.06 125 ILE B O 1
ATOM 2767 N N . TRP B 1 126 ? 2.617 -15.656 -15.781 1 98.62 126 TRP B N 1
ATOM 2768 C CA . TRP B 1 126 ? 3.734 -14.875 -15.266 1 98.62 126 TRP B CA 1
ATOM 2769 C C . TRP B 1 126 ? 4.965 -15.75 -15.055 1 98.62 126 TRP B C 1
ATOM 2771 O O . TRP B 1 126 ? 6.074 -15.375 -15.438 1 98.62 126 TRP B O 1
ATOM 2781 N N . LEU B 1 127 ? 4.789 -16.969 -14.539 1 98.69 127 LEU B N 1
ATOM 2782 C CA . LEU B 1 127 ? 5.879 -17.859 -14.148 1 98.69 127 LEU B CA 1
ATOM 2783 C C . LEU B 1 127 ? 6.543 -18.469 -15.375 1 98.69 127 LEU B C 1
ATOM 2785 O O . LEU B 1 127 ? 7.738 -18.766 -15.352 1 98.69 127 LEU B O 1
ATOM 2789 N N . LYS B 1 128 ? 5.863 -18.609 -16.422 1 98 128 LYS B N 1
ATOM 2790 C CA . LYS B 1 128 ? 6.379 -19.297 -17.609 1 98 128 LYS B CA 1
ATOM 2791 C C . LYS B 1 128 ? 7.141 -18.328 -18.516 1 98 128 LYS B C 1
ATOM 2793 O O . LYS B 1 128 ? 7.887 -18.75 -19.391 1 98 128 LYS B O 1
ATOM 2798 N N . ASP B 1 129 ? 6.914 -17.062 -18.281 1 97.94 129 ASP B N 1
ATOM 2799 C CA . ASP B 1 129 ? 7.602 -16.078 -19.109 1 97.94 129 ASP B CA 1
ATOM 2800 C C . ASP B 1 129 ? 9.094 -16.031 -18.781 1 97.94 129 ASP B C 1
ATOM 2802 O O . ASP B 1 129 ? 9.477 -15.93 -17.609 1 97.94 129 ASP B O 1
ATOM 2806 N N . VAL B 1 130 ? 9.961 -16.016 -19.766 1 97.81 130 VAL B N 1
ATOM 2807 C CA . VAL B 1 130 ? 11.406 -16.109 -19.625 1 97.81 130 VAL B CA 1
ATOM 2808 C C . VAL B 1 130 ? 11.938 -14.898 -18.875 1 97.81 130 VAL B C 1
ATOM 2810 O O . VAL B 1 130 ? 12.875 -15.016 -18.078 1 97.81 130 VAL B O 1
ATOM 2813 N N . LYS B 1 131 ? 11.32 -13.773 -19 1 97 131 LYS B N 1
ATOM 2814 C CA . LYS B 1 131 ? 11.758 -12.531 -18.375 1 97 131 LYS B CA 1
ATOM 2815 C C . LYS B 1 131 ? 11.625 -12.594 -16.859 1 97 131 LYS B C 1
ATOM 2817 O O . LYS B 1 131 ? 12.344 -11.906 -16.125 1 97 131 LYS B O 1
ATOM 2822 N N . ASN B 1 132 ? 10.656 -13.453 -16.469 1 98.12 132 ASN B N 1
ATOM 2823 C CA . ASN B 1 132 ? 10.336 -13.469 -15.039 1 98.12 132 ASN B CA 1
ATOM 2824 C C . ASN B 1 132 ? 11.047 -14.617 -14.32 1 98.12 132 ASN B C 1
ATOM 2826 O O . ASN B 1 132 ? 11.039 -14.688 -13.094 1 98.12 132 ASN B O 1
ATOM 2830 N N . GLN B 1 133 ? 11.742 -15.414 -14.977 1 97.31 133 GLN B N 1
ATOM 2831 C CA . GLN B 1 133 ? 12.32 -16.625 -14.406 1 97.31 133 GLN B CA 1
ATOM 2832 C C . GLN B 1 133 ? 13.43 -16.297 -13.406 1 97.31 133 GLN B C 1
ATOM 2834 O O . GLN B 1 133 ? 13.688 -17.062 -12.477 1 97.31 133 GLN B O 1
ATOM 2839 N N . ASN B 1 134 ? 14.086 -15.094 -13.594 1 96.75 134 ASN B N 1
ATOM 2840 C CA . ASN B 1 134 ? 15.172 -14.711 -12.703 1 96.75 134 ASN B CA 1
ATOM 2841 C C . ASN B 1 134 ? 14.727 -13.641 -11.711 1 96.75 134 ASN B C 1
ATOM 2843 O O . ASN B 1 134 ? 15.547 -13.055 -11.008 1 96.75 134 ASN B O 1
ATOM 2847 N N . ASP B 1 135 ? 13.461 -13.336 -11.727 1 97 135 ASP B N 1
ATOM 2848 C CA . ASP B 1 135 ? 12.945 -12.383 -10.742 1 97 135 ASP B CA 1
ATOM 2849 C C . ASP B 1 135 ? 13.211 -12.859 -9.32 1 97 135 ASP B C 1
ATOM 2851 O O . ASP B 1 135 ? 13.039 -14.039 -9.008 1 97 135 ASP B O 1
ATOM 2855 N N . PRO B 1 136 ? 13.617 -11.953 -8.469 1 95.19 136 PRO B N 1
ATOM 2856 C CA . PRO B 1 136 ? 13.93 -12.359 -7.09 1 95.19 136 PRO B CA 1
ATOM 2857 C C . PRO B 1 136 ? 12.711 -12.914 -6.348 1 95.19 136 PRO B C 1
ATOM 2859 O O . PRO B 1 136 ? 12.867 -13.672 -5.391 1 95.19 136 PRO B O 1
ATOM 2862 N N . ASP B 1 137 ? 11.539 -12.594 -6.867 1 96.38 137 ASP B N 1
ATOM 2863 C CA . ASP B 1 137 ? 10.336 -13 -6.16 1 96.38 137 ASP B CA 1
ATOM 2864 C C . ASP B 1 137 ? 9.656 -14.18 -6.855 1 96.38 137 ASP B C 1
ATOM 2866 O O . ASP B 1 137 ? 8.508 -14.5 -6.57 1 96.38 137 ASP B O 1
ATOM 2870 N N . TYR B 1 138 ? 10.406 -14.797 -7.766 1 98 138 TYR B N 1
ATOM 2871 C CA . TYR B 1 138 ? 9.867 -15.922 -8.531 1 98 138 TYR B CA 1
ATOM 2872 C C . TYR B 1 138 ? 9.375 -17.031 -7.598 1 98 138 TYR B C 1
ATOM 2874 O O . TYR B 1 138 ? 8.219 -17.453 -7.691 1 98 138 TYR B O 1
ATOM 2882 N N . LEU B 1 139 ? 10.156 -17.422 -6.695 1 97.12 139 LEU B N 1
ATOM 2883 C CA . LEU B 1 139 ? 9.828 -18.469 -5.742 1 97.12 139 LEU B CA 1
ATOM 2884 C C . LEU B 1 139 ? 8.641 -18.078 -4.879 1 97.12 139 LEU B C 1
ATOM 2886 O O . LEU B 1 139 ? 7.777 -18.906 -4.582 1 97.12 139 LEU B O 1
ATOM 2890 N N . THR B 1 140 ? 8.609 -16.812 -4.484 1 96.31 140 THR B N 1
ATOM 2891 C CA . THR B 1 140 ? 7.535 -16.312 -3.645 1 96.31 140 THR B CA 1
ATOM 2892 C C . THR B 1 140 ? 6.18 -16.484 -4.324 1 96.31 140 THR B C 1
ATOM 2894 O O . THR B 1 140 ? 5.195 -16.844 -3.672 1 96.31 140 THR B O 1
ATOM 2897 N N . LEU B 1 141 ? 6.156 -16.25 -5.629 1 98.19 141 LEU B N 1
ATOM 2898 C CA . LEU B 1 141 ? 4.895 -16.422 -6.344 1 98.19 141 LEU B CA 1
ATOM 2899 C C . LEU B 1 141 ? 4.465 -17.875 -6.379 1 98.19 141 LEU B C 1
ATOM 2901 O O . LEU B 1 141 ? 3.283 -18.188 -6.215 1 98.19 141 LEU B O 1
ATOM 2905 N N . VAL B 1 142 ? 5.41 -18.734 -6.559 1 98.19 142 VAL B N 1
ATOM 2906 C CA . VAL B 1 142 ? 5.113 -20.156 -6.574 1 98.19 142 VAL B CA 1
ATOM 2907 C C . VAL B 1 142 ? 4.523 -20.578 -5.23 1 98.19 142 VAL B C 1
ATOM 2909 O O . VAL B 1 142 ? 3.48 -21.234 -5.18 1 98.19 142 VAL B O 1
ATOM 2912 N N . GLU B 1 143 ? 5.098 -20.188 -4.242 1 96.31 143 GLU B N 1
ATOM 2913 C CA . GLU B 1 143 ? 4.641 -20.531 -2.896 1 96.31 143 GLU B CA 1
ATOM 2914 C C . GLU B 1 143 ? 3.26 -19.938 -2.617 1 96.31 143 GLU B C 1
ATOM 2916 O O . GLU B 1 143 ? 2.416 -20.594 -2.002 1 96.31 143 GLU B O 1
ATOM 2921 N N . LEU B 1 144 ? 3.178 -18.797 -2.98 1 96.88 144 LEU B N 1
ATOM 2922 C CA . LEU B 1 144 ? 1.893 -18.125 -2.793 1 96.88 144 LEU B CA 1
ATOM 2923 C C . LEU B 1 144 ? 0.766 -18.938 -3.432 1 96.88 144 LEU B C 1
ATOM 2925 O O . LEU B 1 144 ? -0.282 -19.141 -2.814 1 96.88 144 LEU B O 1
ATOM 2929 N N . TYR B 1 145 ? 0.979 -19.328 -4.668 1 98 145 TYR B N 1
ATOM 2930 C CA . TYR B 1 145 ? -0.029 -20.109 -5.359 1 98 145 TYR B CA 1
ATOM 2931 C C . TYR B 1 145 ? -0.302 -21.422 -4.617 1 98 145 TYR B C 1
ATOM 2933 O O . TYR B 1 145 ? -1.459 -21.797 -4.434 1 98 145 TYR B O 1
ATOM 2941 N N . ILE B 1 146 ? 0.695 -22.031 -4.148 1 97.06 146 ILE B N 1
ATOM 2942 C CA . ILE B 1 146 ? 0.559 -23.297 -3.449 1 97.06 146 ILE B CA 1
ATOM 2943 C C . ILE B 1 146 ? -0.219 -23.094 -2.152 1 97.06 146 ILE B C 1
ATOM 2945 O O . ILE B 1 146 ? -1.2 -23.797 -1.892 1 97.06 146 ILE B O 1
ATOM 2949 N N . ILE B 1 147 ? 0.093 -22.125 -1.429 1 94.62 147 ILE B N 1
ATOM 2950 C CA . ILE B 1 147 ? -0.432 -21.906 -0.085 1 94.62 147 ILE B CA 1
ATOM 2951 C C . ILE B 1 147 ? -1.874 -21.406 -0.167 1 94.62 147 ILE B C 1
ATOM 2953 O O . ILE B 1 147 ? -2.717 -21.797 0.644 1 94.62 147 ILE B O 1
ATOM 2957 N N . ASN B 1 148 ? -2.162 -20.656 -1.144 1 95.69 148 ASN B N 1
ATOM 2958 C CA . ASN B 1 148 ? -3.451 -19.969 -1.14 1 95.69 148 ASN B CA 1
ATOM 2959 C C . ASN B 1 148 ? -4.438 -20.625 -2.098 1 95.69 148 ASN B C 1
ATOM 2961 O O . ASN B 1 148 ? -5.637 -20.344 -2.053 1 95.69 148 ASN B O 1
ATOM 2965 N N . VAL B 1 149 ? -3.945 -21.516 -2.957 1 96.94 149 VAL B N 1
ATOM 2966 C CA . VAL B 1 149 ? -4.836 -22.109 -3.947 1 96.94 149 VAL B CA 1
ATOM 2967 C C . VAL B 1 149 ? -4.84 -23.625 -3.795 1 96.94 149 VAL B C 1
ATOM 2969 O O . VAL B 1 149 ? -5.887 -24.234 -3.561 1 96.94 149 VAL B O 1
ATOM 2972 N N . LEU B 1 150 ? -3.682 -24.25 -3.836 1 96.81 150 LEU B N 1
ATOM 2973 C CA . LEU B 1 150 ? -3.629 -25.703 -3.861 1 96.81 150 LEU B CA 1
ATOM 2974 C C . LEU B 1 150 ? -3.932 -26.281 -2.484 1 96.81 150 LEU B C 1
ATOM 2976 O O . LEU B 1 150 ? -4.738 -27.203 -2.359 1 96.81 150 LEU B O 1
ATOM 2980 N N . VAL B 1 151 ? -3.371 -25.734 -1.451 1 94.12 151 VAL B N 1
ATOM 2981 C CA . VAL B 1 151 ? -3.459 -26.297 -0.106 1 94.12 151 VAL B CA 1
ATOM 2982 C C . VAL B 1 151 ? -4.891 -26.172 0.412 1 94.12 151 VAL B C 1
ATOM 2984 O O . VAL B 1 151 ? -5.484 -27.156 0.856 1 94.12 151 VAL B O 1
ATOM 2987 N N . PRO B 1 152 ? -5.438 -25.016 0.322 1 92.69 152 PRO B N 1
ATOM 2988 C CA . PRO B 1 152 ? -6.801 -24.891 0.848 1 92.69 152 PRO B CA 1
ATOM 2989 C C . PRO B 1 152 ? -7.797 -25.781 0.113 1 92.69 152 PRO B C 1
ATOM 2991 O O . PRO B 1 152 ? -8.805 -26.203 0.692 1 92.69 152 PRO B O 1
ATOM 2994 N N . ARG B 1 153 ? -7.504 -26.078 -1.171 1 94.75 153 ARG B N 1
ATOM 2995 C CA . ARG B 1 153 ? -8.367 -26.922 -1.988 1 94.75 153 ARG B CA 1
ATOM 2996 C C . ARG B 1 153 ? -8 -28.406 -1.832 1 94.75 153 ARG B C 1
ATOM 2998 O O . ARG B 1 153 ? -8.539 -29.266 -2.533 1 94.75 153 ARG B O 1
ATOM 3005 N N . GLN B 1 154 ? -7.098 -28.688 -0.93 1 92.38 154 GLN B N 1
ATOM 3006 C CA . GLN B 1 154 ? -6.625 -30.047 -0.649 1 92.38 154 GLN B CA 1
ATOM 3007 C C . GLN B 1 154 ? -6.074 -30.703 -1.908 1 92.38 154 GLN B C 1
ATOM 3009 O O . GLN B 1 154 ? -6.328 -31.891 -2.154 1 92.38 154 GLN B O 1
ATOM 3014 N N . GLN B 1 155 ? -5.488 -29.969 -2.748 1 94.75 155 GLN B N 1
ATOM 3015 C CA . GLN B 1 155 ? -4.914 -30.469 -3.99 1 94.75 155 GLN B CA 1
ATOM 3016 C C . GLN B 1 155 ? -3.391 -30.531 -3.904 1 94.75 155 GLN B C 1
ATOM 3018 O O . GLN B 1 155 ? -2.691 -30.062 -4.797 1 94.75 155 GLN B O 1
ATOM 3023 N N . CYS B 1 156 ? -2.922 -31.141 -2.867 1 92.31 156 CYS B N 1
ATOM 3024 C CA . CYS B 1 156 ? -1.486 -31.234 -2.631 1 92.31 156 CYS B CA 1
ATOM 3025 C C . CYS B 1 156 ? -0.818 -32.125 -3.678 1 92.31 156 CYS B C 1
ATOM 3027 O O . CYS B 1 156 ? 0.37 -31.953 -3.963 1 92.31 156 CYS B O 1
ATOM 3029 N N . ASN B 1 157 ? -1.59 -33.031 -4.223 1 93.31 157 ASN B N 1
ATOM 3030 C CA . ASN B 1 157 ? -1.072 -33.906 -5.273 1 93.31 157 ASN B CA 1
ATOM 3031 C C . ASN B 1 157 ? -0.658 -33.094 -6.504 1 93.31 157 ASN B C 1
ATOM 3033 O O . ASN B 1 157 ? 0.133 -33.562 -7.32 1 93.31 157 ASN B O 1
ATOM 3037 N N . LEU B 1 158 ? -1.164 -31.906 -6.641 1 95.31 158 LEU B N 1
ATOM 3038 C CA . LEU B 1 158 ? -0.89 -31.078 -7.812 1 95.31 158 LEU B CA 1
ATOM 3039 C C . LEU B 1 158 ? 0.333 -30.203 -7.586 1 95.31 158 LEU B C 1
ATOM 3041 O O . LEU B 1 158 ? 0.799 -29.531 -8.508 1 95.31 158 LEU B O 1
ATOM 3045 N N . ILE B 1 159 ? 0.922 -30.25 -6.438 1 96.38 159 ILE B N 1
ATOM 3046 C CA . ILE B 1 159 ? 2.057 -29.391 -6.113 1 96.38 159 ILE B CA 1
ATOM 3047 C C . ILE B 1 159 ? 3.26 -29.781 -6.969 1 96.38 159 ILE B C 1
ATOM 3049 O O . ILE B 1 159 ? 3.889 -28.922 -7.598 1 96.38 159 ILE B O 1
ATOM 3053 N N . GLN B 1 160 ? 3.492 -31.016 -7.023 1 95.44 160 GLN B N 1
ATOM 3054 C CA . GLN B 1 160 ? 4.66 -31.484 -7.766 1 95.44 160 GLN B CA 1
ATOM 3055 C C . GLN B 1 160 ? 4.539 -31.156 -9.25 1 95.44 160 GLN B C 1
ATOM 3057 O O . GLN B 1 160 ? 5.445 -30.562 -9.836 1 95.44 160 GLN B O 1
ATOM 3062 N N . PRO B 1 161 ? 3.461 -31.562 -9.938 1 96.38 161 PRO B N 1
ATOM 3063 C CA . PRO B 1 161 ? 3.326 -31.172 -11.352 1 96.38 161 PRO B CA 1
ATOM 3064 C C . PRO B 1 161 ? 3.445 -29.672 -11.57 1 96.38 161 PRO B C 1
ATOM 3066 O O . PRO B 1 161 ? 4.004 -29.234 -12.578 1 96.38 161 PRO B O 1
ATOM 3069 N N . PHE B 1 162 ? 2.908 -28.891 -10.672 1 97.25 162 PHE B N 1
ATOM 3070 C CA . PHE B 1 162 ? 2.959 -27.438 -10.797 1 97.25 162 PHE B CA 1
ATOM 3071 C C . PHE B 1 162 ? 4.395 -26.938 -10.688 1 97.25 162 PHE B C 1
ATOM 3073 O O . PHE B 1 162 ? 4.836 -26.125 -11.5 1 97.25 162 PHE B O 1
ATOM 3080 N N . VAL B 1 163 ? 5.133 -27.406 -9.688 1 97.38 163 VAL B N 1
ATOM 3081 C CA . VAL B 1 163 ? 6.52 -27.031 -9.43 1 97.38 163 VAL B CA 1
ATOM 3082 C C . VAL B 1 163 ? 7.398 -27.438 -10.609 1 97.38 163 VAL B C 1
ATOM 3084 O O . VAL B 1 163 ? 8.281 -26.688 -11.023 1 97.38 163 VAL B O 1
ATOM 3087 N N . GLU B 1 164 ? 7.148 -28.531 -11.211 1 96.19 164 GLU B N 1
ATOM 3088 C CA . GLU B 1 164 ? 7.922 -29.031 -12.344 1 96.19 164 GLU B CA 1
ATOM 3089 C C . GLU B 1 164 ? 7.691 -28.188 -13.594 1 96.19 164 GLU B C 1
ATOM 3091 O O . GLU B 1 164 ? 8.562 -28.078 -14.453 1 96.19 164 GLU B O 1
ATOM 3096 N N . ALA B 1 165 ? 6.512 -27.594 -13.609 1 96.56 165 ALA B N 1
ATOM 3097 C CA . ALA B 1 165 ? 6.16 -26.766 -14.766 1 96.56 165 ALA B CA 1
ATOM 3098 C C . ALA B 1 165 ? 6.734 -25.359 -14.625 1 96.56 165 ALA B C 1
ATOM 3100 O O . ALA B 1 165 ? 6.531 -24.516 -15.492 1 96.56 165 ALA B O 1
ATOM 3101 N N . CYS B 1 166 ? 7.496 -25.047 -13.57 1 97.81 166 CYS B N 1
ATOM 3102 C CA . CYS B 1 166 ? 8.086 -23.734 -13.328 1 97.81 166 CYS B CA 1
ATOM 3103 C C . CYS B 1 166 ? 9.57 -23.734 -13.672 1 97.81 166 CYS B C 1
ATOM 3105 O O . CYS B 1 166 ? 10.398 -24.125 -12.859 1 97.81 166 CYS B O 1
ATOM 3107 N N . PRO B 1 167 ? 9.93 -23.188 -14.758 1 97.25 167 PRO B N 1
ATOM 3108 C CA . PRO B 1 167 ? 11.312 -23.281 -15.242 1 97.25 167 PRO B CA 1
ATOM 3109 C C . PRO B 1 167 ? 12.289 -22.453 -14.406 1 97.25 167 PRO B C 1
ATOM 3111 O O . PRO B 1 167 ? 13.492 -22.719 -14.422 1 97.25 167 PRO B O 1
ATOM 3114 N N . GLY B 1 168 ? 11.766 -21.5 -13.719 1 97.75 168 GLY B N 1
ATOM 3115 C CA . GLY B 1 168 ? 12.656 -20.609 -12.984 1 97.75 168 GLY B CA 1
ATOM 3116 C C . GLY B 1 168 ? 13.133 -21.203 -11.672 1 97.75 168 GLY B C 1
ATOM 3117 O O . GLY B 1 168 ? 13.992 -20.625 -11.008 1 97.75 168 GLY B O 1
ATOM 3118 N N . LEU B 1 169 ? 12.68 -22.375 -11.297 1 98 169 LEU B N 1
ATOM 3119 C CA . LEU B 1 169 ? 13.047 -23 -10.039 1 98 169 LEU B CA 1
ATOM 3120 C C . LEU B 1 169 ? 14.289 -23.875 -10.203 1 98 169 LEU B C 1
ATOM 3122 O O . LEU B 1 169 ? 14.43 -24.562 -11.211 1 98 169 LEU B O 1
ATOM 3126 N N . ASN B 1 170 ? 15.203 -23.75 -9.297 1 96.88 170 ASN B N 1
ATOM 3127 C CA . ASN B 1 170 ? 16.312 -24.703 -9.273 1 96.88 170 ASN B CA 1
ATOM 3128 C C . ASN B 1 170 ? 15.961 -25.969 -8.508 1 96.88 170 ASN B C 1
ATOM 3130 O O . ASN B 1 170 ? 14.867 -26.078 -7.949 1 96.88 170 ASN B O 1
ATOM 3134 N N . TYR B 1 171 ? 16.859 -26.875 -8.539 1 96.25 171 TYR B N 1
ATOM 3135 C CA . TYR B 1 171 ? 16.594 -28.188 -7.988 1 96.25 171 TYR B CA 1
ATOM 3136 C C . TYR B 1 171 ? 16.281 -28.109 -6.5 1 96.25 171 TYR B C 1
ATOM 3138 O O . TYR B 1 171 ? 15.336 -28.734 -6.023 1 96.25 171 TYR B O 1
ATOM 3146 N N . GLU B 1 172 ? 16.984 -27.391 -5.742 1 96.38 172 GLU B N 1
ATOM 3147 C CA . GLU B 1 172 ? 16.812 -27.281 -4.301 1 96.38 172 GLU B CA 1
ATOM 3148 C C . GLU B 1 172 ? 15.453 -26.672 -3.957 1 96.38 172 GLU B C 1
ATOM 3150 O O . GLU B 1 172 ? 14.781 -27.141 -3.027 1 96.38 172 GLU B O 1
ATOM 3155 N N . GLN B 1 173 ? 15.109 -25.672 -4.742 1 96.38 173 GLN B N 1
ATOM 3156 C CA . GLN B 1 173 ? 13.82 -25.031 -4.531 1 96.38 173 GLN B CA 1
ATOM 3157 C C . GLN B 1 173 ? 12.672 -25.984 -4.797 1 96.38 173 GLN B C 1
ATOM 3159 O O . GLN B 1 173 ? 11.695 -26.031 -4.043 1 96.38 173 GLN B O 1
ATOM 3164 N N . ARG B 1 174 ? 12.75 -26.75 -5.801 1 96.06 174 ARG B N 1
ATOM 3165 C CA . ARG B 1 174 ? 11.719 -27.719 -6.148 1 96.06 174 ARG B CA 1
ATOM 3166 C C . ARG B 1 174 ? 11.523 -28.75 -5.035 1 96.06 174 ARG B C 1
ATOM 3168 O O . ARG B 1 174 ? 10.391 -29.047 -4.648 1 96.06 174 ARG B O 1
ATOM 3175 N N . LYS B 1 175 ? 12.609 -29.203 -4.551 1 94.62 175 LYS B N 1
ATOM 3176 C CA . LYS B 1 175 ? 12.562 -30.203 -3.482 1 94.62 175 LYS B CA 1
ATOM 3177 C C . LYS B 1 175 ? 11.953 -29.625 -2.213 1 94.62 175 LYS B C 1
ATOM 3179 O O . LYS B 1 175 ? 11.133 -30.266 -1.559 1 94.62 175 LYS B O 1
ATOM 3184 N N . MET B 1 176 ? 12.367 -28.469 -1.881 1 94.25 176 MET B N 1
ATOM 3185 C CA . MET B 1 176 ? 11.859 -27.797 -0.688 1 94.25 176 MET B CA 1
ATOM 3186 C C . MET B 1 176 ? 10.352 -27.625 -0.767 1 94.25 176 MET B C 1
ATOM 3188 O O . MET B 1 176 ? 9.633 -27.922 0.191 1 94.25 176 MET B O 1
ATOM 3192 N N . LEU B 1 177 ? 9.859 -27.188 -1.886 1 94.94 177 LEU B N 1
ATOM 3193 C CA . LEU B 1 177 ? 8.438 -26.922 -2.08 1 94.94 177 LEU B CA 1
ATOM 3194 C C . LEU B 1 177 ? 7.629 -28.203 -1.988 1 94.94 177 LEU B C 1
ATOM 3196 O O . LEU B 1 177 ? 6.574 -28.234 -1.35 1 94.94 177 LEU B O 1
ATOM 3200 N N . CYS B 1 178 ? 8.094 -29.234 -2.561 1 93.25 178 CYS B N 1
ATOM 3201 C CA . CYS B 1 178 ? 7.387 -30.5 -2.555 1 93.25 178 CYS B CA 1
ATOM 3202 C C . CYS B 1 178 ? 7.391 -31.125 -1.162 1 93.25 178 CYS B C 1
ATOM 3204 O O . CYS B 1 178 ? 6.402 -31.734 -0.743 1 93.25 178 CYS B O 1
ATOM 3206 N N . ASN B 1 179 ? 8.391 -30.922 -0.418 1 91.56 179 ASN B N 1
ATOM 3207 C CA . ASN B 1 179 ? 8.523 -31.516 0.913 1 91.56 179 ASN B CA 1
ATOM 3208 C C . ASN B 1 179 ? 7.723 -30.734 1.948 1 91.56 179 ASN B C 1
ATOM 3210 O O . ASN B 1 179 ? 7.152 -31.312 2.871 1 91.56 179 ASN B O 1
ATOM 3214 N N . ASN B 1 180 ? 7.758 -29.469 1.785 1 89 180 ASN B N 1
ATOM 3215 C CA . ASN B 1 180 ? 7.137 -28.594 2.781 1 89 180 ASN B CA 1
ATOM 3216 C C . ASN B 1 180 ? 5.625 -28.781 2.824 1 89 180 ASN B C 1
ATOM 3218 O O . ASN B 1 180 ? 5.004 -28.625 3.879 1 89 180 ASN B O 1
ATOM 3222 N N . TYR B 1 181 ? 5.043 -29.094 1.736 1 84.38 181 TYR B N 1
ATOM 3223 C CA . TYR B 1 181 ? 3.588 -29.031 1.695 1 84.38 181 TYR B CA 1
ATOM 3224 C C . TYR B 1 181 ? 2.988 -30.391 1.366 1 84.38 181 TYR B C 1
ATOM 3226 O O . TYR B 1 181 ? 1.777 -30.5 1.165 1 84.38 181 TYR B O 1
ATOM 3234 N N . LYS B 1 182 ? 3.652 -31.438 1.218 1 72.88 182 LYS B N 1
ATOM 3235 C CA . LYS B 1 182 ? 3.156 -32.812 1.012 1 72.88 182 LYS B CA 1
ATOM 3236 C C . LYS B 1 182 ? 2.344 -33.281 2.211 1 72.88 182 LYS B C 1
ATOM 3238 O O . LYS B 1 182 ? 1.32 -33.938 2.049 1 72.88 182 LYS B O 1
ATOM 3243 N N . ASN B 1 183 ? 2.75 -33.031 3.465 1 62.47 183 ASN B N 1
ATOM 3244 C CA . ASN B 1 183 ? 2.148 -33.656 4.633 1 62.47 183 ASN B CA 1
ATOM 3245 C C . ASN B 1 183 ? 0.912 -32.906 5.109 1 62.47 183 ASN B C 1
ATOM 3247 O O . ASN B 1 183 ? 0.37 -33.219 6.176 1 62.47 183 ASN B O 1
ATOM 3251 N N . PHE B 1 184 ? 0.437 -31.953 4.48 1 55.38 184 PHE B N 1
ATOM 3252 C CA . PHE B 1 184 ? -0.804 -31.328 4.93 1 55.38 184 PHE B CA 1
ATOM 3253 C C . PHE B 1 184 ? -2.002 -32.219 4.59 1 55.38 184 PHE B C 1
ATOM 3255 O O . PHE B 1 184 ? -3.15 -31.812 4.805 1 55.38 184 PHE B O 1
ATOM 3262 N N . GLU B 1 185 ? -1.952 -33.5 4.047 1 50.09 185 GLU B N 1
ATOM 3263 C CA . GLU B 1 185 ? -3.068 -34.406 3.816 1 50.09 185 GLU B CA 1
ATOM 3264 C C . GLU B 1 185 ? -3.939 -34.531 5.062 1 50.09 185 GLU B C 1
ATOM 3266 O O . GLU B 1 185 ? -5.16 -34.375 4.988 1 50.09 185 GLU B O 1
ATOM 3271 N N . PHE B 1 186 ? -3.59 -35.688 6.113 1 39.88 186 PHE B N 1
ATOM 3272 C CA . PHE B 1 186 ? -4.375 -36.531 6.988 1 39.88 186 PHE B CA 1
ATOM 3273 C C . PHE B 1 186 ? -4.891 -35.75 8.195 1 39.88 186 PHE B C 1
ATOM 3275 O O . PHE B 1 186 ? -5.512 -36.344 9.086 1 39.88 186 PHE B O 1
ATOM 3282 N N . LYS B 1 187 ? -4.336 -34.75 8.617 1 42.78 187 LYS B N 1
ATOM 3283 C CA . LYS B 1 187 ? -4.883 -34.438 9.93 1 42.78 187 LYS B CA 1
ATOM 3284 C C . LYS B 1 187 ? -6.387 -34.188 9.859 1 42.78 187 LYS B C 1
ATOM 3286 O O . LYS B 1 187 ? -7.035 -33.969 10.891 1 42.78 187 LYS B O 1
ATOM 3291 N N . SER B 1 188 ? -6.883 -33.969 8.68 1 37.56 188 SER B N 1
ATOM 3292 C CA . SER B 1 188 ? -8.32 -33.781 8.859 1 37.56 188 SER B CA 1
ATOM 3293 C C . SER B 1 188 ? -8.992 -35.125 9.172 1 37.56 188 SER B C 1
ATOM 3295 O O . SER B 1 188 ? -10.094 -35.156 9.719 1 37.56 188 SER B O 1
ATOM 3297 N N . SER B 1 189 ? -8.664 -36.219 8.445 1 34.69 189 SER B N 1
ATOM 3298 C CA . SER B 1 189 ? -9.547 -37.375 8.641 1 34.69 189 SER B CA 1
ATOM 3299 C C . SER B 1 189 ? -9.32 -38 10 1 34.69 189 SER B C 1
ATOM 3301 O O . SER B 1 189 ? -10.203 -38.688 10.531 1 34.69 189 SER B O 1
ATOM 3303 N N . SER B 1 190 ? -8.148 -38.312 10.422 1 34.59 190 SER B N 1
ATOM 3304 C CA . SER B 1 190 ? -8.078 -39.344 11.453 1 34.59 190 SER B CA 1
ATOM 3305 C C . SER B 1 190 ? -8.5 -38.781 12.812 1 34.59 190 SER B C 1
ATOM 3307 O O . SER B 1 190 ? -9.062 -39.5 13.641 1 34.59 190 SER B O 1
ATOM 3309 N N . ASN B 1 191 ? -7.91 -37.688 13.281 1 34.41 191 ASN B N 1
ATOM 3310 C CA . ASN B 1 191 ? -8.141 -37.562 14.719 1 34.41 191 ASN B CA 1
ATOM 3311 C C . ASN B 1 191 ? -9.547 -37.031 15.008 1 34.41 191 ASN B C 1
ATOM 3313 O O . ASN B 1 191 ? -9.812 -36.531 16.109 1 34.41 191 ASN B O 1
ATOM 3317 N N . LEU B 1 192 ? -10.438 -36.906 13.953 1 29.91 192 LEU B N 1
ATOM 3318 C CA . LEU B 1 192 ? -11.82 -36.719 14.375 1 29.91 192 LEU B CA 1
ATOM 3319 C C . LEU B 1 192 ? -12.344 -37.969 15.07 1 29.91 192 LEU B C 1
ATOM 3321 O O . LEU B 1 192 ? -13.25 -38.625 14.562 1 29.91 192 LEU B O 1
ATOM 3325 N N . GLU B 1 193 ? -11.523 -38.812 15.602 1 29.52 193 GLU B N 1
ATOM 3326 C CA . GLU B 1 193 ? -12.211 -39.688 16.516 1 29.52 193 GLU B CA 1
ATOM 3327 C C . GLU B 1 193 ? -13.078 -38.906 17.516 1 29.52 193 GLU B C 1
ATOM 3329 O O . GLU B 1 193 ? -12.609 -37.969 18.125 1 29.52 193 GLU B O 1
ATOM 3334 N N . ASN B 1 194 ? -14.359 -39 17.391 1 28.86 194 ASN B N 1
ATOM 3335 C CA . ASN B 1 194 ? -15.555 -38.656 18.156 1 28.86 194 ASN B CA 1
ATOM 3336 C C . ASN B 1 194 ? -15.367 -38.906 19.641 1 28.86 194 ASN B C 1
ATOM 3338 O O . ASN B 1 194 ? -15.258 -40.031 20.078 1 28.86 194 ASN B O 1
ATOM 3342 N N . PRO B 1 195 ? -14.562 -38.219 20.359 1 28.5 195 PRO B N 1
ATOM 3343 C CA . PRO B 1 195 ? -14.805 -38.625 21.734 1 28.5 195 PRO B CA 1
ATOM 3344 C C . PRO B 1 195 ? -16.297 -38.656 22.078 1 28.5 195 PRO B C 1
ATOM 3346 O O . PRO B 1 195 ? -17.047 -37.75 21.719 1 28.5 195 PRO B O 1
ATOM 3349 N N . GLU B 1 196 ? -16.906 -39.812 22.156 1 28.55 196 GLU B N 1
ATOM 3350 C CA . GLU B 1 196 ? -18.219 -40.219 22.672 1 28.55 196 GLU B CA 1
ATOM 3351 C C . GLU B 1 196 ? -18.562 -39.469 23.969 1 28.55 196 GLU B C 1
ATOM 3353 O O . GLU B 1 196 ? -18.047 -39.812 25.031 1 28.55 196 GLU B O 1
ATOM 3358 N N . HIS B 1 197 ? -18.297 -38.125 24.062 1 26.64 197 HIS B N 1
ATOM 3359 C CA . HIS B 1 197 ? -18.984 -37.594 25.234 1 26.64 197 HIS B CA 1
ATOM 3360 C C . HIS B 1 197 ? -20.469 -37.938 25.219 1 26.64 197 HIS B C 1
ATOM 3362 O O . HIS B 1 197 ? -21.156 -37.656 24.234 1 26.64 197 HIS B O 1
ATOM 3368 N N . GLU B 1 198 ? -20.922 -38.906 25.953 1 23.33 198 GLU B N 1
ATOM 3369 C CA . GLU B 1 198 ? -22.25 -39.281 26.453 1 23.33 198 GLU B CA 1
ATOM 3370 C C . GLU B 1 198 ? -23.031 -38.062 26.922 1 23.33 198 GLU B C 1
ATOM 3372 O O . GLU B 1 198 ? -22.688 -37.469 27.938 1 23.33 198 GLU B O 1
ATOM 3377 N N . TYR B 1 199 ? -23.281 -37.188 26.031 1 22.22 199 TYR B N 1
ATOM 3378 C CA . TYR B 1 199 ? -24.297 -36.25 26.469 1 22.22 199 TYR B CA 1
ATOM 3379 C C . TYR B 1 199 ? -25.547 -36.938 26.938 1 22.22 199 TYR B C 1
ATOM 3381 O O . TYR B 1 199 ? -26.109 -37.781 26.219 1 22.22 199 TYR B O 1
ATOM 3389 N N . ASN B 1 200 ? -25.625 -37.281 28.297 1 21.69 200 ASN B N 1
ATOM 3390 C CA . ASN B 1 200 ? -26.906 -37.562 28.953 1 21.69 200 ASN B CA 1
ATOM 3391 C C . ASN B 1 200 ? -27.969 -36.531 28.562 1 21.69 200 ASN B C 1
ATOM 3393 O O . ASN B 1 200 ? -27.734 -35.344 28.688 1 21.69 200 ASN B O 1
ATOM 3397 N N . THR B 1 201 ? -28.891 -36.938 27.703 1 20.39 201 THR B N 1
ATOM 3398 C CA . THR B 1 201 ? -30.172 -36.438 27.203 1 20.39 201 THR B CA 1
ATOM 3399 C C . THR B 1 201 ? -31.078 -36 28.344 1 20.39 201 THR B C 1
ATOM 3401 O O . THR B 1 201 ? -32.281 -35.938 28.172 1 20.39 201 THR B O 1
ATOM 3404 N N . LYS B 1 202 ? -30.547 -35.562 29.656 1 21.05 202 LYS B N 1
ATOM 3405 C CA . LYS B 1 202 ? -31.703 -35.219 30.453 1 21.05 202 LYS B CA 1
ATOM 3406 C C . LYS B 1 202 ? -32.594 -34.188 29.734 1 21.05 202 LYS B C 1
ATOM 3408 O O . LYS B 1 202 ? -32.094 -33.156 29.281 1 21.05 202 LYS B O 1
ATOM 3413 N N . GLY B 1 203 ? -33.688 -34.562 29.062 1 19.52 203 GLY B N 1
ATOM 3414 C CA . GLY B 1 203 ? -34.875 -34.062 28.422 1 19.52 203 GLY B CA 1
ATOM 3415 C C . GLY B 1 203 ? -35.531 -32.906 29.188 1 19.52 203 GLY B C 1
ATOM 3416 O O . GLY B 1 203 ? -36.688 -32.562 28.938 1 19.52 203 GLY B O 1
ATOM 3417 N N . GLU B 1 204 ? -34.844 -32.375 30.297 1 22.08 204 GLU B N 1
ATOM 3418 C CA . GLU B 1 204 ? -35.969 -31.734 30.984 1 22.08 204 GLU B CA 1
ATOM 3419 C C . GLU B 1 204 ? -36.656 -30.75 30.062 1 22.08 204 GLU B C 1
ATOM 3421 O O . GLU B 1 204 ? -36.062 -30.188 29.156 1 22.08 204 GLU B O 1
ATOM 3426 N N . ILE B 1 205 ? -37.969 -30.625 30.219 1 19.47 205 ILE B N 1
ATOM 3427 C CA . ILE B 1 205 ? -39.25 -30.062 29.734 1 19.47 205 ILE B CA 1
ATOM 3428 C C . ILE B 1 205 ? -39.094 -28.547 29.609 1 19.47 205 ILE B C 1
ATOM 3430 O O . ILE B 1 205 ? -38.75 -27.875 30.562 1 19.47 205 ILE B O 1
ATOM 3434 N N . ILE B 1 206 ? -38.625 -28.188 28.391 1 19.33 206 ILE B N 1
ATOM 3435 C CA . ILE B 1 206 ? -38.781 -26.828 27.906 1 19.33 206 ILE B CA 1
ATOM 3436 C C . ILE B 1 206 ? -40.219 -26.344 28.141 1 19.33 206 ILE B C 1
ATOM 3438 O O . ILE B 1 206 ? -41.156 -26.875 27.562 1 19.33 206 ILE B O 1
ATOM 3442 N N . LYS B 1 207 ? -40.438 -26.188 29.453 1 18.34 207 LYS B N 1
ATOM 3443 C CA . LYS B 1 207 ? -41.719 -25.5 29.75 1 18.34 207 LYS B CA 1
ATOM 3444 C C . LYS B 1 207 ? -41.906 -24.312 28.812 1 18.34 207 LYS B C 1
ATOM 3446 O O . LYS B 1 207 ? -40.969 -23.641 28.438 1 18.34 207 LYS B O 1
ATOM 3451 N N . GLU B 1 208 ? -43.125 -24.172 28.188 1 19.2 208 GLU B N 1
ATOM 3452 C CA . GLU B 1 208 ? -43.969 -23.516 27.219 1 19.2 208 GLU B CA 1
ATOM 3453 C C . GLU B 1 208 ? -44.031 -22 27.453 1 19.2 208 GLU B C 1
ATOM 3455 O O . GLU B 1 208 ? -44.781 -21.281 26.766 1 19.2 208 GLU B O 1
ATOM 3460 N N . GLN B 1 209 ? -43 -21.438 28.203 1 20.03 209 GLN B N 1
ATOM 3461 C CA . GLN B 1 209 ? -43.688 -20.203 28.594 1 20.03 209 GLN B CA 1
ATOM 3462 C C . GLN B 1 209 ? -43.969 -19.344 27.359 1 20.03 209 GLN B C 1
ATOM 3464 O O . GLN B 1 209 ? -43.188 -19.281 26.422 1 20.03 209 GLN B O 1
ATOM 3469 N N . SER B 1 210 ? -45.281 -19 27.156 1 19.33 210 SER B N 1
ATOM 3470 C CA . SER B 1 210 ? -46.188 -18.297 26.25 1 19.33 210 SER B CA 1
ATOM 3471 C C . SER B 1 210 ? -45.75 -16.875 25.969 1 19.33 210 SER B C 1
ATOM 3473 O O . SER B 1 210 ? -45.688 -16.047 26.891 1 19.33 210 SER B O 1
ATOM 3475 N N . PRO B 1 211 ? -44.594 -16.844 25.297 1 19.28 211 PRO B N 1
ATOM 3476 C CA . PRO B 1 211 ? -44.188 -15.438 25.172 1 19.28 211 PRO B CA 1
ATOM 3477 C C . PRO B 1 211 ? -45.281 -14.578 24.516 1 19.28 211 PRO B C 1
ATOM 3479 O O . PRO B 1 211 ? -45.969 -15.031 23.609 1 19.28 211 PRO B O 1
ATOM 3482 N N . ASN B 1 212 ? -45.875 -13.695 25.312 1 20.61 212 ASN B N 1
ATOM 3483 C CA . ASN B 1 212 ? -46.844 -12.648 25.016 1 20.61 212 ASN B CA 1
ATOM 3484 C C . ASN B 1 212 ? -46.469 -11.859 23.766 1 20.61 212 ASN B C 1
ATOM 3486 O O . ASN B 1 212 ? -45.281 -11.602 23.516 1 20.61 212 ASN B O 1
ATOM 3490 N N . ILE B 1 213 ? -47.312 -11.781 22.797 1 19.34 213 ILE B N 1
ATOM 3491 C CA . ILE B 1 213 ? -47.656 -11.328 21.453 1 19.34 213 ILE B CA 1
ATOM 3492 C C . ILE B 1 213 ? -47.406 -9.82 21.344 1 19.34 213 ILE B C 1
ATOM 3494 O O . ILE B 1 213 ? -47.406 -9.266 20.234 1 19.34 213 ILE B O 1
ATOM 3498 N N . VAL B 1 214 ? -46.812 -9.055 22.203 1 19.19 214 VAL B N 1
ATOM 3499 C CA . VAL B 1 214 ? -47.375 -7.738 21.938 1 19.19 214 VAL B CA 1
ATOM 3500 C C . VAL B 1 214 ? -47 -7.297 20.531 1 19.19 214 VAL B C 1
ATOM 3502 O O . VAL B 1 214 ? -45.844 -7.352 20.141 1 19.19 214 VAL B O 1
ATOM 3505 N N . LYS B 1 215 ? -48.031 -7.254 19.531 1 18.97 215 LYS B N 1
ATOM 3506 C CA . LYS B 1 215 ? -48.375 -6.844 18.172 1 18.97 215 LYS B CA 1
ATOM 3507 C C . LYS B 1 215 ? -48.031 -5.371 17.938 1 18.97 215 LYS B C 1
ATOM 3509 O O . LYS B 1 215 ? -48.25 -4.84 16.859 1 18.97 215 LYS B O 1
ATOM 3514 N N . GLY B 1 216 ? -47.531 -4.5 18.75 1 18.97 216 GLY B N 1
ATOM 3515 C CA . GLY B 1 216 ? -47.875 -3.129 18.438 1 18.97 216 GLY B CA 1
ATOM 3516 C C . GLY B 1 216 ? -47.562 -2.736 17 1 18.97 216 GLY B C 1
ATOM 3517 O O . GLY B 1 216 ? -46.594 -3.205 16.422 1 18.97 216 GLY B O 1
ATOM 3518 N N . THR B 1 217 ? -48.625 -2.514 16.172 1 19.39 217 THR B N 1
ATOM 3519 C CA . THR B 1 217 ? -49.094 -1.913 14.93 1 19.39 217 THR B CA 1
ATOM 3520 C C . THR B 1 217 ? -48.344 -0.602 14.648 1 19.39 217 THR B C 1
ATOM 3522 O O . THR B 1 217 ? -48.5 0.363 15.398 1 19.39 217 THR B O 1
ATOM 3525 N N . LEU B 1 218 ? -47.094 -0.457 15.07 1 17.34 218 LEU B N 1
ATOM 3526 C CA . LEU B 1 218 ? -46.75 0.934 14.789 1 17.34 218 LEU B CA 1
ATOM 3527 C C . LEU B 1 218 ? -47.219 1.338 13.398 1 17.34 218 LEU B C 1
ATOM 3529 O O . LEU B 1 218 ? -47 0.608 12.43 1 17.34 218 LEU B O 1
ATOM 3533 N N . TYR B 1 219 ? -48.25 2.096 13.32 1 21.27 219 TYR B N 1
ATOM 3534 C CA . TYR B 1 219 ? -48.969 3.092 12.523 1 21.27 219 TYR B CA 1
ATOM 3535 C C . TYR B 1 219 ? -47.969 3.922 11.703 1 21.27 219 TYR B C 1
ATOM 3537 O O . TYR B 1 219 ? -46.844 4.156 12.133 1 21.27 219 TYR B O 1
#

Nearest PDB structures (foldseek):
  5o09-assembly1_1C  TM=5.774E-01  e=2.984E-02  Prosthecobacter vanneervenii
  3edt-assembly1_B  TM=6.038E-01  e=7.252E-01  Homo sapiens
  7aoi-assembly1_BF  TM=4.420E-01  e=2.580E-01  Trypanosoma brucei
  4gpk-assembly1_D  TM=4.997E-01  e=7.252E-01  Bacillus thuringiensis serovar thuringiensis
  4gpk-assembly2_F  TM=5.006E-01  e=8.299E-01  Bacillus thuringiensis serovar thuringiensis

pLDDT: mean 78.17, std 30.09, range [17.34, 98.69]

Secondary structure (DSSP, 8-state):
---------------S------HHHHHHHHHHHHHTT-HHHHHHHHHHHHHHHHHSTT--HHHHHHHHHHHHHHHHHTT-GGGHHHHHHHHHSSGGGS-HHHHHHHHHHHHHTT-HHHHHHHHHHHHHSGGGTT-TTHHHHHHHHIIIIITTTT-GGGHHHHHHT-TT--HHHHHHHHHHHHTTSTTTTTT----------------------------/---------------S------HHHHHHHHHHHHHTT-HHHHHHHHHHHHHHHHHSTT--HHHHHHHHHHHHHHHHHTT-GGGHHHHHHHHHSSGGGS-HHHHHHHHHHHHHTT-HHHHHHHHHHHHHSGGGTT-TTHHHHHHHHIIIIITTTT-GGGHHHHHHT-TT--HHHHHHHHHHHHTTSTTTTSS----------------------------

Sequence (438 aa):
MASKEIGPRKTDHSTIHTNIESAKHCLDLAREQLLFKHFDDCIKTCEKGIVKAKLEYNGSPDIVEALCIVGIQAYAELNHWQQVLPYVQNVYTSIEECPFRVVQLCVLLHAKVEEYSQCYAIASIWLKDVKNQNDPDYLTLVELYIINVLVPRQQCNLIQPFVEACPGLNYEQRKMLCNNYKNFEFKSSSNLENPEHEYNTKGEIIKEQSPNIVKGTLYMASKEIGPRKTDHSTIHTNIESAKHCLDLAREQLLFKHFDDCIKTCEKGIVKAKLEYNGSPDIVEALCIVGIQAYAELNHWQQVLPYVQNVYTSIEECPFRVVQLCVLLHAKVEEYSQCYAIASIWLKDVKNQNDPDYLTLVELYIINVLVPRQQCNLIQPFVEACPGLNYEQRKMLCNNYKNFEFKSSSNLENPEHEYNTKGEIIKEQSPNIVKGTLY

InterPro domains:
  IPR010797 Peroxisome assembly protein 26 [PF07163] (19-198)
  IPR010797 Peroxisome assembly protein 26 [PTHR16262] (8-181)

Solvent-accessible surface area (backbone atoms only — not comparable to full-atom values): 25684 Å² total; per-residue (Å²): 73,82,83,78,75,86,70,85,81,80,76,79,81,68,83,58,82,74,64,77,70,44,32,66,52,25,43,54,50,22,52,50,25,48,75,69,66,36,36,71,61,17,39,52,33,23,54,54,17,38,56,45,23,64,69,39,84,92,40,41,69,68,56,36,51,51,25,50,50,53,28,47,50,33,32,52,77,68,65,39,62,81,51,43,60,62,51,48,29,69,73,46,71,35,71,61,64,43,56,68,69,56,50,49,51,53,36,50,54,30,37,73,73,64,38,53,69,56,27,48,52,57,50,49,50,30,47,62,32,76,85,39,30,76,41,92,56,40,65,57,52,54,50,47,47,41,60,62,50,31,49,78,66,71,37,49,82,51,46,53,65,52,54,70,64,34,76,49,58,52,71,67,56,48,52,51,56,47,61,72,50,56,75,73,68,57,76,69,67,61,75,65,62,70,76,77,71,77,72,77,72,82,69,72,73,89,73,76,81,73,81,77,76,81,77,80,79,85,124,136,84,79,79,76,82,69,83,82,79,78,78,77,69,84,60,82,77,65,78,67,42,31,65,52,25,42,54,50,22,52,51,24,49,75,70,66,37,37,71,62,16,39,54,34,21,53,53,19,38,56,45,23,61,68,39,85,92,39,41,70,67,57,37,50,51,25,49,49,53,30,47,51,32,32,53,76,68,66,40,63,82,50,43,60,60,52,49,29,70,73,48,70,37,71,61,63,44,56,67,71,57,50,51,51,53,35,51,53,30,38,73,72,63,39,53,69,56,27,48,52,55,51,50,51,30,47,61,32,76,85,39,31,74,41,91,55,42,64,57,52,54,49,47,48,41,62,61,48,31,49,77,66,68,37,47,83,49,46,52,64,52,52,71,66,34,77,50,57,51,72,68,56,48,51,50,57,48,61,72,50,55,74,75,68,58,75,70,69,62,76,67,61,70,76,79,70,77,75,76,66,57,62,64,76,79,72,70,80,73,76,80,68,87,67,83,71,81,127

Organism: Mytilus galloprovincialis (NCBI:txid29158)

Radius of gyration: 29.06 Å; Cα contacts (8 Å, |Δi|>4): 428; chains: 2; bounding box: 87×75×52 Å

Foldseek 3Di:
DDPPDPDDDPPCPPDPPPPVCALVNLLVVLVVCVVVLVLVVSLVSLVVSLVRQCPDVVGDVVSNLSSLVSNCSSCVSVVVLVCNLVSVCVRQVHLLRDDPVSLLSNLQSCLVVPVLVVNCVSLLVNQQDPVCLQPPCSLVSLVSNCVRRCVVVVNLVCSLVSLVSRPSDDPVSSVCSNVVRVPSHPPVPPPPPPPPPPPPPPVDDDDDPDPDPPPPDDD/DDPPPPPDDPPCPPPPPPPVCALVNLLVVLVVCVVVLVLVVSLVSLVVSLVRQCPDPVGDVPSNLSSLVSNLSSCVSVVVLVCNLVSVCVRQVHLLRDDPVSLLSNLQSCLVVPVLVVNCVSLLVNQQDPVCLQPPCSLVSLVSNCVRRCLVVVNLVCSLVSLVSRPSDDPVSSVCRNVVRVPSHPPVPPPPPPPPPPPPPPVPDPPPPPPDDPPPPPD